Protein AF-0000000076746613 (afdb_homodimer)

Organism: NCBI:txid190893

Nearest PDB structures (foldseek):
  4pe3-assembly1_A  TM=8.986E-01  e=1.894E-44  Cereibacter sphaeroides ATCC 17029
  2zzx-assembly1_D  TM=9.093E-01  e=2.547E-29  Thermus thermophilus HB8
  7ug8-assembly1_A  TM=8.616E-01  e=1.087E-24  Synechococcus sp. CC9311
  4yzz-assembly1_A  TM=8.658E-01  e=1.151E-24  Bordetella bronchiseptica RB50
  7e9y-assembly1_A  TM=9.069E-01  e=1.738E-22  Thermus thermophilus HB8

Radius of gyration: 28.78 Å; Cα contacts (8 Å, |Δi|>4): 1351; chains: 2; bounding box: 107×65×70 Å

pLDDT: mean 91.32, std 14.66, range [25.75, 98.75]

Foldseek 3Di:
DPPPPPPPPPPPPPVPPPPPLPAALEEFEEEEAAACPDPLNVLVVVLQVVLCVLVVNNYHYDYHYACPQHHLLCVLVCQLVVVGFWYWYQQLSPCVVPVQSVCLFKLWQQDDWQVLNQCCCVPLCVQVLVCVVSVVSQKHFLGKAWQIQAKKFFQDADQFLVVQAAFEEEDDPHLLCVLSVLSRHHYDHDDQVCPQVCLQVVVGGIYDHGHQLVCVVVCRCVSRQEMEPPHQTTIGITIIMGGNVSLVPDDPSSSVSSNVSVSVSRVVNRVVSVVSRVVSVVVSVVDPSHDYHYYDPVRSVVSSVSSLVSLVVSCVRDVSSVVSSCSSVVSCVVVVND/DCPPPPPPPPPPPPPPPPPPLPAALEEFEEEEAAACPDPLNVLVVVLQVVLCVLVVNNYHYDYHYACPQHHQLCVLVCQLVVVGFWYWYQQLSPCVVPVQSVCLFKLWQQDDWQVLNQCCCVPLCVQVLVQVVSVVSQKHFLGKAWQIQAKKFFQDADQFLVVQAAFEEEDDPHLLCVLSVLSRHHYDHDDQVCPQVCLQVVVGGIYDHGHQLVCVVVCRCVSRQEMEPPHQTTIGITIIMGGNVSLVPDDPSSSVSSNVSVSVSRVVNRVVSVVSRVVSVVVSVVDPSHDYHYYDPVRSVVSSVSSLVSLVVSCVRDVSSVVSSCSSVVSCVVVVND

Sequence (676 aa):
MKAMTKPLLAATLTGLFATSALAADFKLKIQSSDPSGDLNFKVQQKWAERVEKMSNGRIDIDLLPVGAVVKHTETLGAIKMGILDGQVTATGYFSGKDPAFGLIGNMVGAWSDTTQLLQYMNYGGGNELMTELYAPYGVKFVGASTTGVESFISKKPLNGVDDLKGLKLRAPEGLVQQVFAAAGATPVNLPGSEVFTGLSKGVIDAADYTVFSTNQKAGMNDIATHPVQPGFHSLPLIDISVSQKKWDKMPEDLQTILQTSVRDFSYDMTTQLKMADQAAVKEAQANPSITIHNWSDEERKKFREIAKSQWKVFAERSPNAKKVYDSVTGFLEENGLLMKAMTKPLLAATLTGLFATSALAADFKLKIQSSDPSGDLNFKVQQKWAERVEKMSNGRIDIDLLPVGAVVKHTETLGAIKMGILDGQVTATGYFSGKDPAFGLIGNMVGAWSDTTQLLQYMNYGGGNELMTELYAPYGVKFVGASTTGVESFISKKPLNGVDDLKGLKLRAPEGLVQQVFAAAGATPVNLPGSEVFTGLSKGVIDAADYTVFSTNQKAGMNDIATHPVQPGFHSLPLIDISVSQKKWDKMPEDLQTILQTSVRDFSYDMTTQLKMADQAAVKEAQANPSITIHNWSDEERKKFREIAKSQWKVFAERSPNAKKVYDSVTGFLEENGLL

Structure (mmCIF, N/CA/C/O backbone):
data_AF-0000000076746613-model_v1
#
loop_
_entity.id
_entity.type
_entity.pdbx_description
1 polymer 'C4-dicarboxylate ABC transporter substrate-binding protein'
#
loop_
_atom_site.group_PDB
_atom_site.id
_atom_site.type_symbol
_atom_site.label_atom_id
_atom_site.label_alt_id
_atom_site.label_comp_id
_atom_site.label_asym_id
_atom_site.label_entity_id
_atom_site.label_seq_id
_atom_site.pdbx_PDB_ins_code
_atom_site.Cartn_x
_atom_site.Cartn_y
_atom_site.Cartn_z
_atom_site.occupancy
_atom_site.B_iso_or_equiv
_atom_site.auth_seq_id
_atom_site.auth_comp_id
_atom_site.auth_asym_id
_atom_site.auth_atom_id
_atom_site.pdbx_PDB_model_num
ATOM 1 N N . MET A 1 1 ? 79.438 -15.32 33.656 1 26.69 1 MET A N 1
ATOM 2 C CA . MET A 1 1 ? 79 -14.812 32.375 1 26.69 1 MET A CA 1
ATOM 3 C C . MET A 1 1 ? 77.5 -14.984 32.219 1 26.69 1 MET A C 1
ATOM 5 O O . MET A 1 1 ? 77 -16.078 31.875 1 26.69 1 MET A O 1
ATOM 9 N N . LYS A 1 2 ? 76.688 -14.391 33.188 1 27.52 2 LYS A N 1
ATOM 10 C CA . LYS A 1 2 ? 75.25 -14.438 33.5 1 27.52 2 LYS A CA 1
ATOM 11 C C . LYS A 1 2 ? 74.438 -13.852 32.344 1 27.52 2 LYS A C 1
ATOM 13 O O . LYS A 1 2 ? 74.562 -12.672 32 1 27.52 2 LYS A O 1
ATOM 18 N N . ALA A 1 3 ? 74.188 -14.734 31.297 1 35.84 3 ALA A N 1
ATOM 19 C CA . ALA A 1 3 ? 73.438 -14.508 30.062 1 35.84 3 ALA A CA 1
ATOM 20 C C . ALA A 1 3 ? 72.062 -13.922 30.359 1 35.84 3 ALA A C 1
ATOM 22 O O . ALA A 1 3 ? 71.312 -14.5 31.125 1 35.84 3 ALA A O 1
ATOM 23 N N . MET A 1 4 ? 71.938 -12.602 30.516 1 33.25 4 MET A N 1
ATOM 24 C CA . MET A 1 4 ? 70.812 -11.711 30.672 1 33.25 4 MET A CA 1
ATOM 25 C C . MET A 1 4 ? 69.812 -11.938 29.547 1 33.25 4 MET A C 1
ATOM 27 O O . MET A 1 4 ? 70.125 -11.719 28.375 1 33.25 4 MET A O 1
ATOM 31 N N . THR A 1 5 ? 69.062 -13.07 29.531 1 33.97 5 THR A N 1
ATOM 32 C CA . THR A 1 5 ? 68 -13.344 28.578 1 33.97 5 THR A CA 1
ATOM 33 C C . THR A 1 5 ? 66.938 -12.219 28.594 1 33.97 5 THR A C 1
ATOM 35 O O . THR A 1 5 ? 66.375 -11.922 29.625 1 33.97 5 THR A O 1
ATOM 38 N N . LYS A 1 6 ? 67.188 -11.133 27.844 1 38.75 6 LYS A N 1
ATOM 39 C CA . LYS A 1 6 ? 66.25 -10.023 27.656 1 38.75 6 LYS A CA 1
ATOM 40 C C . LYS A 1 6 ? 64.938 -10.523 27.109 1 38.75 6 LYS A C 1
ATOM 42 O O . LYS A 1 6 ? 64.875 -11.289 26.156 1 38.75 6 LYS A O 1
ATOM 47 N N . PRO A 1 7 ? 63.875 -10.555 27.953 1 39.72 7 PRO A N 1
ATOM 48 C CA . PRO A 1 7 ? 62.531 -10.953 27.484 1 39.72 7 PRO A CA 1
ATOM 49 C C . PRO A 1 7 ? 62.062 -10.125 26.281 1 39.72 7 PRO A C 1
ATOM 51 O O . PRO A 1 7 ? 62.281 -8.914 26.234 1 39.72 7 PRO A O 1
ATOM 54 N N . LEU A 1 8 ? 62.125 -10.641 25.062 1 39.19 8 LEU A N 1
ATOM 55 C CA . LEU A 1 8 ? 61.531 -10.094 23.859 1 39.19 8 LEU A CA 1
ATOM 56 C C . LEU A 1 8 ? 60.031 -9.812 24.078 1 39.19 8 LEU A C 1
ATOM 58 O O . LEU A 1 8 ? 59.25 -10.727 24.375 1 39.19 8 LEU A O 1
ATOM 62 N N . LEU A 1 9 ? 59.719 -8.656 24.656 1 35.34 9 LEU A N 1
ATOM 63 C CA . LEU A 1 9 ? 58.344 -8.156 24.703 1 35.34 9 LEU A CA 1
ATOM 64 C C . LEU A 1 9 ? 57.719 -8.133 23.328 1 35.34 9 LEU A C 1
ATOM 66 O O . LEU A 1 9 ? 58.188 -7.43 22.422 1 35.34 9 LEU A O 1
ATOM 70 N N . ALA A 1 10 ? 57.188 -9.211 22.797 1 37 10 ALA A N 1
ATOM 71 C CA . ALA A 1 10 ? 56.312 -9.234 21.625 1 37 10 ALA A CA 1
ATOM 72 C C . ALA A 1 10 ? 55.188 -8.234 21.766 1 37 10 ALA A C 1
ATOM 74 O O . ALA A 1 10 ? 54.344 -8.367 22.656 1 37 10 ALA A O 1
ATOM 75 N N . ALA A 1 11 ? 55.469 -7.004 21.438 1 36.62 11 ALA A N 1
ATOM 76 C CA . ALA A 1 11 ? 54.406 -6.008 21.281 1 36.62 11 ALA A CA 1
ATOM 77 C C . ALA A 1 11 ? 53.312 -6.516 20.344 1 36.62 11 ALA A C 1
ATOM 79 O O . ALA A 1 11 ? 53.59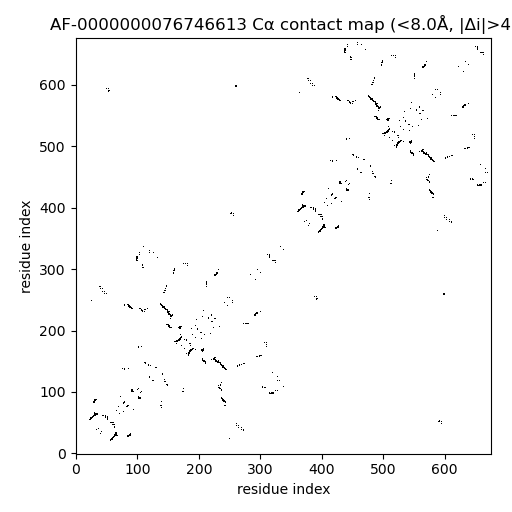4 -6.789 19.172 1 36.62 11 ALA A O 1
ATOM 80 N N . THR A 1 12 ? 52.406 -7.297 20.844 1 38.31 12 THR A N 1
ATOM 81 C CA . THR A 1 12 ? 51.188 -7.605 20.094 1 38.31 12 THR A CA 1
ATOM 82 C C . THR A 1 12 ? 50.562 -6.336 19.516 1 38.31 12 THR A C 1
ATOM 84 O O . THR A 1 12 ? 50.156 -5.449 20.266 1 38.31 12 THR A O 1
ATOM 87 N N . LEU A 1 13 ? 51.062 -5.895 18.375 1 39.38 13 LEU A N 1
ATOM 88 C CA . LEU A 1 13 ? 50.344 -4.891 17.594 1 39.38 13 LEU A CA 1
ATOM 89 C C . LEU A 1 13 ? 48.875 -5.309 17.391 1 39.38 13 LEU A C 1
ATOM 91 O O . LEU A 1 13 ? 48.594 -6.203 16.594 1 39.38 13 LEU A O 1
ATOM 95 N N . THR A 1 14 ? 48.125 -5.371 18.422 1 39.31 14 THR A N 1
ATOM 96 C CA . THR A 1 14 ? 46.688 -5.43 18.156 1 39.31 14 THR A CA 1
ATOM 97 C C . THR A 1 14 ? 46.25 -4.289 17.234 1 39.31 14 THR A C 1
ATOM 99 O O . THR A 1 14 ? 46.344 -3.117 17.609 1 39.31 14 THR A O 1
ATOM 102 N N . GLY A 1 15 ? 46.531 -4.43 16.016 1 38.56 15 GLY A N 1
ATOM 103 C CA . GLY A 1 15 ? 45.906 -3.529 15.07 1 38.56 15 GLY A CA 1
ATOM 104 C C . GLY A 1 15 ? 44.438 -3.256 15.398 1 38.56 15 GLY A C 1
ATOM 105 O O . GLY A 1 15 ? 43.625 -4.156 15.328 1 38.56 15 GLY A O 1
ATOM 106 N N . LEU A 1 16 ? 44.219 -2.434 16.328 1 35.88 16 LEU A N 1
ATOM 107 C CA . LEU A 1 16 ? 42.875 -1.872 16.453 1 35.88 16 LEU A CA 1
ATOM 108 C C . LEU A 1 16 ? 42.344 -1.454 15.094 1 35.88 16 LEU A C 1
ATOM 110 O O . LEU A 1 16 ? 42.844 -0.495 14.492 1 35.88 16 LEU A O 1
ATOM 114 N N . PHE A 1 17 ? 42 -2.396 14.297 1 38.12 17 PHE A N 1
ATOM 115 C CA . PHE A 1 17 ? 41.094 -1.938 13.258 1 38.12 17 PHE A CA 1
ATOM 116 C C . PHE A 1 17 ? 40 -1.035 13.844 1 38.12 17 PHE A C 1
ATOM 118 O O . PHE A 1 17 ? 39.062 -1.517 14.477 1 38.12 17 PHE A O 1
ATOM 125 N N . ALA A 1 18 ? 40.406 0.082 14.328 1 36.5 18 ALA A N 1
ATOM 126 C CA . ALA A 1 18 ? 39.344 1.085 14.539 1 36.5 18 ALA A CA 1
ATOM 127 C C . ALA A 1 18 ? 38.375 1.11 13.367 1 36.5 18 ALA A C 1
ATOM 129 O O . ALA A 1 18 ? 38.75 1.469 12.25 1 36.5 18 ALA A O 1
ATOM 130 N N . THR A 1 19 ? 37.5 0.18 13.305 1 41.56 19 THR A N 1
ATOM 131 C CA . THR A 1 19 ? 36.375 0.515 12.438 1 41.56 19 THR A CA 1
ATOM 132 C C . THR A 1 19 ? 36.062 2.004 12.523 1 41.56 19 THR A C 1
ATOM 134 O O . THR A 1 19 ? 35.594 2.486 13.555 1 41.56 19 THR A O 1
ATOM 137 N N . SER A 1 20 ? 36.875 2.85 12.188 1 40.88 20 SER A N 1
ATOM 138 C CA . SER A 1 20 ? 36.562 4.27 12.102 1 40.88 20 SER A CA 1
ATOM 139 C C . SER A 1 20 ? 35.094 4.484 11.812 1 40.88 20 SER A C 1
ATOM 141 O O . SER A 1 20 ? 34.562 4 10.797 1 40.88 20 SER A O 1
ATOM 143 N N . ALA A 1 21 ? 34.281 4.363 12.719 1 46.94 21 ALA A N 1
ATOM 144 C CA . ALA A 1 21 ? 32.969 4.914 12.523 1 46.94 21 ALA A CA 1
ATOM 145 C C . ALA A 1 21 ? 33 6.098 11.555 1 46.94 21 ALA A C 1
ATOM 147 O O . ALA A 1 21 ? 33.438 7.191 11.914 1 46.94 21 ALA A O 1
ATOM 148 N N . LEU A 1 22 ? 33.438 5.902 10.297 1 56.59 22 LEU A N 1
ATOM 149 C CA . LEU A 1 22 ? 33.5 6.965 9.297 1 56.59 22 LEU A CA 1
ATOM 150 C C . LEU A 1 22 ? 32.281 7.879 9.43 1 56.59 22 LEU A C 1
ATOM 152 O O . LEU A 1 22 ? 31.156 7.406 9.656 1 56.59 22 LEU A O 1
ATOM 156 N N . ALA A 1 23 ? 32.469 9.094 9.828 1 72.19 23 ALA A N 1
ATOM 157 C CA . ALA A 1 23 ? 31.469 10.164 9.891 1 72.19 23 ALA A CA 1
ATOM 158 C C . ALA A 1 23 ? 30.547 10.125 8.672 1 72.19 23 ALA A C 1
ATOM 160 O O . ALA A 1 23 ? 30.984 9.859 7.555 1 72.19 23 ALA A O 1
ATOM 161 N N . ALA A 1 24 ? 29.312 10.25 8.961 1 86.25 24 ALA A N 1
ATOM 162 C CA . ALA A 1 24 ? 28.344 10.266 7.879 1 86.25 24 ALA A CA 1
ATOM 163 C C . ALA A 1 24 ? 28.672 11.352 6.859 1 86.25 24 ALA A C 1
ATOM 165 O O . ALA A 1 24 ? 29.078 12.461 7.234 1 86.25 24 ALA A O 1
ATOM 166 N N . ASP A 1 25 ? 28.578 11.078 5.684 1 91.69 25 ASP A N 1
ATOM 167 C CA . ASP A 1 25 ? 28.75 12.062 4.625 1 91.69 25 ASP A CA 1
ATOM 168 C C . ASP A 1 25 ? 27.688 13.156 4.703 1 91.69 25 ASP A C 1
ATOM 170 O O . ASP A 1 25 ? 27.969 14.328 4.473 1 91.69 25 ASP A O 1
ATOM 174 N N . PHE A 1 26 ? 26.484 12.773 5.129 1 97.25 26 PHE A N 1
ATOM 175 C CA . PHE A 1 26 ? 25.328 13.664 5.207 1 97.25 26 PHE A CA 1
ATOM 176 C C . PHE A 1 26 ? 24.594 13.492 6.531 1 97.25 26 PHE A C 1
ATOM 178 O O . PHE A 1 26 ? 23.953 12.461 6.758 1 97.25 26 PHE A O 1
ATOM 185 N N . LYS A 1 27 ? 24.734 14.477 7.367 1 97.56 27 LYS A N 1
ATOM 186 C CA . LYS A 1 27 ? 23.922 14.562 8.578 1 97.56 27 LYS A CA 1
ATOM 187 C C . LYS A 1 27 ? 22.688 15.43 8.352 1 97.56 27 LYS A C 1
ATOM 189 O O . LYS A 1 27 ? 22.812 16.609 7.992 1 97.56 27 LYS A O 1
ATOM 194 N N . LEU A 1 28 ? 21.578 14.883 8.547 1 98.56 28 LEU A N 1
ATOM 195 C CA . LEU A 1 28 ? 20.328 15.586 8.297 1 98.56 28 LEU A CA 1
ATOM 196 C C . LEU A 1 28 ? 19.531 15.789 9.586 1 98.56 28 LEU A C 1
ATOM 198 O O . LEU A 1 28 ? 19.062 14.828 10.188 1 98.56 28 LEU A O 1
ATOM 202 N N . LYS A 1 29 ? 19.406 16.984 9.984 1 98.75 29 LYS A N 1
ATOM 203 C CA . LYS A 1 29 ? 18.516 17.344 11.086 1 98.75 29 LYS A CA 1
ATOM 204 C C . LYS A 1 29 ? 17.078 17.547 10.594 1 98.75 29 LYS A C 1
ATOM 206 O O . LYS A 1 29 ? 16.781 18.547 9.945 1 98.75 29 LYS A O 1
ATOM 211 N N . ILE A 1 30 ? 16.203 16.609 11.023 1 98.75 30 ILE A N 1
ATOM 212 C CA . ILE A 1 30 ? 14.844 16.594 10.492 1 98.75 30 ILE A CA 1
ATOM 213 C C . ILE A 1 30 ? 13.844 16.719 11.633 1 98.75 30 ILE A C 1
ATOM 215 O O . ILE A 1 30 ? 13.914 15.977 12.617 1 98.75 30 ILE A O 1
ATOM 219 N N . GLN A 1 31 ? 12.93 17.656 11.531 1 98.25 31 GLN A N 1
ATOM 220 C CA . GLN A 1 31 ? 11.875 17.797 12.531 1 98.25 31 GLN A CA 1
ATOM 221 C C . GLN A 1 31 ? 10.562 17.188 12.023 1 98.25 31 GLN A C 1
ATOM 223 O O . GLN A 1 31 ? 10.125 17.5 10.914 1 98.25 31 GLN A O 1
ATOM 228 N N . SER A 1 32 ? 10 16.328 12.828 1 96.62 32 SER A N 1
ATOM 229 C CA . SER A 1 32 ? 8.688 15.734 12.586 1 96.62 32 SER A CA 1
ATOM 230 C C . SER A 1 32 ? 7.574 16.594 13.156 1 96.62 32 SER A C 1
ATOM 232 O O . SER A 1 32 ? 7.801 17.375 14.086 1 96.62 32 SER A O 1
ATOM 234 N N . SER A 1 33 ? 6.41 16.469 12.539 1 91.81 33 SER A N 1
ATOM 235 C CA . SER A 1 33 ? 5.234 17.125 13.117 1 91.81 33 SER A CA 1
ATOM 236 C C . SER A 1 33 ? 4.582 16.234 14.18 1 91.81 33 SER A C 1
ATOM 238 O O . SER A 1 33 ? 3.545 16.594 14.742 1 91.81 33 SER A O 1
ATOM 240 N N . ASP A 1 34 ? 5.145 15.078 14.461 1 89.56 34 ASP A N 1
ATOM 241 C CA . ASP A 1 34 ? 4.562 14.133 15.414 1 89.56 34 ASP A CA 1
ATOM 242 C C . ASP A 1 34 ? 5.32 14.156 16.734 1 89.56 34 ASP A C 1
ATOM 244 O O . ASP A 1 34 ? 6.547 14.25 16.766 1 89.56 34 ASP A O 1
ATOM 248 N N . PRO A 1 35 ? 4.602 14.062 17.859 1 88.56 35 PRO A N 1
ATOM 249 C CA . PRO A 1 35 ? 5.273 13.875 19.141 1 88.56 35 PRO A CA 1
ATOM 250 C C . PRO A 1 35 ? 6.004 12.539 19.234 1 88.56 35 PRO A C 1
ATOM 252 O O . PRO A 1 35 ? 5.613 11.57 18.594 1 88.56 35 PRO A O 1
ATOM 255 N N . SER A 1 36 ? 6.984 12.453 20.156 1 91.12 36 SER A N 1
ATOM 256 C CA . SER A 1 36 ? 7.852 11.281 20.266 1 91.12 36 SER A CA 1
ATOM 257 C C . SER A 1 36 ? 7.078 10.062 20.766 1 91.12 36 SER A C 1
ATOM 259 O O . SER A 1 36 ? 7.473 8.93 20.5 1 91.12 36 SER A O 1
ATOM 261 N N . GLY A 1 37 ? 5.977 10.25 21.391 1 88 37 GLY A N 1
ATOM 262 C CA . GLY A 1 37 ? 5.223 9.141 21.953 1 88 37 GLY A CA 1
ATOM 263 C C . GLY A 1 37 ? 4.27 8.5 20.969 1 88 37 GLY A C 1
ATOM 264 O O . GLY A 1 37 ? 3.74 7.414 21.219 1 88 37 GLY A O 1
ATOM 265 N N . ASP A 1 38 ? 4.109 9.094 19.797 1 87.25 38 ASP A N 1
ATOM 266 C CA . ASP A 1 38 ? 3.148 8.617 18.812 1 87.25 38 ASP A CA 1
ATOM 267 C C . ASP A 1 38 ? 3.75 7.496 17.969 1 87.25 38 ASP A C 1
ATOM 269 O O . ASP A 1 38 ? 4.949 7.504 17.688 1 87.25 38 ASP A O 1
ATOM 273 N N . LEU A 1 39 ? 2.859 6.57 17.609 1 91.88 39 LEU A N 1
ATOM 274 C CA . LEU A 1 39 ? 3.281 5.488 16.719 1 91.88 39 LEU A CA 1
ATOM 275 C C . LEU A 1 39 ? 3.889 6.043 15.438 1 91.88 39 LEU A C 1
ATOM 277 O O . LEU A 1 39 ? 4.852 5.48 14.906 1 91.88 39 LEU A O 1
ATOM 281 N N . ASN A 1 40 ? 3.355 7.168 14.938 1 92.31 40 ASN A N 1
ATOM 282 C CA . ASN A 1 40 ? 3.904 7.801 13.742 1 92.31 40 ASN A CA 1
ATOM 283 C C . ASN A 1 40 ? 5.402 8.062 13.883 1 92.31 40 ASN A C 1
ATOM 285 O O . ASN A 1 40 ? 6.184 7.73 12.992 1 92.31 40 ASN A O 1
ATOM 289 N N . PHE A 1 41 ? 5.754 8.656 14.953 1 94 41 PHE A N 1
ATOM 290 C CA . PHE A 1 41 ? 7.141 9.039 15.195 1 94 41 PHE A CA 1
ATOM 291 C C . PHE A 1 41 ? 8.023 7.801 15.312 1 94 41 PHE A C 1
ATOM 293 O O . PHE A 1 41 ? 9.148 7.785 14.812 1 94 41 PHE A O 1
ATOM 300 N N . LYS A 1 42 ? 7.516 6.789 15.945 1 95.88 42 LYS A N 1
ATOM 301 C CA . LYS A 1 42 ? 8.273 5.551 16.094 1 95.88 42 LYS A CA 1
ATOM 302 C C . LYS A 1 42 ? 8.555 4.918 14.727 1 95.88 42 LYS A C 1
ATOM 304 O O . LYS A 1 42 ? 9.648 4.406 14.484 1 95.88 42 LYS A O 1
ATOM 309 N N . VAL A 1 43 ? 7.559 4.93 13.859 1 96.81 43 VAL A N 1
ATOM 310 C CA . VAL A 1 43 ? 7.738 4.387 12.516 1 96.81 43 VAL A CA 1
ATOM 311 C C . VAL A 1 43 ? 8.758 5.227 11.75 1 96.81 43 VAL A C 1
ATOM 313 O O . VAL A 1 43 ? 9.57 4.688 11 1 96.81 43 VAL A O 1
ATOM 316 N N . GLN A 1 44 ? 8.734 6.523 11.961 1 98.12 44 GLN A N 1
ATOM 317 C CA . GLN A 1 44 ? 9.703 7.414 11.336 1 98.12 44 GLN A CA 1
ATOM 318 C C . GLN A 1 44 ? 11.117 7.102 11.812 1 98.12 44 GLN A C 1
ATOM 320 O O . GLN A 1 44 ? 12.07 7.133 11.023 1 98.12 44 GLN A O 1
ATOM 325 N N . GLN A 1 45 ? 11.281 6.82 13.086 1 98.38 45 GLN A N 1
ATOM 326 C CA . GLN A 1 45 ? 12.586 6.484 13.633 1 98.38 45 GLN A CA 1
ATOM 327 C C . GLN A 1 45 ? 13.148 5.223 12.977 1 98.38 45 GLN A C 1
ATOM 329 O O . GLN A 1 45 ? 14.336 5.164 12.648 1 98.38 45 GLN A O 1
ATOM 334 N N . LYS A 1 46 ? 12.32 4.27 12.844 1 98.19 46 LYS A N 1
ATOM 335 C CA . LYS A 1 46 ? 12.75 3.037 12.188 1 98.19 46 LYS A CA 1
ATOM 336 C C . LYS A 1 46 ? 13.141 3.293 10.742 1 98.19 46 LYS A C 1
ATOM 338 O O . LYS A 1 46 ? 14.07 2.666 10.219 1 98.19 46 LYS A O 1
ATOM 343 N N . TRP A 1 47 ? 12.391 4.188 10.086 1 98.62 47 TRP A N 1
ATOM 344 C CA . TRP A 1 47 ? 12.742 4.602 8.734 1 98.62 47 TRP A CA 1
ATOM 345 C C . TRP A 1 47 ? 14.125 5.242 8.703 1 98.62 47 TRP A C 1
ATOM 347 O O . TRP A 1 47 ? 14.953 4.91 7.852 1 98.62 47 TRP A O 1
ATOM 357 N N . ALA A 1 48 ? 14.414 6.109 9.641 1 98.62 48 ALA A N 1
ATOM 358 C CA . ALA A 1 48 ? 15.719 6.762 9.727 1 98.62 48 ALA A CA 1
ATOM 359 C C . ALA A 1 48 ? 16.828 5.734 9.922 1 98.62 48 ALA A C 1
ATOM 361 O O . ALA A 1 48 ? 17.875 5.824 9.281 1 98.62 48 ALA A O 1
ATOM 362 N N . GLU A 1 49 ? 16.609 4.797 10.742 1 98.31 49 GLU A N 1
ATOM 363 C CA . GLU A 1 49 ? 17.578 3.73 10.984 1 98.31 49 GLU A CA 1
ATOM 364 C C . GLU A 1 49 ? 17.844 2.926 9.711 1 98.31 49 GLU A C 1
ATOM 366 O O . GLU A 1 49 ? 18.984 2.564 9.422 1 98.31 49 GLU A O 1
ATOM 371 N N . ARG A 1 50 ? 16.812 2.643 9.008 1 98.38 50 ARG A N 1
ATOM 372 C CA . ARG A 1 50 ? 16.938 1.874 7.777 1 98.38 50 ARG A CA 1
ATOM 373 C C . ARG A 1 50 ? 17.75 2.643 6.734 1 98.38 50 ARG A C 1
ATOM 375 O O . ARG A 1 50 ? 18.562 2.057 6.02 1 98.38 50 ARG A O 1
ATOM 382 N N . VAL A 1 51 ? 17.469 3.918 6.648 1 98.62 51 VAL A N 1
ATOM 383 C CA . VAL A 1 51 ? 18.219 4.754 5.719 1 98.62 51 VAL A CA 1
ATOM 384 C C . VAL A 1 51 ? 19.703 4.707 6.07 1 98.62 51 VAL A C 1
ATOM 386 O O . VAL A 1 51 ? 20.562 4.59 5.184 1 98.62 51 VAL A O 1
ATOM 389 N N . GLU A 1 52 ? 20.031 4.797 7.332 1 98.44 52 GLU A N 1
ATOM 390 C CA . GLU A 1 52 ? 21.406 4.73 7.781 1 98.44 52 GLU A CA 1
ATOM 391 C C . GLU A 1 52 ? 22.062 3.398 7.395 1 98.44 52 GLU A C 1
ATOM 393 O O . GLU A 1 52 ? 23.188 3.369 6.898 1 98.44 52 GLU A O 1
ATOM 398 N N . LYS A 1 53 ? 21.375 2.359 7.551 1 98 53 LYS A N 1
ATOM 399 C CA . LYS A 1 53 ? 21.875 1.035 7.207 1 98 53 LYS A CA 1
ATOM 400 C C . LYS A 1 53 ? 22.078 0.898 5.699 1 98 53 LYS A C 1
ATOM 402 O O . LYS A 1 53 ? 23.141 0.47 5.242 1 98 53 LYS A O 1
ATOM 407 N N . MET A 1 54 ? 21.109 1.332 4.91 1 98.31 54 MET A N 1
ATOM 408 C CA . MET A 1 54 ? 21.188 1.21 3.457 1 98.31 54 MET A CA 1
ATOM 409 C C . MET A 1 54 ? 22.359 2.006 2.896 1 98.31 54 MET A C 1
ATOM 411 O O . MET A 1 54 ? 22.969 1.608 1.901 1 98.31 54 MET A O 1
ATOM 415 N N . SER A 1 55 ? 22.625 3.113 3.566 1 98 55 SER A N 1
ATOM 416 C CA . SER A 1 55 ? 23.656 4.016 3.051 1 98 55 SER A CA 1
ATOM 417 C C . SER A 1 55 ? 25.031 3.678 3.627 1 98 55 SER A C 1
ATOM 419 O O . SER A 1 55 ? 26 4.395 3.387 1 98 55 SER A O 1
ATOM 421 N N . ASN A 1 56 ? 25.047 2.607 4.434 1 97.12 56 ASN A N 1
ATOM 422 C CA . ASN A 1 56 ? 26.281 2.215 5.113 1 97.12 56 ASN A CA 1
ATOM 423 C C . ASN A 1 56 ? 26.844 3.355 5.953 1 97.12 56 ASN A C 1
ATOM 425 O O . ASN A 1 56 ? 28.047 3.641 5.895 1 97.12 56 ASN A O 1
ATOM 429 N N . GLY A 1 57 ? 25.938 4.039 6.602 1 97.19 57 GLY A N 1
ATOM 430 C CA . GLY A 1 57 ? 26.297 5.082 7.543 1 97.19 57 GLY A CA 1
ATOM 431 C C . GLY A 1 57 ? 26.547 6.426 6.879 1 97.19 57 GLY A C 1
ATOM 432 O O . GLY A 1 57 ? 26.812 7.418 7.555 1 97.19 57 GLY A O 1
ATOM 433 N N . ARG A 1 58 ? 26.391 6.512 5.57 1 97.75 58 ARG A N 1
ATOM 434 C CA . ARG A 1 58 ? 26.688 7.75 4.855 1 97.75 58 ARG A CA 1
ATOM 435 C C . ARG A 1 58 ? 25.594 8.797 5.086 1 97.75 58 ARG A C 1
ATOM 437 O O . ARG A 1 58 ? 25.859 9.992 4.984 1 97.75 58 ARG A O 1
ATOM 444 N N . ILE A 1 59 ? 24.391 8.383 5.355 1 98.25 59 ILE A N 1
ATOM 445 C CA . ILE A 1 59 ? 23.312 9.289 5.738 1 98.25 59 ILE A CA 1
ATOM 446 C C . ILE A 1 59 ? 22.938 9.055 7.199 1 98.25 59 ILE A C 1
ATOM 448 O O . ILE A 1 59 ? 22.641 7.922 7.598 1 98.25 59 ILE A O 1
ATOM 452 N N . ASP A 1 60 ? 23 10.07 7.949 1 98.25 60 ASP A N 1
ATOM 453 C CA . ASP A 1 60 ? 22.562 10.055 9.344 1 98.25 60 ASP A CA 1
ATOM 454 C C . ASP A 1 60 ? 21.422 11.047 9.57 1 98.25 60 ASP A C 1
ATOM 456 O O . ASP A 1 60 ? 21.625 12.266 9.477 1 98.25 60 ASP A O 1
ATOM 460 N N . ILE A 1 61 ? 20.281 10.539 9.914 1 98.62 61 ILE A N 1
ATOM 461 C CA . ILE A 1 61 ? 19.109 11.383 10.148 1 98.62 61 ILE A CA 1
ATOM 462 C C . ILE A 1 61 ? 18.891 11.562 11.648 1 98.62 61 ILE A C 1
ATOM 464 O O . ILE A 1 61 ? 18.641 10.594 12.367 1 98.62 61 ILE A O 1
ATOM 468 N N . ASP A 1 62 ? 19.047 12.734 12.07 1 98.44 62 ASP A N 1
ATOM 469 C CA . ASP A 1 62 ? 18.641 13.133 13.414 1 98.44 62 ASP A CA 1
ATOM 470 C C . ASP A 1 62 ? 17.188 13.594 13.445 1 98.44 62 ASP A C 1
ATOM 472 O O . ASP A 1 62 ? 16.906 14.766 13.195 1 98.44 62 ASP A O 1
ATOM 476 N N . LEU A 1 63 ? 16.328 12.672 13.797 1 98.62 63 LEU A N 1
ATOM 477 C CA . LEU A 1 63 ? 14.891 12.938 13.781 1 98.62 63 LEU A CA 1
ATOM 478 C C . LEU A 1 63 ? 14.438 13.547 15.109 1 98.62 63 LEU A C 1
ATOM 480 O O . LEU A 1 63 ? 14.633 12.945 16.172 1 98.62 63 LEU A O 1
ATOM 484 N N . LEU A 1 64 ? 13.812 14.672 15.016 1 98.19 64 LEU A N 1
ATOM 485 C CA . LEU A 1 64 ? 13.352 15.406 16.188 1 98.19 64 LEU A CA 1
ATOM 486 C C . LEU A 1 64 ? 11.828 15.516 16.203 1 98.19 64 LEU A C 1
ATOM 488 O O . LEU A 1 64 ? 11.203 15.648 15.148 1 98.19 64 LEU A O 1
ATOM 492 N N . PRO A 1 65 ? 11.211 15.438 17.344 1 96.19 65 PRO A N 1
ATOM 493 C CA . PRO A 1 65 ? 9.758 15.531 17.438 1 96.19 65 PRO A CA 1
ATOM 494 C C . PRO A 1 65 ? 9.234 16.938 17.156 1 96.19 65 PRO A C 1
ATOM 496 O O . PRO A 1 65 ? 10.023 17.875 16.969 1 96.19 65 PRO A O 1
ATOM 499 N N . VAL A 1 66 ? 7.98 17 17.125 1 90.5 66 VAL A N 1
ATOM 500 C CA . VAL A 1 66 ? 7.305 18.25 16.828 1 90.5 66 VAL A CA 1
ATOM 501 C C . VAL A 1 66 ? 7.742 19.328 17.828 1 90.5 66 VAL A C 1
ATOM 503 O O . VAL A 1 66 ? 7.859 19.062 19.016 1 90.5 66 VAL A O 1
ATOM 506 N N . GLY A 1 67 ? 8.109 20.469 17.297 1 91.94 67 GLY A N 1
ATOM 507 C CA . GLY A 1 67 ? 8.375 21.625 18.141 1 91.94 67 GLY A CA 1
ATOM 508 C C . GLY A 1 67 ? 9.758 21.609 18.766 1 91.94 67 GLY A C 1
ATOM 509 O O . GLY A 1 67 ? 10.109 22.5 19.531 1 91.94 67 GLY A O 1
ATOM 510 N N . ALA A 1 68 ? 10.539 20.672 18.453 1 95.81 68 ALA A N 1
ATOM 511 C CA . ALA A 1 68 ? 11.859 20.547 19.062 1 95.81 68 ALA A CA 1
ATOM 512 C C . ALA A 1 68 ? 12.75 21.734 18.672 1 95.81 68 ALA A C 1
ATOM 514 O O . ALA A 1 68 ? 13.555 22.203 19.484 1 95.81 68 ALA A O 1
ATOM 515 N N . VAL A 1 69 ? 12.703 22.234 17.406 1 97.25 69 VAL A N 1
ATOM 516 C CA . VAL A 1 69 ? 13.555 23.312 16.922 1 97.25 69 VAL A CA 1
ATOM 517 C C . VAL A 1 69 ? 12.711 24.547 16.641 1 97.25 69 VAL A C 1
ATOM 519 O O . VAL A 1 69 ? 13.039 25.656 17.078 1 97.25 69 VAL A O 1
ATOM 522 N N . VAL A 1 70 ? 11.594 24.391 15.906 1 96.62 70 VAL A N 1
ATOM 523 C CA . VAL A 1 70 ? 10.688 25.484 15.57 1 96.62 70 VAL A CA 1
ATOM 524 C C . VAL A 1 70 ? 9.242 24.984 15.633 1 96.62 70 VAL A C 1
ATOM 526 O O . VAL A 1 70 ? 8.992 23.781 15.758 1 96.62 70 VAL A O 1
ATOM 529 N N . LYS A 1 71 ? 8.344 25.953 15.547 1 92.19 71 LYS A N 1
ATOM 530 C CA . LYS A 1 71 ? 6.926 25.609 15.461 1 92.19 71 LYS A CA 1
ATOM 531 C C . LYS A 1 71 ? 6.625 24.828 14.18 1 92.19 71 LYS A C 1
ATOM 533 O O . LYS A 1 71 ? 7.297 25.016 13.164 1 92.19 71 LYS A O 1
ATOM 538 N N . HIS A 1 72 ? 5.625 24.031 14.211 1 89.06 72 HIS A N 1
ATOM 539 C CA . HIS A 1 72 ? 5.289 23.125 13.117 1 89.06 72 HIS A CA 1
ATOM 540 C C . HIS A 1 72 ? 5 23.906 11.836 1 89.06 72 HIS A C 1
ATOM 542 O O . HIS A 1 72 ? 5.172 23.375 10.734 1 89.06 72 HIS A O 1
ATOM 548 N N . THR A 1 73 ? 4.609 25.188 11.906 1 90.5 73 THR A N 1
ATOM 549 C CA . THR A 1 73 ? 4.289 25.969 10.719 1 90.5 73 THR A CA 1
ATOM 550 C C . THR A 1 73 ? 5.535 26.672 10.18 1 90.5 73 THR A C 1
ATOM 552 O O . THR A 1 73 ? 5.477 27.344 9.156 1 90.5 73 THR A O 1
ATOM 555 N N . GLU A 1 74 ? 6.684 26.469 10.805 1 94.94 74 GLU A N 1
ATOM 556 C CA . GLU A 1 74 ? 7.848 27.281 10.5 1 94.94 74 GLU A CA 1
ATOM 557 C C . GLU A 1 74 ? 8.977 26.438 9.914 1 94.94 74 GLU A C 1
ATOM 559 O O . GLU A 1 74 ? 10.086 26.953 9.695 1 94.94 74 GLU A O 1
ATOM 564 N N . THR A 1 75 ? 8.758 25.219 9.609 1 96.5 75 THR A N 1
ATOM 565 C CA . THR A 1 75 ? 9.852 24.328 9.219 1 96.5 75 THR A CA 1
ATOM 566 C C . THR A 1 75 ? 10.391 24.703 7.844 1 96.5 75 THR A C 1
ATOM 568 O O . THR A 1 75 ? 11.594 24.609 7.594 1 96.5 75 THR A O 1
ATOM 571 N N . LEU A 1 76 ? 9.57 25.188 6.949 1 96.5 76 LEU A N 1
ATOM 572 C CA . LEU A 1 76 ? 10.055 25.594 5.637 1 96.5 76 LEU A CA 1
ATOM 573 C C . LEU A 1 76 ? 11.07 26.719 5.758 1 96.5 76 LEU A C 1
ATOM 575 O O . LEU A 1 76 ? 12.125 26.688 5.121 1 96.5 76 LEU A O 1
ATOM 579 N N . GLY A 1 77 ? 10.711 27.672 6.562 1 96.69 77 GLY A N 1
ATOM 580 C CA . GLY A 1 77 ? 11.641 28.75 6.805 1 96.69 77 GLY A CA 1
ATOM 581 C C . GLY A 1 77 ? 12.93 28.297 7.465 1 96.69 77 GLY A C 1
ATOM 582 O O . GLY A 1 77 ? 14.016 28.766 7.105 1 96.69 77 GLY A O 1
ATOM 583 N N . ALA A 1 78 ? 12.789 27.438 8.383 1 97.88 78 ALA A N 1
ATOM 584 C CA . ALA A 1 78 ? 13.953 26.906 9.102 1 97.88 78 ALA A CA 1
ATOM 585 C C . ALA A 1 78 ? 14.883 26.156 8.156 1 97.88 78 ALA A C 1
ATOM 587 O O . ALA A 1 78 ? 16.109 26.203 8.305 1 97.88 78 ALA A O 1
ATOM 588 N N . ILE A 1 79 ? 14.352 25.438 7.195 1 98.25 79 ILE A N 1
ATOM 589 C CA . ILE A 1 79 ? 15.156 24.719 6.207 1 98.25 79 ILE A CA 1
ATOM 590 C C . ILE A 1 79 ? 15.867 25.734 5.305 1 98.25 79 ILE A C 1
ATOM 592 O O . ILE A 1 79 ? 17.062 25.594 5.027 1 98.25 79 ILE A O 1
ATOM 596 N N . LYS A 1 80 ? 15.148 26.703 4.91 1 96 80 LYS A N 1
ATOM 597 C CA . LYS A 1 80 ? 15.711 27.734 4.051 1 96 80 LYS A CA 1
ATOM 598 C C . LYS A 1 80 ? 16.891 28.422 4.719 1 96 80 LYS A C 1
ATOM 600 O O . LYS A 1 80 ? 17.875 28.75 4.059 1 96 80 LYS A O 1
ATOM 605 N N . MET A 1 81 ? 16.828 28.578 6.027 1 96.5 81 MET A N 1
ATOM 606 C CA . MET A 1 81 ? 17.859 29.281 6.781 1 96.5 81 MET A CA 1
ATOM 607 C C . MET A 1 81 ? 18.984 28.328 7.18 1 96.5 81 MET A C 1
ATOM 609 O O . MET A 1 81 ? 19.984 28.75 7.758 1 96.5 81 MET A O 1
ATOM 613 N N . GLY A 1 82 ? 18.75 27.109 6.988 1 96.56 82 GLY A N 1
ATOM 614 C CA . GLY A 1 82 ? 19.781 26.125 7.289 1 96.56 82 GLY A CA 1
ATOM 615 C C . GLY A 1 82 ? 19.766 25.656 8.734 1 96.56 82 GLY A C 1
ATOM 616 O O . GLY A 1 82 ? 20.703 25.016 9.195 1 96.56 82 GLY A O 1
ATOM 617 N N . ILE A 1 83 ? 18.688 25.969 9.398 1 98 83 ILE A N 1
ATOM 618 C CA . ILE A 1 83 ? 18.516 25.531 10.781 1 98 83 ILE A CA 1
ATOM 619 C C . ILE A 1 83 ? 18.109 24.062 10.82 1 98 83 ILE A C 1
ATOM 621 O O . ILE A 1 83 ? 18.562 23.312 11.68 1 98 83 ILE A O 1
ATOM 625 N N . LEU A 1 84 ? 17.25 23.688 9.953 1 98.62 84 LEU A N 1
ATOM 626 C CA . LEU A 1 84 ? 16.844 22.297 9.703 1 98.62 84 LEU A CA 1
ATOM 627 C C . LEU A 1 84 ? 17.312 21.828 8.328 1 98.62 84 LEU A C 1
ATOM 629 O O . LEU A 1 84 ? 17.5 22.656 7.422 1 98.62 84 LEU A O 1
ATOM 633 N N . ASP A 1 85 ? 17.531 20.578 8.219 1 98.69 85 ASP A N 1
ATOM 634 C CA . ASP A 1 85 ? 17.922 20.016 6.934 1 98.69 85 ASP A CA 1
ATOM 635 C C . ASP A 1 85 ? 16.75 19.328 6.246 1 98.69 85 ASP A C 1
ATOM 637 O O . ASP A 1 85 ? 16.859 18.891 5.102 1 98.69 85 ASP A O 1
ATOM 641 N N . GLY A 1 86 ? 15.664 19.203 6.973 1 98.62 86 GLY A N 1
ATOM 642 C CA . GLY A 1 86 ? 14.477 18.578 6.398 1 98.62 86 GLY A CA 1
ATOM 643 C C . GLY A 1 86 ? 13.305 18.531 7.352 1 98.62 86 GLY A C 1
ATOM 644 O O . GLY A 1 86 ? 13.359 19.094 8.445 1 98.62 86 GLY A O 1
ATOM 645 N N . GLN A 1 87 ? 12.258 17.875 6.871 1 98.44 87 GLN A N 1
ATOM 646 C CA . GLN A 1 87 ? 11.039 17.766 7.664 1 98.44 87 GLN A CA 1
ATOM 647 C C . GLN A 1 87 ? 10.25 16.5 7.301 1 98.44 87 GLN A C 1
ATOM 649 O O . GLN A 1 87 ? 10.383 15.984 6.191 1 98.44 87 GLN A O 1
ATOM 654 N N . VAL A 1 88 ? 9.539 15.938 8.227 1 97.88 88 VAL A N 1
ATOM 655 C CA . VAL A 1 88 ? 8.398 15.039 8.078 1 97.88 88 VAL A CA 1
ATOM 656 C C . VAL A 1 88 ? 7.156 15.672 8.695 1 97.88 88 VAL A C 1
ATOM 658 O O . VAL A 1 88 ? 6.992 15.672 9.922 1 97.88 88 VAL A O 1
ATOM 661 N N . THR A 1 89 ? 6.25 16.188 7.801 1 94.81 89 THR A N 1
ATOM 662 C CA . THR A 1 89 ? 5.207 17.031 8.391 1 94.81 89 THR A CA 1
ATOM 663 C C . THR A 1 89 ? 3.949 17.016 7.523 1 94.81 89 THR A C 1
ATOM 665 O O . THR A 1 89 ? 3.996 16.625 6.355 1 94.81 89 THR A O 1
ATOM 668 N N . ALA A 1 90 ? 2.889 17.359 8.148 1 91.31 90 ALA A N 1
ATOM 669 C CA . ALA A 1 90 ? 1.664 17.578 7.379 1 91.31 90 ALA A CA 1
ATOM 670 C C . ALA A 1 90 ? 1.795 18.797 6.469 1 91.31 90 ALA A C 1
ATOM 672 O O . ALA A 1 90 ? 2.061 19.906 6.941 1 91.31 90 ALA A O 1
ATOM 673 N N . THR A 1 91 ? 1.577 18.594 5.199 1 93.81 91 THR A N 1
ATOM 674 C CA . THR A 1 91 ? 1.755 19.625 4.195 1 93.81 91 THR A CA 1
ATOM 675 C C . THR A 1 91 ? 0.774 20.781 4.43 1 93.81 91 THR A C 1
ATOM 677 O O . THR A 1 91 ? 1.091 21.938 4.152 1 93.81 91 THR A O 1
ATOM 680 N N . GLY A 1 92 ? -0.374 20.469 4.961 1 88.94 92 GLY A N 1
ATOM 681 C CA . GLY A 1 92 ? -1.414 21.453 5.188 1 88.94 92 GLY A CA 1
ATOM 682 C C . GLY A 1 92 ? -1.003 22.547 6.16 1 88.94 92 GLY A C 1
ATOM 683 O O . GLY A 1 92 ? -1.629 23.609 6.219 1 88.94 92 GLY A O 1
ATOM 684 N N . TYR A 1 93 ? 0.001 22.328 6.949 1 86.5 93 TYR A N 1
ATOM 685 C CA . TYR A 1 93 ? 0.464 23.312 7.922 1 86.5 93 TYR A CA 1
ATOM 686 C C . TYR A 1 93 ? 0.982 24.562 7.227 1 86.5 93 TYR A C 1
ATOM 688 O O . TYR A 1 93 ? 1.124 25.609 7.855 1 86.5 93 TYR A O 1
ATOM 696 N N . PHE A 1 94 ? 1.219 24.5 5.941 1 91.81 94 PHE A N 1
ATOM 697 C CA . PHE A 1 94 ? 1.797 25.625 5.215 1 91.81 94 PHE A CA 1
ATOM 698 C C . PHE A 1 94 ? 0.728 26.359 4.414 1 91.81 94 PHE A C 1
ATOM 700 O O . PHE A 1 94 ? 1.045 27.125 3.504 1 91.81 94 PHE A O 1
ATOM 707 N N . SER A 1 95 ? -0.5 26.125 4.738 1 88.19 95 SER A N 1
ATOM 708 C CA . SER A 1 95 ? -1.605 26.766 4.031 1 88.19 95 SER A CA 1
ATOM 709 C C . SER A 1 95 ? -1.521 28.281 4.129 1 88.19 95 SER A C 1
ATOM 711 O O . SER A 1 95 ? -2.018 28.984 3.254 1 88.19 95 SER A O 1
ATOM 713 N N . GLY A 1 96 ? -0.918 28.812 5.184 1 86.75 96 GLY A N 1
ATOM 714 C CA . GLY A 1 96 ? -0.735 30.25 5.348 1 86.75 96 GLY A CA 1
ATOM 715 C C . GLY A 1 96 ? 0.251 30.844 4.359 1 86.75 96 GLY A C 1
ATOM 716 O O . GLY A 1 96 ? 0.203 32.031 4.066 1 86.75 96 GLY A O 1
ATOM 717 N N . LYS A 1 97 ? 1.119 30.031 3.863 1 92.31 97 LYS A N 1
ATOM 718 C CA . LYS A 1 97 ? 2.09 30.484 2.869 1 92.31 97 LYS A CA 1
ATOM 719 C C . LYS A 1 97 ? 1.479 30.5 1.472 1 92.31 97 LYS A C 1
ATOM 721 O O . LYS A 1 97 ? 1.807 31.359 0.653 1 92.31 97 LYS A O 1
ATOM 726 N N . ASP A 1 98 ? 0.751 29.531 1.147 1 93.56 98 ASP A N 1
ATOM 727 C CA . ASP A 1 98 ? 0.014 29.406 -0.106 1 93.56 98 ASP A CA 1
ATOM 728 C C . ASP A 1 98 ? -1.188 28.469 0.054 1 93.56 98 ASP A C 1
ATOM 730 O O . ASP A 1 98 ? -1.056 27.359 0.578 1 93.56 98 ASP A O 1
ATOM 734 N N . PRO A 1 99 ? -2.365 28.859 -0.415 1 93.12 99 PRO A N 1
ATOM 735 C CA . PRO A 1 99 ? -3.557 28.016 -0.312 1 93.12 99 PRO A CA 1
ATOM 736 C C . PRO A 1 99 ? -3.375 26.641 -0.973 1 93.12 99 PRO A C 1
ATOM 738 O O . PRO A 1 99 ? -4.066 25.688 -0.623 1 93.12 99 PRO A O 1
ATOM 741 N N . ALA A 1 100 ? -2.43 26.531 -1.881 1 95.5 100 ALA A N 1
ATOM 742 C CA . ALA A 1 100 ? -2.15 25.266 -2.555 1 95.5 100 ALA A CA 1
ATOM 743 C C . ALA A 1 100 ? -1.75 24.188 -1.552 1 95.5 100 ALA A C 1
ATOM 745 O O . ALA A 1 100 ? -2.111 23.016 -1.709 1 95.5 100 ALA A O 1
ATOM 746 N N . PHE A 1 101 ? -1.058 24.578 -0.507 1 93.88 101 PHE A N 1
ATOM 747 C CA . PHE A 1 101 ? -0.618 23.641 0.506 1 93.88 101 PHE A CA 1
ATOM 748 C C . PHE A 1 101 ? -1.803 23.109 1.312 1 93.88 101 PHE A C 1
ATOM 750 O O . PHE A 1 101 ? -1.798 21.969 1.769 1 93.88 101 PHE A O 1
ATOM 757 N N . GLY A 1 102 ? -2.75 23.953 1.504 1 90.06 102 GLY A N 1
ATOM 758 C CA . GLY A 1 102 ? -3.965 23.516 2.174 1 90.06 102 GLY A CA 1
ATOM 759 C C . GLY A 1 102 ? -4.785 22.547 1.351 1 90.06 102 GLY A C 1
ATOM 760 O O . GLY A 1 102 ? -5.328 21.578 1.885 1 90.06 102 GLY A O 1
ATOM 761 N N . LEU A 1 103 ? -4.82 22.812 0.1 1 94.06 103 LEU A N 1
ATOM 762 C CA . LEU A 1 103 ? -5.602 21.984 -0.806 1 94.06 103 LEU A CA 1
ATOM 763 C C . LEU A 1 103 ? -4.949 20.609 -0.979 1 94.06 103 LEU A C 1
ATOM 765 O O . LEU A 1 103 ? -5.547 19.594 -0.635 1 94.06 103 LEU A O 1
ATOM 769 N N . ILE A 1 104 ? -3.709 20.562 -1.331 1 95.69 104 ILE A N 1
ATOM 770 C CA . ILE A 1 104 ? -3.045 19.297 -1.582 1 95.69 104 ILE A CA 1
ATOM 771 C C . ILE A 1 104 ? -2.754 18.594 -0.256 1 95.69 104 ILE A C 1
ATOM 773 O O . ILE A 1 104 ? -2.693 17.359 -0.197 1 95.69 104 ILE A O 1
ATOM 777 N N . GLY A 1 105 ? -2.625 19.375 0.78 1 94.38 105 GLY A N 1
ATOM 778 C CA . GLY A 1 105 ? -2.242 18.859 2.082 1 94.38 105 GLY A CA 1
ATOM 779 C C . GLY A 1 105 ? -3.338 18.047 2.744 1 94.38 105 GLY A C 1
ATOM 780 O O . GLY A 1 105 ? -3.055 17.125 3.521 1 94.38 105 GLY A O 1
ATOM 781 N N . ASN A 1 106 ? -4.5 18.422 2.473 1 93.44 106 ASN A N 1
ATOM 782 C CA . ASN A 1 106 ? -5.668 17.719 2.982 1 93.44 106 ASN A CA 1
ATOM 783 C C . ASN A 1 106 ? -6.934 18.078 2.211 1 93.44 106 ASN A C 1
ATOM 785 O O . ASN A 1 106 ? -7.781 18.812 2.717 1 93.44 106 ASN A O 1
ATOM 789 N N . MET A 1 107 ? -7.023 17.516 1.079 1 94.44 107 MET A N 1
ATOM 790 C CA . MET A 1 107 ? -8.219 17.781 0.287 1 94.44 107 MET A CA 1
ATOM 791 C C . 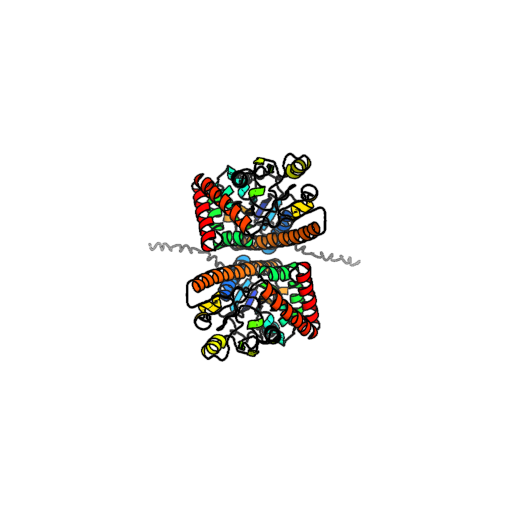MET A 1 107 ? -9.422 17.016 0.838 1 94.44 107 MET A C 1
ATOM 793 O O . MET A 1 107 ? -9.719 15.914 0.384 1 94.44 107 MET A O 1
ATOM 797 N N . VAL A 1 108 ? -10.109 17.703 1.636 1 94.31 108 VAL A N 1
ATOM 798 C CA . VAL A 1 108 ? -11.164 17.109 2.453 1 94.31 108 VAL A CA 1
ATOM 799 C C . VAL A 1 108 ? -12.156 16.375 1.558 1 94.31 108 VAL A C 1
ATOM 801 O O . VAL A 1 108 ? -12.68 16.938 0.6 1 94.31 108 VAL A O 1
ATOM 804 N N . GLY A 1 109 ? -12.352 15.125 1.866 1 93.94 109 GLY A N 1
ATOM 805 C CA . GLY A 1 109 ? -13.367 14.344 1.177 1 93.94 109 GLY A CA 1
ATOM 806 C C . GLY A 1 109 ? -12.875 13.727 -0.116 1 93.94 109 GLY A C 1
ATOM 807 O O . GLY A 1 109 ? -13.594 12.961 -0.761 1 93.94 109 GLY A O 1
ATOM 808 N N . ALA A 1 110 ? -11.648 14.008 -0.48 1 94.62 110 ALA A N 1
ATOM 809 C CA . ALA A 1 110 ? -11.164 13.594 -1.794 1 94.62 110 ALA A CA 1
ATOM 810 C C . ALA A 1 110 ? -10.797 12.109 -1.801 1 94.62 110 ALA A C 1
ATOM 812 O O . ALA A 1 110 ? -10.961 11.43 -2.816 1 94.62 110 ALA A O 1
ATOM 813 N N . TRP A 1 111 ? -10.305 11.664 -0.673 1 95 111 TRP A N 1
ATOM 814 C CA . TRP A 1 111 ? -9.727 10.328 -0.628 1 95 111 TRP A CA 1
ATOM 815 C C . TRP A 1 111 ? -10.453 9.453 0.381 1 95 111 TRP A C 1
ATOM 817 O O . TRP A 1 111 ? -10.836 9.914 1.456 1 95 111 TRP A O 1
ATOM 827 N N . SER A 1 112 ? -10.602 8.141 0.022 1 91.81 112 SER A N 1
ATOM 828 C CA . SER A 1 112 ? -11.281 7.195 0.905 1 91.81 112 SER A CA 1
ATOM 829 C C . SER A 1 112 ? -10.312 6.145 1.439 1 91.81 112 SER A C 1
ATOM 831 O O . SER A 1 112 ? -10.664 5.363 2.326 1 91.81 112 SER A O 1
ATOM 833 N N . ASP A 1 113 ? -9.148 6.172 0.847 1 92.75 113 ASP A N 1
ATOM 834 C CA . ASP A 1 113 ? -8.133 5.188 1.199 1 92.75 113 ASP A CA 1
ATOM 835 C C . ASP A 1 113 ? -6.727 5.738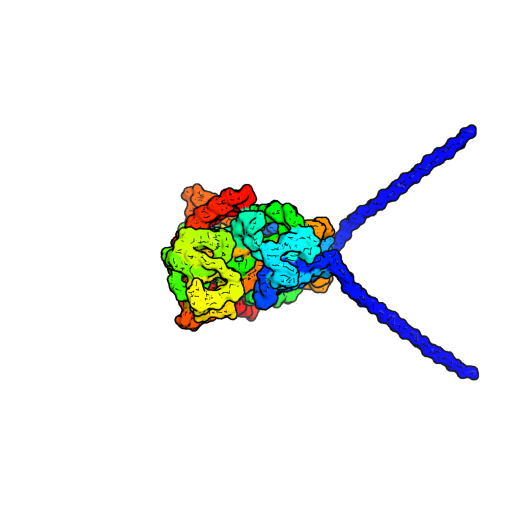 0.953 1 92.75 113 ASP A C 1
ATOM 837 O O . ASP A 1 113 ? -6.52 6.527 0.03 1 92.75 113 ASP A O 1
ATOM 841 N N . THR A 1 114 ? -5.805 5.227 1.771 1 96.19 114 THR A N 1
ATOM 842 C CA . THR A 1 114 ? -4.445 5.742 1.671 1 96.19 114 THR A CA 1
ATOM 843 C C . THR A 1 114 ? -3.861 5.461 0.289 1 96.19 114 THR A C 1
ATOM 845 O O . THR A 1 114 ? -3.088 6.266 -0.237 1 96.19 114 THR A O 1
ATOM 848 N N . THR A 1 115 ? -4.258 4.359 -0.321 1 94.56 115 THR A N 1
ATOM 849 C CA . THR A 1 115 ? -3.686 3.965 -1.603 1 94.56 115 THR A CA 1
ATOM 850 C C . THR A 1 115 ? -4.09 4.941 -2.701 1 94.56 115 THR A C 1
ATOM 852 O O . THR A 1 115 ? -3.35 5.141 -3.668 1 94.56 115 THR A O 1
ATOM 855 N N . GLN A 1 116 ? -5.207 5.594 -2.568 1 95 116 GLN A N 1
ATOM 856 C CA . GLN A 1 116 ? -5.656 6.574 -3.549 1 95 116 GLN A CA 1
ATOM 857 C C . GLN A 1 116 ? -4.75 7.805 -3.549 1 95 116 GLN A C 1
ATOM 859 O O . GLN A 1 116 ? -4.262 8.227 -4.602 1 95 116 GLN A O 1
ATOM 864 N N . LEU A 1 117 ? -4.512 8.297 -2.379 1 97.31 117 LEU A N 1
ATOM 865 C CA . LEU A 1 117 ? -3.637 9.461 -2.258 1 97.31 117 LEU A CA 1
ATOM 866 C C . LEU A 1 117 ? -2.223 9.125 -2.723 1 97.31 117 LEU A C 1
ATOM 868 O O . LEU A 1 117 ? -1.62 9.891 -3.482 1 97.31 117 LEU A O 1
ATOM 872 N N . LEU A 1 118 ? -1.768 8 -2.32 1 97.69 118 LEU A N 1
ATOM 873 C CA . LEU A 1 118 ? -0.393 7.645 -2.648 1 97.69 118 LEU A CA 1
ATOM 874 C C . LEU A 1 118 ? -0.249 7.344 -4.137 1 97.69 118 LEU A C 1
ATOM 876 O O . LEU A 1 118 ? 0.795 7.617 -4.73 1 97.69 118 LEU A O 1
ATOM 880 N N . GLN A 1 119 ? -1.253 6.789 -4.738 1 96.69 119 GLN A N 1
ATOM 881 C CA . GLN A 1 119 ? -1.25 6.609 -6.184 1 96.69 119 GLN A CA 1
ATOM 882 C C . GLN A 1 119 ? -1.188 7.953 -6.902 1 96.69 119 GLN A C 1
ATOM 884 O O . GLN A 1 119 ? -0.429 8.117 -7.863 1 96.69 119 GLN A O 1
ATOM 889 N N . TYR A 1 120 ? -1.973 8.867 -6.445 1 97.69 120 TYR A N 1
ATOM 890 C CA . TYR A 1 120 ? -1.944 10.195 -7.043 1 97.69 120 TYR A CA 1
ATOM 891 C C . TYR A 1 120 ? -0.561 10.82 -6.914 1 97.69 120 TYR A C 1
ATOM 893 O O . TYR A 1 120 ? -0.028 11.367 -7.883 1 97.69 120 TYR A O 1
ATOM 901 N N . MET A 1 121 ? -0.041 10.711 -5.738 1 98.25 121 MET A N 1
ATOM 902 C CA . MET A 1 121 ? 1.247 11.352 -5.492 1 98.25 121 MET A CA 1
ATOM 903 C C . MET A 1 121 ? 2.336 10.75 -6.367 1 98.25 121 MET A C 1
ATOM 905 O O . MET A 1 121 ? 3.094 11.469 -7.016 1 98.25 121 MET A O 1
ATOM 909 N N . ASN A 1 122 ? 2.383 9.492 -6.469 1 97.75 122 ASN A N 1
ATOM 910 C CA . ASN A 1 122 ? 3.498 8.805 -7.117 1 97.75 122 ASN A CA 1
ATOM 911 C C . ASN A 1 122 ? 3.275 8.672 -8.617 1 97.75 122 ASN A C 1
ATOM 913 O O . ASN A 1 122 ? 4.234 8.602 -9.391 1 97.75 122 ASN A O 1
ATOM 917 N N . TYR A 1 123 ? 1.992 8.664 -9.07 1 96.75 123 TYR A N 1
ATOM 918 C CA . TYR A 1 123 ? 1.742 8.32 -10.461 1 96.75 123 TYR A CA 1
ATOM 919 C C . TYR A 1 123 ? 0.8 9.328 -11.109 1 96.75 123 TYR A C 1
ATOM 921 O O . TYR A 1 123 ? 0.549 9.273 -12.312 1 96.75 123 TYR A O 1
ATOM 929 N N . GLY A 1 124 ? 0.284 10.234 -10.359 1 96.69 124 GLY A N 1
ATOM 930 C CA . GLY A 1 124 ? -0.714 11.156 -10.883 1 96.69 124 GLY A CA 1
ATOM 931 C C . GLY A 1 124 ? -0.228 12.594 -10.953 1 96.69 124 GLY A C 1
ATOM 932 O O . GLY A 1 124 ? -1.018 13.508 -11.18 1 96.69 124 GLY A O 1
ATOM 933 N N . GLY A 1 125 ? 1.015 12.805 -10.672 1 97.31 125 GLY A N 1
ATOM 934 C CA . GLY A 1 125 ? 1.59 14.133 -10.805 1 97.31 125 GLY A CA 1
ATOM 935 C C . GLY A 1 125 ? 1.751 14.852 -9.477 1 97.31 125 GLY A C 1
ATOM 936 O O . GLY A 1 125 ? 2.227 15.984 -9.43 1 97.31 125 GLY A O 1
ATOM 937 N N . GLY A 1 126 ? 1.373 14.234 -8.398 1 98.12 126 GLY A N 1
ATOM 938 C CA . GLY A 1 126 ? 1.439 14.859 -7.09 1 98.12 126 GLY A CA 1
ATOM 939 C C . GLY A 1 126 ? 2.854 15.211 -6.664 1 98.12 126 GLY A C 1
ATOM 940 O O . GLY A 1 126 ? 3.111 16.312 -6.188 1 98.12 126 GLY A O 1
ATOM 941 N N . ASN A 1 127 ? 3.797 14.312 -6.848 1 98.25 127 ASN A N 1
ATOM 942 C CA . ASN A 1 127 ? 5.184 14.57 -6.473 1 98.25 127 ASN A CA 1
ATOM 943 C C . ASN A 1 127 ? 5.785 15.711 -7.289 1 98.25 127 ASN A C 1
ATOM 945 O O . ASN A 1 127 ? 6.523 16.531 -6.754 1 98.25 127 ASN A O 1
ATOM 949 N N . GLU A 1 128 ? 5.496 15.742 -8.562 1 97.62 128 GLU A N 1
ATOM 950 C CA . GLU A 1 128 ? 5.973 16.828 -9.422 1 97.62 128 GLU A CA 1
ATOM 951 C C . GLU A 1 128 ? 5.418 18.172 -8.969 1 97.62 128 GLU A C 1
ATOM 953 O O . GLU A 1 128 ? 6.141 19.172 -8.945 1 97.62 128 GLU A O 1
ATOM 958 N N . LEU A 1 129 ? 4.203 18.141 -8.617 1 97.81 129 LEU A N 1
ATOM 959 C CA . LEU A 1 129 ? 3.555 19.375 -8.164 1 97.81 129 LEU A CA 1
ATOM 960 C C . LEU A 1 129 ? 4.164 19.844 -6.852 1 97.81 129 LEU A C 1
ATOM 962 O O . LEU A 1 129 ? 4.422 21.047 -6.68 1 97.81 129 LEU A O 1
ATOM 966 N N . MET A 1 130 ? 4.402 18.984 -5.93 1 98.38 130 MET A N 1
ATOM 967 C CA . MET A 1 130 ? 5.02 19.344 -4.66 1 98.38 130 MET A CA 1
ATOM 968 C C . MET A 1 130 ? 6.43 19.891 -4.871 1 98.38 130 MET A C 1
ATOM 970 O O . MET A 1 130 ? 6.855 20.812 -4.184 1 98.38 130 MET A O 1
ATOM 974 N N . THR A 1 131 ? 7.137 19.281 -5.797 1 98.12 131 THR A N 1
ATOM 975 C CA . THR A 1 131 ? 8.469 19.766 -6.129 1 98.12 131 THR A CA 1
ATOM 976 C C . THR A 1 131 ? 8.414 21.219 -6.602 1 98.12 131 THR A C 1
ATOM 978 O O . THR A 1 131 ? 9.219 22.047 -6.164 1 98.12 131 THR A O 1
ATOM 981 N N . GLU A 1 132 ? 7.477 21.484 -7.402 1 97.56 132 GLU A N 1
ATOM 982 C CA . GLU A 1 132 ? 7.293 22.859 -7.895 1 97.56 132 GLU A CA 1
ATOM 983 C C . GLU A 1 132 ? 6.906 23.797 -6.766 1 97.56 132 GLU A C 1
ATOM 985 O O . GLU A 1 132 ? 7.461 24.906 -6.652 1 97.56 132 GLU A O 1
ATOM 990 N N . LEU A 1 133 ? 6.016 23.391 -5.91 1 97.5 133 LEU A N 1
ATOM 991 C CA . LEU A 1 133 ? 5.5 24.234 -4.84 1 97.5 133 LEU A CA 1
ATOM 992 C C . LEU A 1 133 ? 6.586 24.547 -3.816 1 97.5 133 LEU A C 1
ATOM 994 O O . LEU A 1 133 ? 6.59 25.609 -3.213 1 97.5 133 LEU A O 1
ATOM 998 N N . TYR A 1 134 ? 7.52 23.625 -3.627 1 97.81 134 TYR A N 1
ATOM 999 C CA . TYR A 1 134 ? 8.531 23.781 -2.586 1 97.81 134 TYR A CA 1
ATOM 1000 C C . TYR A 1 134 ? 9.758 24.5 -3.115 1 97.81 134 TYR A C 1
ATOM 1002 O O . TYR A 1 134 ? 10.602 24.953 -2.338 1 97.81 134 TYR A O 1
ATOM 1010 N N . ALA A 1 135 ? 9.914 24.672 -4.434 1 96.38 135 ALA A N 1
ATOM 1011 C CA . ALA A 1 135 ? 11.102 25.234 -5.074 1 96.38 135 ALA A CA 1
ATOM 1012 C C . ALA A 1 135 ? 11.438 26.609 -4.508 1 96.38 135 ALA A C 1
ATOM 1014 O O . ALA A 1 135 ? 12.586 26.875 -4.148 1 96.38 135 ALA A O 1
ATOM 1015 N N . PRO A 1 136 ? 10.469 27.484 -4.281 1 96.06 136 PRO A N 1
ATOM 1016 C CA . PRO A 1 136 ? 10.789 28.828 -3.787 1 96.06 136 PRO A CA 1
ATOM 1017 C C . PRO A 1 136 ? 11.375 28.812 -2.377 1 96.06 136 PRO A C 1
ATOM 1019 O O . PRO A 1 136 ? 11.984 29.797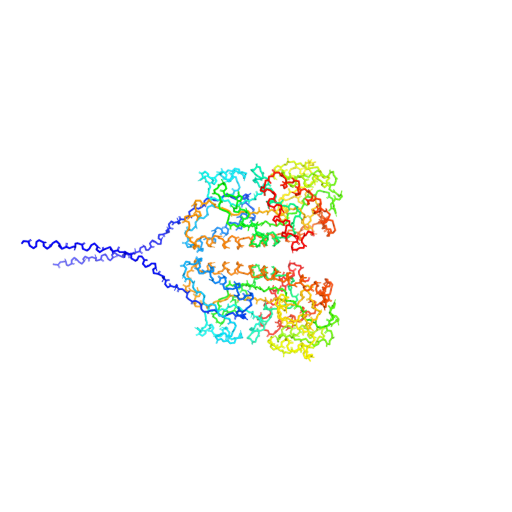 -1.942 1 96.06 136 PRO A O 1
ATOM 1022 N N . TYR A 1 137 ? 11.227 27.781 -1.73 1 96.56 137 TYR A N 1
ATOM 1023 C CA . TYR A 1 137 ? 11.664 27.719 -0.339 1 96.56 137 TYR A CA 1
ATOM 1024 C C . TYR A 1 137 ? 12.992 26.984 -0.219 1 96.56 137 TYR A C 1
ATOM 1026 O O . TYR A 1 137 ? 13.508 26.797 0.887 1 96.56 137 TYR A O 1
ATOM 1034 N N . GLY A 1 138 ? 13.531 26.531 -1.339 1 97.75 138 GLY A N 1
ATOM 1035 C CA . GLY A 1 138 ? 14.773 25.797 -1.3 1 97.75 138 GLY A CA 1
ATOM 1036 C C . GLY A 1 138 ? 14.633 24.422 -0.679 1 97.75 138 GLY A C 1
ATOM 1037 O O . GLY A 1 138 ? 15.539 23.938 0.002 1 97.75 138 GLY A O 1
ATOM 1038 N N . VAL A 1 139 ? 13.508 23.844 -0.833 1 98.44 139 VAL A N 1
ATOM 1039 C CA . VAL A 1 139 ? 13.188 22.547 -0.237 1 98.44 139 VAL A CA 1
ATOM 1040 C C . VAL A 1 139 ? 12.953 21.516 -1.337 1 98.44 139 VAL A C 1
ATOM 1042 O O . VAL A 1 139 ? 12.242 21.781 -2.305 1 98.44 139 VAL A O 1
ATOM 1045 N N . LYS A 1 140 ? 13.648 20.391 -1.274 1 98.62 140 LYS A N 1
ATOM 1046 C CA . LYS A 1 140 ? 13.406 19.25 -2.152 1 98.62 140 LYS A CA 1
ATOM 1047 C C . LYS A 1 140 ? 12.344 18.328 -1.572 1 98.62 140 LYS A C 1
ATOM 1049 O O . LYS A 1 140 ? 12.539 17.734 -0.505 1 98.62 140 LYS A O 1
ATOM 1054 N N . PHE A 1 141 ? 11.266 18.203 -2.273 1 98.69 141 PHE A N 1
ATOM 1055 C CA . PHE A 1 141 ? 10.273 17.188 -1.943 1 98.69 141 PHE A CA 1
ATOM 1056 C C . PHE A 1 141 ? 10.766 15.805 -2.324 1 98.69 141 PHE A C 1
ATOM 1058 O O . PHE A 1 141 ? 10.984 15.516 -3.504 1 98.69 141 PHE A O 1
ATOM 1065 N N . VAL A 1 142 ? 10.922 14.93 -1.334 1 98.69 142 VAL A N 1
ATOM 1066 C CA . VAL A 1 142 ? 11.492 13.609 -1.591 1 98.69 142 VAL A CA 1
ATOM 1067 C C . VAL A 1 142 ? 10.375 12.609 -1.864 1 98.69 142 VAL A C 1
ATOM 1069 O O . VAL A 1 142 ? 10.508 11.734 -2.725 1 98.69 142 VAL A O 1
ATOM 1072 N N . GLY A 1 143 ? 9.32 12.742 -1.087 1 98.5 143 GLY A N 1
ATOM 1073 C CA . GLY A 1 143 ? 8.195 11.836 -1.29 1 98.5 143 GLY A CA 1
ATOM 1074 C C . GLY A 1 143 ? 7.047 12.086 -0.337 1 98.5 143 GLY A C 1
ATOM 1075 O O . GLY A 1 143 ? 7.09 13.031 0.461 1 98.5 143 GLY A O 1
ATOM 1076 N N . ALA A 1 144 ? 6.012 11.234 -0.486 1 98.5 144 ALA A N 1
ATOM 1077 C CA . ALA A 1 144 ? 4.75 11.422 0.228 1 98.5 144 ALA A CA 1
ATOM 1078 C C . ALA A 1 144 ? 4.449 10.227 1.131 1 98.5 144 ALA A C 1
ATOM 1080 O O . ALA A 1 144 ? 4.781 9.086 0.797 1 98.5 144 ALA A O 1
ATOM 1081 N N . SER A 1 145 ? 3.895 10.508 2.186 1 98 145 SER A N 1
ATOM 1082 C CA . SER A 1 145 ? 3.232 9.539 3.051 1 98 145 SER A CA 1
ATOM 1083 C C . SER A 1 145 ? 1.891 10.07 3.547 1 98 145 SER A C 1
ATOM 1085 O O . SER A 1 145 ? 1.396 11.086 3.055 1 98 145 SER A O 1
ATOM 1087 N N . THR A 1 146 ? 1.275 9.289 4.355 1 96.62 146 THR A N 1
ATOM 1088 C CA . THR A 1 146 ? 0.03 9.672 5.012 1 96.62 146 THR A CA 1
ATOM 1089 C C . THR A 1 146 ? -0.195 8.836 6.27 1 96.62 146 THR A C 1
ATOM 1091 O O . THR A 1 146 ? 0.527 7.871 6.516 1 96.62 146 THR A O 1
ATOM 1094 N N . THR A 1 147 ? -1.013 9.234 7.137 1 90 147 THR A N 1
ATOM 1095 C CA . THR A 1 147 ? -1.287 8.5 8.367 1 90 147 THR A CA 1
ATOM 1096 C C . THR A 1 147 ? -2.402 7.48 8.156 1 90 147 THR A C 1
ATOM 1098 O O . THR A 1 147 ? -2.373 6.391 8.727 1 90 147 THR A O 1
ATOM 1101 N N . GLY A 1 148 ? -3.461 7.734 7.48 1 90.06 148 GLY A N 1
ATOM 1102 C CA . GLY A 1 148 ? -4.75 7.082 7.309 1 90.06 148 GLY A CA 1
ATOM 1103 C C . GLY A 1 148 ? -5.918 8.047 7.344 1 90.06 148 GLY A C 1
ATOM 1104 O O . GLY A 1 148 ? -5.758 9.203 7.738 1 90.06 148 GLY A O 1
ATOM 1105 N N . VAL A 1 149 ? -7.008 7.492 6.918 1 92.19 149 VAL A N 1
ATOM 1106 C CA . VAL A 1 149 ? -8.211 8.312 6.992 1 92.19 149 VAL A CA 1
ATOM 1107 C C . VAL A 1 149 ? -8.562 8.578 8.453 1 92.19 149 VAL A C 1
ATOM 1109 O O . VAL A 1 149 ? -8.672 7.645 9.25 1 92.19 149 VAL A O 1
ATOM 1112 N N . GLU A 1 150 ? -8.672 9.836 8.75 1 93.75 150 GLU A N 1
ATOM 1113 C CA . GLU A 1 150 ? -8.898 10.227 10.141 1 93.75 150 GLU A CA 1
ATOM 1114 C C . GLU A 1 150 ? -10.312 9.898 10.586 1 93.75 150 GLU A C 1
ATOM 1116 O O . GLU A 1 150 ? -11.266 10.055 9.82 1 93.75 150 GLU A O 1
ATOM 1121 N N . SER A 1 151 ? -10.344 9.367 11.812 1 96.44 151 SER A N 1
ATOM 1122 C CA . SER A 1 151 ? -11.648 9.117 12.422 1 96.44 151 SER A CA 1
ATOM 1123 C C . SER A 1 151 ? -12.289 10.414 12.914 1 96.44 151 SER A C 1
ATOM 1125 O O . SER A 1 151 ? -11.586 11.391 13.195 1 96.44 151 SER A O 1
ATOM 1127 N N . PHE A 1 152 ? -13.57 10.367 12.93 1 97.06 152 PHE A N 1
ATOM 1128 C CA . PHE A 1 152 ? -14.289 11.547 13.406 1 97.06 152 PHE A CA 1
ATOM 1129 C C . PHE A 1 152 ? -14.781 11.344 14.836 1 97.06 152 PHE A C 1
ATOM 1131 O O . PHE A 1 152 ? -15.562 10.43 15.102 1 97.06 152 PHE A O 1
ATOM 1138 N N . ILE A 1 153 ? -14.258 12.219 15.719 1 97.44 153 ILE A N 1
ATOM 1139 C CA . ILE A 1 153 ? -14.625 12.141 17.125 1 97.44 153 ILE A CA 1
ATOM 1140 C C . ILE A 1 153 ? -15.961 12.852 17.344 1 97.44 153 ILE A C 1
ATOM 1142 O O . ILE A 1 153 ? -16.141 13.992 16.906 1 97.44 153 ILE A O 1
ATOM 1146 N N . SER A 1 154 ? -16.859 12.172 18.125 1 98.31 154 SER A N 1
ATOM 1147 C CA . SER A 1 154 ? -18.141 12.844 18.328 1 98.31 154 SER A CA 1
ATOM 1148 C C . SER A 1 154 ? -18.797 12.375 19.625 1 98.31 154 SER A C 1
ATOM 1150 O O . SER A 1 154 ? -18.781 11.188 19.953 1 98.31 154 SER A O 1
ATOM 1152 N N . LYS A 1 155 ? -19.422 13.312 20.312 1 97.81 155 LYS A N 1
ATOM 1153 C CA . LYS A 1 155 ? -20.266 13.031 21.469 1 97.81 155 LYS A CA 1
ATOM 1154 C C . LYS A 1 155 ? -21.672 12.625 21.031 1 97.81 155 LYS A C 1
ATOM 1156 O O . LYS A 1 155 ? -22.391 11.961 21.781 1 97.81 155 LYS A O 1
ATOM 1161 N N . LYS A 1 156 ? -22.062 13.062 19.922 1 97.62 156 LYS A N 1
ATOM 1162 C CA . LYS A 1 156 ? -23.422 12.852 19.391 1 97.62 156 LYS A CA 1
ATOM 1163 C C . LYS A 1 156 ? -23.422 11.828 18.266 1 97.62 156 LYS A C 1
ATOM 1165 O O . LYS A 1 156 ? -22.469 11.773 17.469 1 97.62 156 LYS A O 1
ATOM 1170 N N . PRO A 1 157 ? -24.5 11.094 18.172 1 98 157 PRO A N 1
ATOM 1171 C CA . PRO A 1 157 ? -24.594 10.203 17.016 1 98 157 PRO A CA 1
ATOM 1172 C C . PRO A 1 157 ? -24.656 10.961 15.688 1 98 157 PRO A C 1
ATOM 1174 O O . PRO A 1 157 ? -25.438 11.906 15.547 1 98 157 PRO A O 1
ATOM 1177 N N . LEU A 1 158 ? -23.797 10.648 14.828 1 98.12 158 LEU A N 1
ATOM 1178 C CA . LEU A 1 158 ? -23.75 11.211 13.477 1 98.12 158 LEU A CA 1
ATOM 1179 C C . LEU A 1 158 ? -23.891 10.117 12.43 1 98.12 158 LEU A C 1
ATOM 1181 O O . LEU A 1 158 ? -22.984 9.305 12.234 1 98.12 158 LEU A O 1
ATOM 1185 N N . ASN A 1 159 ? -25 10.141 11.695 1 97.19 159 ASN A N 1
ATOM 1186 C CA . ASN A 1 159 ? -25.25 9.086 10.719 1 97.19 159 ASN A CA 1
ATOM 1187 C C . ASN A 1 159 ? -25.203 9.609 9.289 1 97.19 159 ASN A C 1
ATOM 1189 O O . ASN A 1 159 ? -25.406 8.852 8.336 1 97.19 159 ASN A O 1
ATOM 1193 N N . GLY A 1 160 ? -24.953 10.867 9.219 1 97.06 160 GLY A N 1
ATOM 1194 C CA . GLY A 1 160 ? -24.859 11.477 7.898 1 97.06 160 GLY A CA 1
ATOM 1195 C C . GLY A 1 160 ? -24.656 12.977 7.949 1 97.06 160 GLY A C 1
ATOM 1196 O O . GLY A 1 160 ? -24.469 13.547 9.023 1 97.06 160 GLY A O 1
ATOM 1197 N N . VAL A 1 161 ? -24.781 13.594 6.805 1 97.62 161 VAL A N 1
ATOM 1198 C CA . VAL A 1 161 ? -24.438 15 6.621 1 97.62 161 VAL A CA 1
ATOM 1199 C C . VAL A 1 161 ? -25.438 15.875 7.395 1 97.62 161 VAL A C 1
ATOM 1201 O O . VAL A 1 161 ? -25.047 16.891 7.977 1 97.62 161 VAL A O 1
ATOM 1204 N N . ASP A 1 162 ? -26.641 15.461 7.453 1 97.62 162 ASP A N 1
ATOM 1205 C CA . ASP A 1 162 ? -27.688 16.25 8.117 1 97.62 162 ASP A CA 1
ATOM 1206 C C . ASP A 1 162 ? -27.375 16.422 9.602 1 97.62 162 ASP A C 1
ATOM 1208 O O . ASP A 1 162 ? -27.734 17.422 10.203 1 97.62 162 ASP A O 1
ATOM 1212 N N . ASP A 1 163 ? -26.719 15.461 10.125 1 97.94 163 ASP A N 1
ATOM 1213 C CA . ASP A 1 163 ? -26.406 15.477 11.555 1 97.94 163 ASP A CA 1
ATOM 1214 C C . ASP A 1 163 ? -25.281 16.453 11.867 1 97.94 163 ASP A C 1
ATOM 1216 O O . ASP A 1 163 ? -25.047 16.781 13.031 1 97.94 163 ASP A O 1
ATOM 1220 N N . LEU A 1 164 ? -24.625 17 10.875 1 97.88 164 LEU A N 1
ATOM 1221 C CA . LEU A 1 164 ? -23.531 17.953 11.078 1 97.88 164 LEU A CA 1
ATOM 1222 C C . LEU A 1 164 ? -24.078 19.344 11.352 1 97.88 164 LEU A C 1
ATOM 1224 O O . LEU A 1 164 ? -23.359 20.219 11.844 1 97.88 164 LEU A O 1
ATOM 1228 N N . LYS A 1 165 ? -25.375 19.562 10.969 1 97.44 165 LYS A N 1
ATOM 1229 C CA . LYS A 1 165 ? -25.969 20.875 11.102 1 97.44 165 LYS A CA 1
ATOM 1230 C C . LYS A 1 165 ? -25.969 21.328 12.562 1 97.44 165 LYS A C 1
ATOM 1232 O O . LYS A 1 165 ? -26.531 20.656 13.422 1 97.44 165 LYS A O 1
ATOM 1237 N N . GLY A 1 166 ? -25.266 22.453 12.773 1 96.31 166 GLY A N 1
ATOM 1238 C CA . GLY A 1 166 ? -25.25 23.047 14.102 1 96.31 166 GLY A CA 1
ATOM 1239 C C . GLY A 1 166 ? -24.25 22.406 15.031 1 96.31 166 GLY A C 1
ATOM 1240 O O . GLY A 1 166 ? -24.094 22.844 16.172 1 96.31 166 GLY A O 1
ATOM 1241 N N . LEU A 1 167 ? -23.578 21.406 14.57 1 97.44 167 LEU A N 1
ATOM 1242 C CA . LEU A 1 167 ? -22.594 20.688 15.391 1 97.44 167 LEU A CA 1
ATOM 1243 C C . LEU A 1 167 ? -21.391 21.578 15.695 1 97.44 167 LEU A C 1
ATOM 1245 O O . LEU A 1 167 ? -20.75 22.094 14.773 1 97.44 167 LEU A O 1
ATOM 1249 N N . LYS A 1 168 ? -21.094 21.797 16.922 1 97.5 168 LYS A N 1
ATOM 1250 C CA . LYS A 1 168 ? -19.875 22.484 17.312 1 97.5 168 LYS A CA 1
ATOM 1251 C C . LYS A 1 168 ? -18.656 21.562 17.172 1 97.5 168 LYS A C 1
ATOM 1253 O O . LYS A 1 168 ? -18.484 20.641 17.984 1 97.5 168 LYS A O 1
ATOM 1258 N N . LEU A 1 169 ? -17.812 21.828 16.234 1 95.88 169 LEU A N 1
ATOM 1259 C CA . LEU A 1 169 ? -16.766 20.875 15.875 1 95.88 169 LEU A CA 1
ATOM 1260 C C . LEU A 1 169 ? -15.398 21.562 15.836 1 95.88 169 LEU A C 1
ATOM 1262 O O . LEU A 1 169 ? -15.258 22.641 15.273 1 95.88 169 LEU A O 1
ATOM 1266 N N . ARG A 1 170 ? -14.453 21 16.516 1 93.5 170 ARG A N 1
ATOM 1267 C CA . ARG A 1 170 ? -13.086 21.453 16.344 1 93.5 170 ARG A CA 1
ATOM 1268 C C . ARG A 1 170 ? -12.562 21.094 14.953 1 93.5 170 ARG A C 1
ATOM 1270 O O . ARG A 1 170 ? -12.586 19.922 14.555 1 93.5 170 ARG A O 1
ATOM 1277 N N . ALA A 1 171 ? -12.18 22.031 14.18 1 86.94 171 ALA A N 1
ATOM 1278 C CA . ALA A 1 171 ? -11.555 21.844 12.867 1 86.94 171 ALA A CA 1
ATOM 1279 C C . ALA A 1 171 ? -10.398 22.812 12.672 1 86.94 171 ALA A C 1
ATOM 1281 O O . ALA A 1 171 ? -10.508 24 12.992 1 86.94 171 ALA A O 1
ATOM 1282 N N . PRO A 1 172 ? -9.25 22.297 12.25 1 76.06 172 PRO A N 1
ATOM 1283 C CA . PRO A 1 172 ? -8.164 23.234 11.953 1 76.06 172 PRO A CA 1
ATOM 1284 C C . PRO A 1 172 ? -8.539 24.266 10.891 1 76.06 172 PRO A C 1
ATOM 1286 O O . PRO A 1 172 ? -9.375 24 10.031 1 76.06 172 PRO A O 1
ATOM 1289 N N . GLU A 1 173 ? -7.883 25.406 10.961 1 72.25 173 GLU A N 1
ATOM 1290 C CA . GLU A 1 173 ? -8.141 26.469 10.008 1 72.25 173 GLU A CA 1
ATOM 1291 C C . GLU A 1 173 ? -7.805 26.047 8.586 1 72.25 173 GLU A C 1
ATOM 1293 O O . GLU A 1 173 ? -6.914 25.219 8.375 1 72.25 173 GLU A O 1
ATOM 1298 N N . GLY A 1 174 ? -8.664 26.672 7.641 1 80 174 GL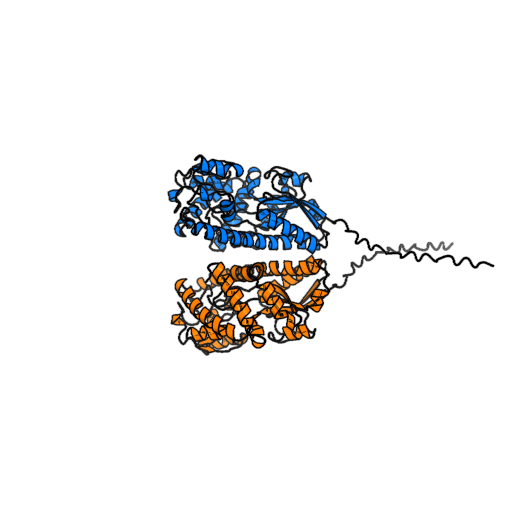Y A N 1
ATOM 1299 C CA . GLY A 1 174 ? -8.43 26.375 6.238 1 80 174 GLY A CA 1
ATOM 1300 C C . GLY A 1 174 ? -9.555 25.578 5.598 1 80 174 GLY A C 1
ATOM 1301 O O . GLY A 1 174 ? -10.727 25.812 5.875 1 80 174 GLY A O 1
ATOM 1302 N N . LEU A 1 175 ? -9.203 24.688 4.754 1 87.12 175 LEU A N 1
ATOM 1303 C CA . LEU A 1 175 ? -10.172 23.969 3.936 1 87.12 175 LEU A CA 1
ATOM 1304 C C . LEU A 1 175 ? -11.062 23.078 4.805 1 87.12 175 LEU A C 1
ATOM 1306 O O . LEU A 1 175 ? -12.258 22.953 4.543 1 87.12 175 LEU A O 1
ATOM 1310 N N . VAL A 1 176 ? -10.5 22.5 5.855 1 88.06 176 VAL A N 1
ATOM 1311 C CA . VAL A 1 176 ? -11.273 21.609 6.715 1 88.06 176 VAL A CA 1
ATOM 1312 C C . VAL A 1 176 ? -12.414 22.391 7.371 1 88.06 176 VAL A C 1
ATOM 1314 O O . VAL A 1 176 ? -13.57 21.953 7.328 1 88.06 176 VAL A O 1
ATOM 1317 N N . GLN A 1 177 ? -12.039 23.516 7.902 1 86.94 177 GLN A N 1
ATOM 1318 C CA . GLN A 1 177 ? -13.039 24.359 8.539 1 86.94 177 GLN A CA 1
ATOM 1319 C C . GLN A 1 177 ? -14.102 24.797 7.531 1 86.94 177 GLN A C 1
ATOM 1321 O O . GLN A 1 177 ? -15.297 24.797 7.84 1 86.94 177 GLN A O 1
ATOM 1326 N N . GLN A 1 178 ? -13.711 25.188 6.434 1 88.81 178 GLN A N 1
ATOM 1327 C CA . GLN A 1 178 ? -14.609 25.688 5.402 1 88.81 178 GLN A CA 1
ATOM 1328 C C . GLN A 1 178 ? -15.594 24.609 4.957 1 88.81 178 GLN A C 1
ATOM 1330 O O . GLN A 1 178 ? -16.781 24.891 4.754 1 88.81 178 GLN A O 1
ATOM 1335 N N . VAL A 1 179 ? -15.117 23.422 4.75 1 94.06 179 VAL A N 1
ATOM 1336 C CA . VAL A 1 179 ? -15.961 22.328 4.277 1 94.06 179 VAL A CA 1
ATOM 1337 C C . VAL A 1 179 ? -17 21.984 5.336 1 94.06 179 VAL A C 1
ATOM 1339 O O . VAL A 1 179 ? -18.188 21.812 5.023 1 94.06 179 VAL A O 1
ATOM 1342 N N . PHE A 1 180 ? -16.578 21.922 6.598 1 95.62 180 PHE A N 1
ATOM 1343 C CA . PHE A 1 180 ? -17.531 21.562 7.652 1 95.62 180 PHE A CA 1
ATOM 1344 C C . PHE A 1 180 ? -18.547 22.688 7.859 1 95.62 180 PHE A C 1
ATOM 1346 O O . PHE A 1 180 ? -19.719 22.422 8.133 1 95.62 180 PHE A O 1
ATOM 1353 N N . ALA A 1 181 ? -18.109 23.969 7.695 1 95.06 181 ALA A N 1
ATOM 1354 C CA . ALA A 1 181 ? -19.047 25.078 7.738 1 95.06 181 ALA A CA 1
ATOM 1355 C C . ALA A 1 181 ? -20.078 24.969 6.613 1 95.06 181 ALA A C 1
ATOM 1357 O O . ALA A 1 181 ? -21.281 25.188 6.836 1 95.06 181 ALA A O 1
ATOM 1358 N N . ALA A 1 182 ? -19.641 24.641 5.477 1 96.06 182 ALA A N 1
ATOM 1359 C CA . ALA A 1 182 ? -20.516 24.484 4.324 1 96.06 182 ALA A CA 1
ATOM 1360 C C . ALA A 1 182 ? -21.5 23.328 4.531 1 96.06 182 ALA A C 1
ATOM 1362 O O . ALA A 1 182 ? -22.594 23.328 3.973 1 96.06 182 ALA A O 1
ATOM 1363 N N . ALA A 1 183 ? -21.078 22.359 5.32 1 96.75 183 ALA A N 1
ATOM 1364 C CA . ALA A 1 183 ? -21.938 21.219 5.633 1 96.75 183 ALA A CA 1
ATOM 1365 C C . ALA A 1 183 ? -22.922 21.562 6.75 1 96.75 183 ALA A C 1
ATOM 1367 O O . ALA A 1 183 ? -23.734 20.734 7.145 1 96.75 183 ALA A O 1
ATOM 1368 N N . GLY A 1 184 ? -22.781 22.797 7.32 1 96.88 184 GLY A N 1
ATOM 1369 C CA . GLY A 1 184 ? -23.75 23.297 8.289 1 96.88 184 GLY A CA 1
ATOM 1370 C C . GLY A 1 184 ? -23.25 23.234 9.719 1 96.88 184 GLY A C 1
ATOM 1371 O O . GLY A 1 184 ? -23.953 23.641 10.648 1 96.88 184 GLY A O 1
ATOM 1372 N N . ALA A 1 185 ? -22.031 22.797 9.875 1 97.38 185 ALA A N 1
ATOM 1373 C CA . ALA A 1 185 ? -21.469 22.719 11.219 1 97.38 185 ALA A CA 1
ATOM 1374 C C . ALA A 1 185 ? -20.984 24.094 11.68 1 97.38 185 ALA A C 1
ATOM 1376 O O . ALA A 1 185 ? -21.062 25.078 10.93 1 97.38 185 ALA A O 1
ATOM 1377 N N . THR A 1 186 ? -20.641 24.172 12.945 1 96.5 186 THR A N 1
ATOM 1378 C CA . THR A 1 186 ? -20.062 25.359 13.547 1 96.5 186 THR A CA 1
ATOM 1379 C C . THR A 1 186 ? -18.625 25.094 13.992 1 96.5 186 THR A C 1
ATOM 1381 O O . THR A 1 186 ? -18.391 24.703 15.141 1 96.5 186 THR A O 1
ATOM 1384 N N . PRO A 1 187 ? -17.719 25.359 13.086 1 94.56 187 PRO A N 1
ATOM 1385 C CA . PRO A 1 187 ? -16.328 25.031 13.406 1 94.56 187 PRO A CA 1
ATOM 1386 C C . PRO A 1 187 ? -15.758 25.938 14.508 1 94.56 187 PRO A C 1
ATOM 1388 O O . PRO A 1 187 ? -16.062 27.125 14.555 1 94.56 187 PRO A O 1
ATOM 1391 N N . VAL A 1 188 ? -15.008 25.344 15.359 1 91.75 188 VAL A N 1
ATOM 1392 C CA . VAL A 1 188 ? -14.273 26 16.422 1 91.75 188 VAL A CA 1
ATOM 1393 C C . VAL A 1 188 ? -12.773 25.75 16.266 1 91.75 188 VAL A C 1
ATOM 1395 O O . VAL A 1 188 ? -12.352 24.609 16.062 1 91.75 188 VAL A O 1
ATOM 1398 N N . ASN A 1 189 ? -12.055 26.844 16.297 1 82.06 189 ASN A N 1
ATOM 1399 C CA . ASN A 1 189 ? -10.609 26.719 16.156 1 82.06 189 ASN A CA 1
ATOM 1400 C C . ASN A 1 189 ? -9.945 26.469 17.516 1 82.06 189 ASN A C 1
ATOM 1402 O O . ASN A 1 189 ? -9.977 27.328 18.391 1 82.06 189 ASN A O 1
ATOM 1406 N N . LEU A 1 190 ? -9.414 25.219 17.719 1 82.06 190 LEU A N 1
ATOM 1407 C CA . LEU A 1 190 ? -8.68 24.828 18.922 1 82.06 190 LEU A CA 1
ATOM 1408 C C . LEU A 1 190 ? -7.398 24.078 18.547 1 82.06 190 LEU A C 1
ATOM 1410 O O . LEU A 1 190 ? -7.383 23.312 17.578 1 82.06 190 LEU A O 1
ATOM 1414 N N . PRO A 1 191 ? -6.277 24.359 19.328 1 78.19 191 PRO A N 1
ATOM 1415 C CA . PRO A 1 191 ? -5.117 23.484 19.156 1 78.19 191 PRO A CA 1
ATOM 1416 C C . PRO A 1 191 ? -5.426 22.031 19.484 1 78.19 191 PRO A C 1
ATOM 1418 O O . PRO A 1 191 ? -6.324 21.75 20.297 1 78.19 191 PRO A O 1
ATOM 1421 N N . GLY A 1 192 ? -4.695 21.078 18.922 1 77 192 GLY A N 1
ATOM 1422 C CA . GLY A 1 192 ? -4.902 19.656 19.156 1 77 192 GLY A CA 1
ATOM 1423 C C . GLY A 1 192 ? -4.836 19.281 20.625 1 77 192 GLY A C 1
ATOM 1424 O O . GLY A 1 192 ? -5.582 18.406 21.078 1 77 192 GLY A O 1
ATOM 1425 N N . SER A 1 193 ? -3.934 19.953 21.344 1 77.62 193 SER A N 1
ATOM 1426 C CA . SER A 1 193 ? -3.715 19.656 22.766 1 77.62 193 SER A CA 1
ATOM 1427 C C . SER A 1 193 ? -4.949 19.969 23.594 1 77.62 193 SER A C 1
ATOM 1429 O O . SER A 1 193 ? -5.066 19.531 24.734 1 77.62 193 SER A O 1
ATOM 1431 N N . GLU A 1 194 ? -5.918 20.703 23.016 1 87.06 194 GLU A N 1
ATOM 1432 C CA . GLU A 1 194 ? -7.078 21.156 23.781 1 87.06 194 GLU A CA 1
ATOM 1433 C C . GLU A 1 194 ? -8.336 20.406 23.359 1 87.06 194 GLU A C 1
ATOM 1435 O O . GLU A 1 194 ? -9.43 20.688 23.859 1 87.06 194 GLU A O 1
ATOM 1440 N N . VAL A 1 195 ? -8.195 19.469 22.469 1 91 195 VAL A N 1
ATOM 1441 C CA . VAL A 1 195 ? -9.359 18.766 21.953 1 91 195 VAL A CA 1
ATOM 1442 C C . VAL A 1 195 ? -10.031 17.969 23.062 1 91 195 VAL A C 1
ATOM 1444 O O . VAL A 1 195 ? -11.25 18.031 23.234 1 91 195 VAL A O 1
ATOM 1447 N N . PHE A 1 196 ? -9.234 17.297 23.875 1 93.88 196 PHE A N 1
ATOM 1448 C CA . PHE A 1 196 ? -9.797 16.469 24.953 1 93.88 196 PHE A CA 1
ATOM 1449 C C . PHE A 1 196 ? -10.578 17.344 25.938 1 93.88 196 PHE A C 1
ATOM 1451 O O . PHE A 1 196 ? -11.727 17.031 26.266 1 93.88 196 PHE A O 1
ATOM 1458 N N . THR A 1 197 ? -9.898 18.391 26.406 1 94.88 197 THR A N 1
ATOM 1459 C CA . THR A 1 197 ? -10.539 19.266 27.375 1 94.88 197 THR A CA 1
ATOM 1460 C C . THR A 1 197 ? -11.758 19.953 26.766 1 94.88 197 THR A C 1
ATOM 1462 O O . THR A 1 197 ? -12.766 20.156 27.453 1 94.88 197 THR A O 1
ATOM 1465 N N . GLY A 1 198 ? -11.672 20.328 25.516 1 95.44 198 GLY A N 1
ATOM 1466 C CA . GLY A 1 198 ? -12.805 20.938 24.828 1 95.44 198 GLY A CA 1
ATOM 1467 C C . GLY A 1 198 ? -14.016 20.016 24.766 1 95.44 198 GLY A C 1
ATOM 1468 O O . GLY A 1 198 ? -15.148 20.469 24.953 1 95.44 198 GLY A O 1
ATOM 1469 N N . LEU A 1 199 ? -13.789 18.781 24.484 1 96.38 199 LEU A N 1
ATOM 1470 C CA . LEU A 1 199 ? -14.859 17.781 24.469 1 96.38 199 LEU A CA 1
ATOM 1471 C C . LEU A 1 199 ? -15.422 17.578 25.859 1 96.38 199 LEU A C 1
ATOM 1473 O O . LEU A 1 199 ? -16.641 17.609 26.062 1 96.38 199 LEU A O 1
ATOM 1477 N N . SER A 1 200 ? -14.547 17.391 26.812 1 96.31 200 SER A N 1
ATOM 1478 C CA . SER A 1 200 ? -14.938 17.094 28.188 1 96.31 200 SER A CA 1
ATOM 1479 C C . SER A 1 200 ? -15.773 18.219 28.781 1 96.31 200 SER A C 1
ATOM 1481 O O . SER A 1 200 ? -16.75 17.969 29.484 1 96.31 200 SER A O 1
ATOM 1483 N N . LYS A 1 201 ? -15.438 19.453 28.469 1 96.06 201 LYS A N 1
ATOM 1484 C CA . LYS A 1 201 ? -16.094 20.609 29.062 1 96.06 201 LYS A CA 1
ATOM 1485 C C . LYS A 1 201 ? -17.297 21.031 28.234 1 96.06 201 LYS A C 1
ATOM 1487 O O . LYS A 1 201 ? -18.047 21.922 28.641 1 96.06 201 LYS A O 1
ATOM 1492 N N . GLY A 1 202 ? -17.406 20.5 27.078 1 94.56 202 GLY A N 1
ATOM 1493 C CA . GLY A 1 202 ? -18.594 20.766 26.281 1 94.56 202 GLY A CA 1
ATOM 1494 C C . GLY A 1 202 ? -18.453 22 25.406 1 94.56 202 GLY A C 1
ATOM 1495 O O . GLY A 1 202 ? -19.453 22.531 24.906 1 94.56 202 GLY A O 1
ATOM 1496 N N . VAL A 1 203 ? -17.266 22.422 25.234 1 95.69 203 VAL A N 1
ATOM 1497 C CA . VAL A 1 203 ? -16.984 23.531 24.328 1 95.69 203 VAL A CA 1
ATOM 1498 C C . VAL A 1 203 ? -17.219 23.094 22.891 1 95.69 203 VAL A C 1
ATOM 1500 O O . VAL A 1 203 ? -17.641 23.891 22.047 1 95.69 203 VAL A O 1
ATOM 1503 N N . ILE A 1 204 ? -16.891 21.875 22.609 1 97.56 204 ILE A N 1
ATOM 1504 C CA . ILE A 1 204 ? -17.125 21.266 21.312 1 97.56 204 ILE A CA 1
ATOM 1505 C C . ILE A 1 204 ? -17.844 19.922 21.5 1 97.56 204 ILE A C 1
ATOM 1507 O O . ILE A 1 204 ? -17.75 19.312 22.562 1 97.56 204 ILE A O 1
ATOM 1511 N N . ASP A 1 205 ? -18.531 19.562 20.469 1 97.88 205 ASP A N 1
ATOM 1512 C CA . ASP A 1 205 ? -19.281 18.297 20.469 1 97.88 205 ASP A CA 1
ATOM 1513 C C . ASP A 1 205 ? -18.547 17.234 19.672 1 97.88 205 ASP A C 1
ATOM 1515 O O . ASP A 1 205 ? -18.812 16.031 19.828 1 97.88 205 ASP A O 1
ATOM 1519 N N . ALA A 1 206 ? -17.719 17.656 18.797 1 97.81 206 ALA A N 1
ATOM 1520 C CA . ALA A 1 206 ? -16.984 16.781 17.891 1 97.81 206 ALA A CA 1
ATOM 1521 C C . ALA A 1 206 ? -15.641 17.391 17.5 1 97.81 206 ALA A C 1
ATOM 1523 O O . ALA A 1 206 ? -15.367 18.547 17.812 1 97.81 206 ALA A O 1
ATOM 1524 N N . ALA A 1 207 ? -14.805 16.5 16.891 1 96.19 207 ALA A N 1
ATOM 1525 C CA . ALA A 1 207 ? -13.5 17.047 16.516 1 96.19 207 ALA A CA 1
ATOM 1526 C C . ALA A 1 207 ? -12.898 16.281 15.344 1 96.19 207 ALA A C 1
ATOM 1528 O O . ALA A 1 207 ? -12.969 15.047 15.297 1 96.19 207 ALA A O 1
ATOM 1529 N N . ASP A 1 208 ? -12.438 17.031 14.391 1 93.06 208 ASP A N 1
ATOM 1530 C CA . ASP A 1 208 ? -11.414 16.531 13.484 1 93.06 208 ASP A CA 1
ATOM 1531 C C . ASP A 1 208 ? -10.039 16.547 14.148 1 93.06 208 ASP A C 1
ATOM 1533 O O . ASP A 1 208 ? -9.555 17.609 14.555 1 93.06 208 ASP A O 1
ATOM 1537 N N . TYR A 1 209 ? -9.438 15.344 14.164 1 88.06 209 TYR A N 1
ATOM 1538 C CA . TYR A 1 209 ? -8.148 15.328 14.852 1 88.06 209 TYR A CA 1
ATOM 1539 C C . TYR A 1 209 ? -7.184 14.359 14.18 1 88.06 209 TYR A C 1
ATOM 1541 O O . TYR A 1 209 ? -6.336 14.773 13.383 1 88.06 209 TYR A O 1
ATOM 1549 N N . THR A 1 210 ? -7.355 13.023 14.422 1 90.19 210 THR A N 1
ATOM 1550 C CA . THR A 1 210 ? -6.43 12.078 13.812 1 90.19 210 THR A CA 1
ATOM 1551 C C . THR A 1 210 ? -7.066 10.695 13.703 1 90.19 210 THR A C 1
ATOM 1553 O O . THR A 1 210 ? -8.289 10.57 13.648 1 90.19 210 THR A O 1
ATOM 1556 N N . VAL A 1 211 ? -6.23 9.656 13.547 1 93.75 211 VAL A N 1
ATOM 1557 C CA . VAL A 1 211 ? -6.719 8.312 13.258 1 93.75 211 VAL A CA 1
ATOM 1558 C C . VAL A 1 211 ? -7.344 7.703 14.508 1 93.75 211 VAL A C 1
ATOM 1560 O O . VAL A 1 211 ? -7.066 8.148 15.625 1 93.75 211 VAL A O 1
ATOM 1563 N N . PHE A 1 212 ? -8.102 6.691 14.359 1 96.5 212 PHE A N 1
ATOM 1564 C CA . PHE A 1 212 ? -8.922 6.098 15.406 1 96.5 212 PHE A CA 1
ATOM 1565 C C . PHE A 1 212 ? -8.055 5.613 16.562 1 96.5 212 PHE A C 1
ATOM 1567 O O . PHE A 1 212 ? -8.367 5.875 17.734 1 96.5 212 PHE A O 1
ATOM 1574 N N . SER A 1 213 ? -6.973 4.914 16.234 1 95.38 213 SER A N 1
ATOM 1575 C CA . SER A 1 213 ? -6.141 4.309 17.266 1 95.38 213 SER A CA 1
ATOM 1576 C C . SER A 1 213 ? -5.547 5.367 18.188 1 95.38 213 SER A C 1
ATOM 1578 O O . SER A 1 213 ? -5.516 5.188 19.406 1 95.38 213 SER A O 1
ATOM 1580 N N . THR A 1 214 ? -5.145 6.414 17.609 1 90.69 214 THR A N 1
ATOM 1581 C CA . THR A 1 214 ? -4.57 7.488 18.406 1 90.69 214 THR A CA 1
ATOM 1582 C C . THR A 1 214 ? -5.645 8.164 19.266 1 90.69 214 THR A C 1
ATOM 1584 O O . THR A 1 214 ? -5.418 8.445 20.438 1 90.69 214 THR A O 1
ATOM 1587 N N . ASN A 1 215 ? -6.773 8.422 18.656 1 93.94 215 ASN A N 1
ATOM 1588 C CA . ASN A 1 215 ? -7.895 8.992 19.406 1 93.94 215 ASN A CA 1
ATOM 1589 C C . ASN A 1 215 ? -8.289 8.102 20.594 1 93.94 215 ASN A C 1
ATOM 1591 O O . ASN A 1 215 ? -8.547 8.602 21.688 1 93.94 215 ASN A O 1
ATOM 1595 N N . GLN A 1 216 ? -8.297 6.824 20.312 1 95.12 216 GLN A N 1
ATOM 1596 C CA . GLN A 1 216 ? -8.656 5.855 21.344 1 95.12 216 GLN A CA 1
ATOM 1597 C C . GLN A 1 216 ? -7.641 5.852 22.469 1 95.12 216 GLN A C 1
ATOM 1599 O O . GLN A 1 216 ? -8.016 5.875 23.656 1 95.12 216 GLN A O 1
ATOM 1604 N N . LYS A 1 217 ? -6.445 5.832 22.156 1 92.06 217 LYS A N 1
ATOM 1605 C CA . LYS A 1 217 ? -5.371 5.824 23.141 1 92.06 217 LYS A CA 1
ATOM 1606 C C . LYS A 1 217 ? -5.395 7.09 24 1 92.06 217 LYS A C 1
ATOM 1608 O O . LYS A 1 217 ? -5.078 7.051 25.188 1 92.06 217 LYS A O 1
ATOM 1613 N N . ALA A 1 218 ? -5.777 8.141 23.375 1 90.25 218 ALA A N 1
ATOM 1614 C CA . ALA A 1 218 ? -5.836 9.422 24.078 1 90.25 218 ALA A CA 1
ATOM 1615 C C . ALA A 1 218 ? -7.102 9.523 24.922 1 90.25 218 ALA A C 1
ATOM 1617 O O . ALA A 1 218 ? -7.305 10.516 25.625 1 90.25 218 ALA A O 1
ATOM 1618 N N . GLY A 1 219 ? -7.957 8.586 24.812 1 93.69 219 GLY A N 1
ATOM 1619 C CA . GLY A 1 219 ? -9.156 8.555 25.625 1 93.69 219 GLY A CA 1
ATOM 1620 C C . GLY A 1 219 ? -10.297 9.367 25.047 1 93.69 219 GLY A C 1
ATOM 1621 O O . GLY A 1 219 ? -11.32 9.578 25.703 1 93.69 219 GLY A O 1
ATOM 1622 N N . MET A 1 220 ? -10.195 9.766 23.844 1 95.69 220 MET A N 1
ATOM 1623 C CA . MET A 1 220 ? -11.211 10.633 23.25 1 95.69 220 MET A CA 1
ATOM 1624 C C . MET A 1 220 ? -12.555 9.922 23.156 1 95.69 220 MET A C 1
ATOM 1626 O O . MET A 1 220 ? -13.594 10.516 23.438 1 95.69 220 MET A O 1
ATOM 1630 N N . ASN A 1 221 ? -12.562 8.68 22.828 1 96.5 221 ASN A N 1
ATOM 1631 C CA . ASN A 1 221 ? -13.805 7.941 22.625 1 96.5 221 ASN A CA 1
ATOM 1632 C C . ASN A 1 221 ? -14.422 7.523 23.953 1 96.5 221 ASN A C 1
ATOM 1634 O O . ASN A 1 221 ? -15.539 7 23.984 1 96.5 221 ASN A O 1
ATOM 1638 N N . ASP A 1 222 ? -13.75 7.781 25.047 1 95.62 222 ASP A N 1
ATOM 1639 C CA . ASP A 1 222 ? -14.344 7.562 26.375 1 95.62 222 ASP A CA 1
ATOM 1640 C C . ASP A 1 222 ? -15.32 8.68 26.734 1 95.62 222 ASP A C 1
ATOM 1642 O O . ASP A 1 222 ? -16.266 8.461 27.484 1 95.62 222 ASP A O 1
ATOM 1646 N N . ILE A 1 223 ? -15.031 9.828 26.203 1 96.25 223 ILE A N 1
ATOM 1647 C CA . ILE A 1 223 ? -15.859 10.977 26.547 1 96.25 223 ILE A CA 1
ATOM 1648 C C . ILE A 1 223 ? -16.719 11.367 25.344 1 96.25 223 ILE A C 1
ATOM 1650 O O . ILE A 1 223 ? -17.734 12.047 25.5 1 96.25 223 ILE A O 1
ATOM 1654 N N . ALA A 1 224 ? -16.312 11.07 24.188 1 97.81 224 ALA A N 1
ATOM 1655 C CA . ALA A 1 224 ? -17.062 11.211 22.953 1 97.81 224 ALA A CA 1
ATOM 1656 C C . ALA A 1 224 ? -17.375 9.852 22.344 1 97.81 224 ALA A C 1
ATOM 1658 O O . ALA A 1 224 ? -16.703 9.406 21.406 1 97.81 224 ALA A O 1
ATOM 1659 N N . THR A 1 225 ? -18.484 9.312 22.719 1 98.12 225 THR A N 1
ATOM 1660 C CA . THR A 1 225 ? -18.703 7.875 22.641 1 98.12 225 THR A CA 1
ATOM 1661 C C . THR A 1 225 ? -19.359 7.504 21.312 1 98.12 225 THR A C 1
ATOM 1663 O O . THR A 1 225 ? -19.859 6.391 21.141 1 98.12 225 THR A O 1
ATOM 1666 N N . HIS A 1 226 ? -19.453 8.445 20.375 1 98.31 226 HIS A N 1
ATOM 1667 C CA . HIS A 1 226 ? -20.094 8.18 19.094 1 98.31 226 HIS A CA 1
ATOM 1668 C C . HIS A 1 226 ? -19.141 8.5 17.938 1 98.31 226 HIS A C 1
ATOM 1670 O O . HIS A 1 226 ? -19.5 9.25 17.031 1 98.31 226 HIS A O 1
ATOM 1676 N N . PRO A 1 227 ? -18 7.875 17.906 1 98.31 227 PRO A N 1
ATOM 1677 C CA . PRO A 1 227 ? -17.094 8.133 16.781 1 98.31 227 PRO A CA 1
ATOM 1678 C C . PRO A 1 227 ? -17.656 7.652 15.445 1 98.31 227 PRO A C 1
ATOM 1680 O O . PRO A 1 227 ? -18.453 6.707 15.406 1 98.31 227 PRO A O 1
ATOM 1683 N N . VAL A 1 228 ? -17.328 8.398 14.43 1 97.75 228 VAL A N 1
ATOM 1684 C CA . VAL A 1 228 ? -17.609 7.934 13.078 1 97.75 228 VAL A CA 1
ATOM 1685 C C . VAL A 1 228 ? -16.375 7.258 12.492 1 97.75 228 VAL A C 1
ATOM 1687 O O . VAL A 1 228 ? -15.328 7.887 12.359 1 97.75 228 VAL A O 1
ATOM 1690 N N . GLN A 1 229 ? -16.531 6.023 12.102 1 96.75 229 GLN A N 1
ATOM 1691 C CA . GLN A 1 229 ? -15.477 5.172 11.57 1 96.75 229 GLN A CA 1
ATOM 1692 C C . GLN A 1 229 ? -16.031 4.156 10.578 1 96.75 229 GLN A C 1
ATOM 1694 O O . GLN A 1 229 ? -17.047 3.5 10.852 1 96.75 229 GLN A O 1
ATOM 1699 N N . PRO A 1 230 ? -15.367 3.977 9.406 1 94.44 230 PRO A N 1
ATOM 1700 C CA . PRO A 1 230 ? -14.219 4.715 8.867 1 94.44 230 PRO A CA 1
ATOM 1701 C C . PRO A 1 230 ? -14.508 6.203 8.68 1 94.44 230 PRO A C 1
ATOM 1703 O O . PRO A 1 230 ? -15.672 6.594 8.531 1 94.44 230 PRO A O 1
ATOM 1706 N N . GLY A 1 231 ? -13.438 7.004 8.727 1 94.88 231 GLY A N 1
ATOM 1707 C CA . GLY A 1 231 ? -13.586 8.438 8.508 1 94.88 231 GLY A CA 1
ATOM 1708 C C . GLY A 1 231 ? -14.047 8.781 7.105 1 94.88 231 GLY A C 1
ATOM 1709 O O . GLY A 1 231 ? -14.062 7.922 6.219 1 94.88 231 GLY A O 1
ATOM 1710 N N . PHE A 1 232 ? -14.414 10.07 6.922 1 94.69 232 PHE A N 1
ATOM 1711 C CA . PHE A 1 232 ? -14.977 10.484 5.641 1 94.69 232 PHE A CA 1
ATOM 1712 C C . PHE A 1 232 ? -14.406 11.828 5.207 1 94.69 232 PHE A C 1
ATOM 1714 O O . PHE A 1 232 ? -14.734 12.328 4.129 1 94.69 232 PHE A O 1
ATOM 1721 N N . HIS A 1 233 ? -13.508 12.367 5.953 1 93.44 233 HIS A N 1
ATOM 1722 C CA . HIS A 1 233 ? -13.25 13.797 5.773 1 93.44 233 HIS A CA 1
ATOM 1723 C C . HIS A 1 233 ? -11.773 14.062 5.504 1 93.44 233 HIS A C 1
ATOM 1725 O O . HIS A 1 233 ? -11.438 14.836 4.609 1 93.44 233 HIS A O 1
ATOM 1731 N N . SER A 1 234 ? -10.953 13.414 6.246 1 93.19 234 SER A N 1
ATOM 1732 C CA . SER A 1 234 ? -9.578 13.891 6.227 1 93.19 234 SER A CA 1
ATOM 1733 C C . SER A 1 234 ? -8.602 12.75 5.98 1 93.19 234 SER A C 1
ATOM 1735 O O . SER A 1 234 ? -8.664 11.711 6.648 1 93.19 234 SER A O 1
ATOM 1737 N N . LEU A 1 235 ? -7.723 12.93 5.059 1 94.94 235 LEU A N 1
ATOM 1738 C CA . LEU A 1 235 ? -6.523 12.141 4.797 1 94.94 235 LEU A CA 1
ATOM 1739 C C . LEU A 1 235 ? -5.34 13.039 4.473 1 94.94 235 LEU A C 1
ATOM 1741 O O . LEU A 1 235 ? -5.098 13.359 3.307 1 94.94 235 LEU A O 1
ATOM 1745 N N . PRO A 1 236 ? -4.605 13.391 5.461 1 93.19 236 PRO A N 1
ATOM 1746 C CA . PRO A 1 236 ? -3.57 14.406 5.258 1 93.19 236 PRO A CA 1
ATOM 1747 C C . PRO A 1 236 ? -2.363 13.875 4.492 1 93.19 236 PRO A C 1
ATOM 1749 O O . PRO A 1 236 ? -1.976 12.719 4.676 1 93.19 236 PRO A O 1
ATOM 1752 N N . LEU A 1 237 ? -1.827 14.711 3.672 1 96.25 237 LEU A N 1
ATOM 1753 C CA . LEU A 1 237 ? -0.542 14.445 3.039 1 96.25 237 LEU A CA 1
ATOM 1754 C C . LEU A 1 237 ? 0.608 14.719 4 1 96.25 237 LEU A C 1
ATOM 1756 O O . LEU A 1 237 ? 0.694 15.805 4.578 1 96.25 237 LEU A O 1
ATOM 1760 N N . ILE A 1 238 ? 1.384 13.719 4.219 1 96.25 238 ILE A N 1
ATOM 1761 C CA . ILE A 1 238 ? 2.631 13.875 4.957 1 96.25 238 ILE A CA 1
ATOM 1762 C C . ILE A 1 238 ? 3.803 13.961 3.984 1 96.25 238 ILE A C 1
ATOM 1764 O O . ILE A 1 238 ? 4.059 13.016 3.229 1 96.25 238 ILE A O 1
ATOM 1768 N N . ASP A 1 239 ? 4.473 15.031 3.967 1 96.81 239 ASP A N 1
ATOM 1769 C CA . ASP A 1 239 ? 5.586 15.164 3.031 1 96.81 239 ASP A CA 1
ATOM 1770 C C . ASP A 1 239 ? 6.922 14.898 3.725 1 96.81 239 ASP A C 1
ATOM 1772 O O . ASP A 1 239 ? 7.102 15.258 4.891 1 96.81 239 ASP A O 1
ATOM 1776 N N . ILE A 1 240 ? 7.754 14.219 3.195 1 98.62 240 ILE A N 1
ATOM 1777 C CA . ILE A 1 240 ? 9.156 14.031 3.553 1 98.62 240 ILE A CA 1
ATOM 1778 C C . ILE A 1 240 ? 10.039 14.828 2.6 1 98.62 240 ILE A C 1
ATOM 1780 O O . ILE A 1 240 ? 10.031 14.586 1.389 1 98.62 240 ILE A O 1
ATOM 1784 N N . SER A 1 241 ? 10.742 15.766 3.203 1 98.69 241 SER A N 1
ATOM 1785 C CA . SER A 1 241 ? 11.516 16.688 2.377 1 98.69 241 SER A CA 1
ATOM 1786 C C . SER A 1 241 ? 12.859 17.016 3.025 1 98.69 241 SER A C 1
ATOM 1788 O O . SER A 1 241 ? 13.023 16.844 4.234 1 98.69 241 SER A O 1
ATOM 1790 N N . VAL A 1 242 ? 13.805 17.438 2.199 1 98.75 242 VAL A N 1
ATOM 1791 C CA . VAL A 1 242 ? 15.125 17.844 2.666 1 98.75 242 VAL A CA 1
ATOM 1792 C C . VAL A 1 242 ? 15.531 19.156 1.98 1 98.75 242 VAL A C 1
ATOM 1794 O O . VAL A 1 242 ? 14.875 19.594 1.028 1 98.75 242 VAL A O 1
ATOM 1797 N N . SER A 1 243 ? 16.562 19.75 2.551 1 98.44 243 SER A N 1
ATOM 1798 C CA . SER A 1 243 ? 17.125 20.938 1.929 1 98.44 243 SER A CA 1
ATOM 1799 C C . SER A 1 243 ? 17.562 20.672 0.493 1 98.44 243 SER A C 1
ATOM 1801 O O . SER A 1 243 ? 18.25 19.688 0.227 1 98.44 243 SER A O 1
ATOM 1803 N N . GLN A 1 244 ? 17.188 21.594 -0.415 1 98.38 244 GLN A N 1
ATOM 1804 C CA . GLN A 1 244 ? 17.609 21.453 -1.805 1 98.38 244 GLN A CA 1
ATOM 1805 C C . GLN A 1 244 ? 19.125 21.453 -1.918 1 98.38 244 GLN A C 1
ATOM 1807 O O . GLN A 1 244 ? 19.703 20.688 -2.695 1 98.38 244 GLN A O 1
ATOM 1812 N N . LYS A 1 245 ? 19.75 22.281 -1.17 1 97.5 245 LYS A N 1
ATOM 1813 C CA . LYS A 1 245 ? 21.203 22.391 -1.188 1 97.5 245 LYS A CA 1
ATOM 1814 C C . LYS A 1 245 ? 21.859 21.062 -0.812 1 97.5 245 LYS A C 1
ATOM 1816 O O . LYS A 1 245 ? 22.797 20.625 -1.477 1 97.5 245 LYS A O 1
ATOM 1821 N N . LYS A 1 246 ? 21.312 20.453 0.228 1 97.56 246 LYS A N 1
ATOM 1822 C CA . LYS A 1 246 ? 21.859 19.172 0.649 1 97.56 246 LYS A CA 1
ATOM 1823 C C . LYS A 1 246 ? 21.562 18.094 -0.387 1 97.56 246 LYS A C 1
ATOM 1825 O O . LYS A 1 246 ? 22.422 17.25 -0.68 1 97.56 246 LYS A O 1
ATOM 1830 N N . TRP A 1 247 ? 20.406 18.094 -0.896 1 98.31 247 TRP A N 1
ATOM 1831 C CA . TRP A 1 247 ? 20 17.141 -1.927 1 98.31 247 TRP A CA 1
ATOM 1832 C C . TRP A 1 247 ? 20.938 17.219 -3.125 1 98.31 247 TRP A C 1
ATOM 1834 O O . TRP A 1 247 ? 21.406 16.188 -3.625 1 98.31 247 TRP A O 1
ATOM 1844 N N . ASP A 1 248 ? 21.281 18.422 -3.547 1 97.94 248 ASP A N 1
ATOM 1845 C CA . ASP A 1 248 ? 22.094 18.625 -4.738 1 97.94 248 ASP A CA 1
ATOM 1846 C C . ASP A 1 248 ? 23.5 18.094 -4.539 1 97.94 248 ASP A C 1
ATOM 1848 O O . ASP A 1 248 ? 24.188 17.75 -5.508 1 97.94 248 ASP A O 1
ATOM 1852 N N . LYS A 1 249 ? 23.922 17.984 -3.348 1 97.94 249 LYS A N 1
ATOM 1853 C CA . LYS A 1 249 ? 25.266 17.516 -3.043 1 97.94 249 LYS A CA 1
ATOM 1854 C C . LYS A 1 249 ? 25.297 15.992 -2.928 1 97.94 249 LYS A C 1
ATOM 1856 O O . LYS A 1 249 ? 26.375 15.391 -2.939 1 97.94 249 LYS A O 1
ATOM 1861 N N . MET A 1 250 ? 24.188 15.383 -2.758 1 97.88 250 MET A N 1
ATOM 1862 C CA . MET A 1 250 ? 24.125 13.93 -2.602 1 97.88 250 MET A CA 1
ATOM 1863 C C . MET A 1 250 ? 24.375 13.234 -3.936 1 97.88 250 MET A C 1
ATOM 1865 O O . MET A 1 250 ? 23.797 13.617 -4.957 1 97.88 250 MET A O 1
ATOM 1869 N N . PRO A 1 251 ? 25.219 12.266 -3.896 1 97.88 251 PRO A N 1
ATOM 1870 C CA . PRO A 1 251 ? 25.344 11.461 -5.113 1 97.88 251 PRO A CA 1
ATOM 1871 C C . PRO A 1 251 ? 24.078 10.664 -5.422 1 97.88 251 PRO A C 1
ATOM 1873 O O . PRO A 1 251 ? 23.219 10.508 -4.555 1 97.88 251 PRO A O 1
ATOM 1876 N N . GLU A 1 252 ? 24 10.133 -6.605 1 97.56 252 GLU A N 1
ATOM 1877 C CA . GLU A 1 252 ? 22.797 9.516 -7.133 1 97.56 252 GLU A CA 1
ATOM 1878 C C . GLU A 1 252 ? 22.375 8.305 -6.301 1 97.56 252 GLU A C 1
ATOM 1880 O O . GLU A 1 252 ? 21.188 8.047 -6.121 1 97.56 252 GLU A O 1
ATOM 1885 N N . ASP A 1 253 ? 23.344 7.562 -5.836 1 97.75 253 ASP A N 1
ATOM 1886 C CA . ASP A 1 253 ? 23.031 6.379 -5.047 1 97.75 253 ASP A CA 1
ATOM 1887 C C . ASP A 1 253 ? 22.297 6.758 -3.762 1 97.75 253 ASP A C 1
ATOM 1889 O O . ASP A 1 253 ? 21.297 6.137 -3.406 1 97.75 253 ASP A O 1
ATOM 1893 N N . LEU A 1 254 ? 22.719 7.84 -3.09 1 98.44 254 LEU A N 1
ATOM 1894 C CA . LEU A 1 254 ? 22.094 8.273 -1.841 1 98.44 254 LEU A CA 1
ATOM 1895 C C . LEU A 1 254 ? 20.75 8.93 -2.104 1 98.44 254 LEU A C 1
ATOM 1897 O O . LEU A 1 254 ? 19.812 8.773 -1.314 1 98.44 254 LEU A O 1
ATOM 1901 N N . GLN A 1 255 ? 20.609 9.664 -3.24 1 98.5 255 GLN A N 1
ATOM 1902 C CA . GLN A 1 255 ? 19.312 10.203 -3.629 1 98.5 255 GLN A CA 1
ATOM 1903 C C . GLN A 1 255 ? 18.312 9.086 -3.873 1 98.5 255 GLN A C 1
ATOM 1905 O O . GLN A 1 255 ? 17.156 9.164 -3.42 1 98.5 255 GLN A O 1
ATOM 1910 N N . THR A 1 256 ? 18.75 8.055 -4.535 1 98.56 256 THR A N 1
ATOM 1911 C CA . THR A 1 256 ? 17.875 6.926 -4.84 1 98.56 256 THR A CA 1
ATOM 1912 C C . THR A 1 256 ? 17.516 6.164 -3.568 1 98.56 256 THR A C 1
ATOM 1914 O O . THR A 1 256 ? 16.375 5.719 -3.414 1 98.56 256 THR A O 1
ATOM 1917 N N . ILE A 1 257 ? 18.453 6.055 -2.656 1 98.56 257 ILE A N 1
ATOM 1918 C CA . ILE A 1 257 ? 18.188 5.43 -1.366 1 98.56 257 ILE A CA 1
ATOM 1919 C C . ILE A 1 257 ? 17.094 6.215 -0.633 1 98.56 257 ILE A C 1
ATOM 1921 O O . ILE A 1 257 ? 16.141 5.633 -0.128 1 98.56 257 ILE A O 1
ATOM 1925 N N . LEU A 1 258 ? 17.172 7.52 -0.625 1 98.62 258 LEU A N 1
ATOM 1926 C CA . LEU A 1 258 ? 16.188 8.328 0.09 1 98.62 258 LEU A CA 1
ATOM 1927 C C . LEU A 1 258 ? 14.82 8.234 -0.57 1 98.62 258 LEU A C 1
ATOM 1929 O O . LEU A 1 258 ? 13.812 8.023 0.109 1 98.62 258 LEU A O 1
ATOM 1933 N N . GLN A 1 259 ? 14.773 8.32 -1.841 1 98.19 259 GLN A N 1
ATOM 1934 C CA . GLN A 1 259 ? 13.508 8.266 -2.561 1 98.19 259 GLN A CA 1
ATOM 1935 C C . GLN A 1 259 ? 12.82 6.918 -2.359 1 98.19 259 GLN A C 1
ATOM 1937 O O . GLN A 1 259 ? 11.633 6.863 -2.031 1 98.19 259 GLN A O 1
ATOM 1942 N N . THR A 1 260 ? 13.578 5.891 -2.502 1 98.38 260 THR A N 1
ATOM 1943 C CA . THR A 1 260 ? 13.023 4.547 -2.361 1 98.38 260 THR A CA 1
ATOM 1944 C C . THR A 1 260 ? 12.617 4.281 -0.917 1 98.38 260 THR A C 1
ATOM 1946 O O . THR A 1 260 ? 11.547 3.717 -0.666 1 98.38 260 THR A O 1
ATOM 1949 N N . SER A 1 261 ? 13.469 4.703 0.006 1 98.56 261 SER A N 1
ATOM 1950 C CA . SER A 1 261 ? 13.188 4.48 1.421 1 98.56 261 SER A CA 1
ATOM 1951 C C . SER A 1 261 ? 11.922 5.215 1.858 1 98.56 261 SER A C 1
ATOM 1953 O O . SER A 1 261 ? 11.18 4.73 2.715 1 98.56 261 SER A O 1
ATOM 1955 N N . VAL A 1 262 ? 11.641 6.352 1.285 1 98.5 262 VAL A N 1
ATOM 1956 C CA . VAL A 1 262 ? 10.461 7.129 1.653 1 98.5 262 VAL A CA 1
ATOM 1957 C C . VAL A 1 262 ? 9.203 6.438 1.141 1 98.5 262 VAL A C 1
ATOM 1959 O O . VAL A 1 262 ? 8.188 6.387 1.837 1 98.5 262 VAL A O 1
ATOM 1962 N N . ARG A 1 263 ? 9.266 5.91 -0.03 1 97.88 263 ARG A N 1
ATOM 1963 C CA . ARG A 1 263 ? 8.109 5.176 -0.539 1 97.88 263 ARG A CA 1
ATOM 1964 C C . ARG A 1 263 ? 7.848 3.926 0.295 1 97.88 263 ARG A C 1
ATOM 1966 O O . ARG A 1 263 ? 6.695 3.609 0.603 1 97.88 263 ARG A O 1
ATOM 1973 N N . ASP A 1 264 ? 8.914 3.252 0.67 1 97.81 264 ASP A N 1
ATOM 1974 C CA . ASP A 1 264 ? 8.797 2.09 1.544 1 97.81 264 ASP A CA 1
ATOM 1975 C C . ASP A 1 264 ? 8.234 2.48 2.908 1 97.81 264 ASP A C 1
ATOM 1977 O O . ASP A 1 264 ? 7.379 1.784 3.455 1 97.81 264 ASP A O 1
ATOM 1981 N N . PHE A 1 265 ? 8.742 3.586 3.443 1 98.19 265 PHE A N 1
ATOM 1982 C CA . PHE A 1 265 ? 8.273 4.145 4.707 1 98.19 265 PHE A CA 1
ATOM 1983 C C . PHE A 1 265 ? 6.781 4.445 4.648 1 98.19 265 PHE A C 1
ATOM 1985 O O . PHE A 1 265 ? 6.047 4.168 5.602 1 98.19 265 PHE A O 1
ATOM 1992 N N . SER A 1 266 ? 6.332 4.992 3.557 1 97.75 266 SER A N 1
ATOM 1993 C CA . SER A 1 266 ? 4.926 5.34 3.387 1 97.75 266 SER A CA 1
ATOM 1994 C C . SER A 1 266 ? 4.031 4.117 3.535 1 97.75 266 SER A C 1
ATOM 1996 O O . SER A 1 266 ? 3.02 4.164 4.242 1 97.75 266 SER A O 1
ATOM 1998 N N . TYR A 1 267 ? 4.453 3.078 2.961 1 95 267 TYR A N 1
ATOM 1999 C CA . TYR A 1 267 ? 3.684 1.844 3.062 1 95 267 TYR A CA 1
ATOM 2000 C C . TYR A 1 267 ? 3.734 1.284 4.48 1 95 267 TYR A C 1
ATOM 2002 O O . TYR A 1 267 ? 2.725 0.807 5 1 95 267 TYR A O 1
ATOM 2010 N N . ASP A 1 268 ? 4.895 1.316 5.02 1 96.5 268 ASP A N 1
ATOM 2011 C CA . ASP A 1 268 ? 5.051 0.833 6.387 1 96.5 268 ASP A CA 1
ATOM 2012 C C . ASP A 1 268 ? 4.18 1.632 7.352 1 96.5 268 ASP A C 1
ATOM 2014 O O . ASP A 1 268 ? 3.455 1.055 8.164 1 96.5 268 ASP A O 1
ATOM 2018 N N . MET A 1 269 ? 4.195 2.922 7.207 1 96.38 269 MET A N 1
ATOM 2019 C CA . MET A 1 269 ? 3.43 3.828 8.062 1 96.38 269 MET A CA 1
ATOM 2020 C C . MET A 1 269 ? 1.935 3.561 7.941 1 96.38 269 MET A C 1
ATOM 2022 O O . MET A 1 269 ? 1.258 3.328 8.945 1 96.38 269 MET A O 1
ATOM 2026 N N . THR A 1 270 ? 1.449 3.516 6.785 1 96.25 270 THR A N 1
ATOM 2027 C CA . THR A 1 270 ? 0.014 3.377 6.566 1 96.25 270 THR A CA 1
ATOM 2028 C C . THR A 1 270 ? -0.464 1.989 6.984 1 96.25 270 THR A C 1
ATOM 2030 O O . THR A 1 270 ? -1.567 1.839 7.512 1 96.25 270 THR A O 1
ATOM 2033 N N . THR A 1 271 ? 0.381 0.978 6.82 1 95.38 271 THR A N 1
ATOM 2034 C CA . THR A 1 271 ? 0.002 -0.379 7.195 1 95.38 271 THR A CA 1
ATOM 2035 C C . THR A 1 271 ? -0.038 -0.529 8.711 1 95.38 271 THR A C 1
ATOM 2037 O O . THR A 1 271 ? -1 -1.066 9.266 1 95.38 271 THR A O 1
ATOM 2040 N N . GLN A 1 272 ? 0.949 -0.046 9.344 1 94.94 272 GLN A N 1
ATOM 2041 C CA . GLN A 1 272 ? 0.996 -0.161 10.797 1 94.94 272 GLN A CA 1
ATOM 2042 C C . GLN A 1 272 ? -0.136 0.629 11.445 1 94.94 272 GLN A C 1
ATOM 2044 O O . GLN A 1 272 ? -0.734 0.176 12.43 1 94.94 272 GLN A O 1
ATOM 2049 N N . LEU A 1 273 ? -0.389 1.742 10.898 1 94.31 273 LEU A N 1
ATOM 2050 C CA . LEU A 1 273 ? -1.482 2.535 11.453 1 94.31 273 LEU A CA 1
ATOM 2051 C C . LEU A 1 273 ? -2.828 1.869 11.18 1 94.31 273 LEU A C 1
ATOM 2053 O O . LEU A 1 273 ? -3.727 1.91 12.023 1 94.31 273 LEU A O 1
ATOM 2057 N N . LYS A 1 274 ? -2.971 1.331 10.07 1 93.81 274 LYS A N 1
ATOM 2058 C CA . LYS A 1 274 ? -4.188 0.582 9.766 1 93.81 274 LYS A CA 1
ATOM 2059 C C . LYS A 1 274 ? -4.383 -0.569 10.75 1 93.81 274 LYS A C 1
ATOM 2061 O O . LYS A 1 274 ? -5.488 -0.785 11.25 1 93.81 274 LYS A O 1
ATOM 2066 N N . MET A 1 275 ? -3.338 -1.312 11.016 1 93.62 275 MET A N 1
ATOM 2067 C CA . MET A 1 275 ? -3.4 -2.42 11.969 1 93.62 275 MET A CA 1
ATOM 2068 C C . MET A 1 275 ? -3.77 -1.92 13.359 1 93.62 275 MET A C 1
ATOM 2070 O O . MET A 1 275 ? -4.598 -2.525 14.039 1 93.62 275 MET A O 1
ATOM 2074 N N . ALA A 1 276 ? -3.158 -0.827 13.695 1 94.38 276 ALA A N 1
ATOM 2075 C CA . ALA A 1 276 ? -3.463 -0.239 14.992 1 94.38 276 ALA A CA 1
ATOM 2076 C C . ALA A 1 276 ? -4.922 0.2 15.07 1 94.38 276 ALA A C 1
ATOM 2078 O O . ALA A 1 276 ? -5.582 0.008 16.094 1 94.38 276 ALA A O 1
ATOM 2079 N N . ASP A 1 277 ? -5.422 0.756 14.016 1 94.94 277 ASP A N 1
ATOM 2080 C CA . ASP A 1 277 ? -6.812 1.187 13.969 1 94.94 277 ASP A CA 1
ATOM 2081 C C . ASP A 1 277 ? -7.762 -0.004 14.094 1 94.94 277 ASP A C 1
ATOM 2083 O O . ASP A 1 277 ? -8.75 0.055 14.828 1 94.94 277 ASP A O 1
ATOM 2087 N N . GLN A 1 278 ? -7.461 -0.998 13.383 1 92.56 278 GLN A N 1
ATOM 2088 C CA . GLN A 1 278 ? -8.297 -2.191 13.43 1 92.56 278 GLN A CA 1
ATOM 2089 C C . GLN A 1 278 ? -8.367 -2.762 14.836 1 92.56 278 GLN A C 1
ATOM 2091 O O . GLN A 1 278 ? -9.445 -3.123 15.312 1 92.56 278 GLN A O 1
ATOM 2096 N N . ALA A 1 279 ? -7.258 -2.824 15.484 1 93.62 279 ALA A N 1
ATOM 2097 C CA . ALA A 1 279 ? -7.215 -3.324 16.859 1 93.62 279 ALA A CA 1
ATOM 2098 C C . ALA A 1 279 ? -8.008 -2.42 17.797 1 93.62 279 ALA A C 1
ATOM 2100 O O . ALA A 1 279 ? -8.766 -2.902 18.641 1 93.62 279 ALA A O 1
ATOM 2101 N N . ALA A 1 280 ? -7.824 -1.146 17.594 1 95.5 280 ALA A N 1
ATOM 2102 C CA . ALA A 1 280 ? -8.508 -0.179 18.453 1 95.5 280 ALA A CA 1
ATOM 2103 C C . ALA A 1 280 ? -10.016 -0.219 18.219 1 95.5 280 ALA A C 1
ATOM 2105 O O . ALA A 1 280 ? -10.797 -0.09 19.172 1 95.5 280 ALA A O 1
ATOM 2106 N N . VAL A 1 281 ? -10.445 -0.363 17.031 1 95.56 281 VAL A N 1
ATOM 2107 C CA . VAL A 1 281 ? -11.859 -0.444 16.688 1 95.56 281 VAL A CA 1
ATOM 2108 C C . VAL A 1 281 ? -12.477 -1.688 17.328 1 95.56 281 VAL A C 1
ATOM 2110 O O . VAL A 1 281 ? -13.562 -1.625 17.906 1 95.56 281 VAL A O 1
ATOM 2113 N N . LYS A 1 282 ? -11.797 -2.785 17.234 1 93.5 282 LYS A N 1
ATOM 2114 C CA . LYS A 1 282 ? -12.266 -4.02 17.859 1 93.5 282 LYS A CA 1
ATOM 2115 C C . LYS A 1 282 ? -12.445 -3.842 19.359 1 93.5 282 LYS A C 1
ATOM 2117 O O . LYS A 1 282 ? -13.461 -4.27 19.922 1 93.5 282 LYS A O 1
ATOM 2122 N N . GLU A 1 283 ? -11.516 -3.25 19.906 1 93.81 283 GLU A N 1
ATOM 2123 C CA . GLU A 1 283 ? -11.594 -2.98 21.344 1 93.81 283 GLU A CA 1
ATOM 2124 C C . GLU A 1 283 ? -12.773 -2.068 21.672 1 93.81 283 GLU A C 1
ATOM 2126 O O . GLU A 1 283 ? -13.508 -2.314 22.625 1 93.81 283 GLU A O 1
ATOM 2131 N N . ALA A 1 284 ? -12.906 -1.057 20.891 1 96 284 ALA A N 1
ATOM 2132 C CA . ALA A 1 284 ? -14 -0.111 21.109 1 96 284 ALA A CA 1
ATOM 2133 C C . ALA A 1 284 ? -15.352 -0.784 20.906 1 96 284 ALA A C 1
ATOM 2135 O O . ALA A 1 284 ? -16.312 -0.501 21.641 1 96 284 ALA A O 1
ATOM 2136 N N . GLN A 1 285 ? -15.438 -1.646 19.969 1 94.69 285 GLN A N 1
ATOM 2137 C CA . GLN A 1 285 ? -16.688 -2.35 19.672 1 94.69 285 GLN A CA 1
ATOM 2138 C C . GLN A 1 285 ? -17.078 -3.277 20.828 1 94.69 285 GLN A C 1
ATOM 2140 O O . GLN A 1 285 ? -18.25 -3.557 21.031 1 94.69 285 GLN A O 1
ATOM 2145 N N . ALA A 1 286 ? -16.141 -3.707 21.547 1 94.56 286 ALA A N 1
ATOM 2146 C CA . ALA A 1 286 ? -16.375 -4.598 22.672 1 94.56 286 ALA A CA 1
ATOM 2147 C C . ALA A 1 286 ? -16.859 -3.812 23.891 1 94.56 286 ALA A C 1
ATOM 2149 O O . ALA A 1 286 ? -17.359 -4.398 24.859 1 94.56 286 ALA A O 1
ATOM 2150 N N . ASN A 1 287 ? -16.703 -2.521 23.891 1 96.12 287 ASN A N 1
ATOM 2151 C CA . ASN A 1 287 ? -17.172 -1.646 24.953 1 96.12 287 ASN A CA 1
ATOM 2152 C C . ASN A 1 287 ? -18.609 -1.197 24.703 1 96.12 287 ASN A C 1
ATOM 2154 O O . ASN A 1 287 ? -18.875 -0.415 23.797 1 96.12 287 ASN A O 1
ATOM 2158 N N . PRO A 1 288 ? -19.516 -1.62 25.484 1 96.19 288 PRO A N 1
ATOM 2159 C CA . PRO A 1 288 ? -20.922 -1.291 25.25 1 96.19 288 PRO A CA 1
ATOM 2160 C C . PRO A 1 288 ? -21.203 0.204 25.375 1 96.19 288 PRO A C 1
ATOM 2162 O O . PRO A 1 288 ? -22.266 0.673 24.938 1 96.19 288 PRO A O 1
ATOM 2165 N N . SER A 1 289 ? -20.359 0.975 25.922 1 97.19 289 SER A N 1
ATOM 2166 C CA . SER A 1 289 ? -20.562 2.41 26.094 1 97.19 289 SER A CA 1
ATOM 2167 C C . SER A 1 289 ? -20.203 3.172 24.828 1 97.19 289 SER A C 1
ATOM 2169 O O . SER A 1 289 ? -20.516 4.359 24.703 1 97.19 289 SER A O 1
ATOM 2171 N N . ILE A 1 290 ? -19.531 2.584 23.938 1 97.94 290 ILE A N 1
ATOM 2172 C CA . ILE A 1 290 ? -19.109 3.229 22.703 1 97.94 290 ILE A CA 1
ATOM 2173 C C . ILE A 1 290 ? -19.922 2.693 21.531 1 97.94 290 ILE A C 1
ATOM 2175 O O . ILE A 1 290 ? -20.078 1.479 21.375 1 97.94 290 ILE A O 1
ATOM 2179 N N . THR A 1 291 ? -20.5 3.607 20.766 1 98.19 291 THR A N 1
ATOM 2180 C CA . THR A 1 291 ? -21.203 3.248 19.547 1 98.19 291 THR A CA 1
ATOM 2181 C C . THR A 1 291 ? -20.484 3.82 18.328 1 98.19 291 THR A C 1
ATOM 2183 O O . THR A 1 291 ? -20.484 5.035 18.109 1 98.19 291 THR A O 1
ATOM 2186 N N . ILE A 1 292 ? -19.938 2.947 17.531 1 97.88 292 ILE A N 1
ATOM 2187 C CA . ILE A 1 292 ? -19.25 3.367 16.328 1 97.88 292 ILE A CA 1
ATOM 2188 C C . ILE A 1 292 ? -20.234 3.5 15.18 1 97.88 292 ILE A C 1
ATOM 2190 O O . ILE A 1 292 ? -21.031 2.59 14.93 1 97.88 292 ILE A O 1
ATOM 2194 N N . HIS A 1 293 ? -20.219 4.648 14.516 1 97.94 293 HIS A N 1
ATOM 2195 C CA . HIS A 1 293 ? -21.109 4.918 13.391 1 97.94 293 HIS A CA 1
ATOM 2196 C C . HIS A 1 293 ? -20.344 4.812 12.062 1 97.94 293 HIS A C 1
ATOM 2198 O O . HIS A 1 293 ? -19.312 5.461 11.883 1 97.94 293 HIS A O 1
ATOM 2204 N N . ASN A 1 294 ? -20.859 4.004 11.227 1 96.69 294 ASN A N 1
ATOM 2205 C CA . ASN A 1 294 ? -20.344 3.854 9.867 1 96.69 294 ASN A CA 1
ATOM 2206 C C . ASN A 1 294 ? -21.297 4.465 8.836 1 96.69 294 ASN A C 1
ATOM 2208 O O . ASN A 1 294 ? -22.406 3.961 8.633 1 96.69 294 ASN A O 1
ATOM 2212 N N . TRP A 1 295 ? -20.812 5.539 8.188 1 97.25 295 TRP A N 1
ATOM 2213 C CA . TRP A 1 295 ? -21.656 6.219 7.215 1 97.25 295 TRP A CA 1
ATOM 2214 C C . TRP A 1 295 ? -21.844 5.367 5.965 1 97.25 295 TRP A C 1
ATOM 2216 O O . TRP A 1 295 ? -20.922 4.691 5.523 1 97.25 295 TRP A O 1
ATOM 2226 N N . SER A 1 296 ? -23.094 5.496 5.434 1 95.44 296 SER A N 1
ATOM 2227 C CA . SER A 1 296 ? -23.359 4.832 4.164 1 95.44 296 SER A CA 1
ATOM 2228 C C . SER A 1 296 ? -22.609 5.5 3.021 1 95.44 296 SER A C 1
ATOM 2230 O O . SER A 1 296 ? -22.172 6.645 3.145 1 95.44 296 SER A O 1
ATOM 2232 N N . ASP A 1 297 ? -22.484 4.77 1.928 1 91.62 297 ASP A N 1
ATOM 2233 C CA . ASP A 1 297 ? -21.844 5.328 0.741 1 91.62 297 ASP A CA 1
ATOM 2234 C C . ASP A 1 297 ? -22.578 6.57 0.253 1 91.62 297 ASP A C 1
ATOM 2236 O O . ASP A 1 297 ? -21.969 7.508 -0.255 1 91.62 297 ASP A O 1
ATOM 2240 N N . GLU A 1 298 ? -23.828 6.492 0.379 1 95.19 298 GLU A N 1
ATOM 2241 C CA . GLU A 1 298 ? -24.641 7.625 -0.047 1 95.19 298 GLU A CA 1
ATOM 2242 C C . GLU A 1 298 ? -24.328 8.875 0.77 1 95.19 298 GLU A C 1
ATOM 2244 O O . GLU A 1 298 ? -24.172 9.961 0.214 1 95.19 298 GLU A O 1
ATOM 2249 N N . GLU A 1 299 ? -24.234 8.742 2.078 1 96.75 299 GLU A N 1
ATOM 2250 C CA . GLU A 1 299 ? -23.938 9.875 2.947 1 96.75 299 GLU A CA 1
ATOM 2251 C C . GLU A 1 299 ? -22.516 10.398 2.715 1 96.75 299 GLU A C 1
ATOM 2253 O O . GLU A 1 299 ? -22.281 11.602 2.752 1 96.75 299 GLU A O 1
ATOM 2258 N N . ARG A 1 300 ? -21.609 9.516 2.504 1 95.44 300 ARG A N 1
ATOM 2259 C CA . ARG A 1 300 ? -20.25 9.906 2.188 1 95.44 300 ARG A CA 1
ATOM 2260 C C . ARG A 1 300 ? -20.188 10.68 0.878 1 95.44 300 ARG A C 1
ATOM 2262 O O . ARG A 1 300 ? -19.422 11.648 0.761 1 95.44 300 ARG A O 1
ATOM 2269 N N . LYS A 1 301 ? -20.938 10.266 -0.095 1 94 301 LYS A N 1
ATOM 2270 C CA . LYS A 1 301 ? -21 10.953 -1.379 1 94 301 LYS A CA 1
ATOM 2271 C C . LYS A 1 301 ? -21.578 12.359 -1.22 1 94 301 LYS A C 1
ATOM 2273 O O . LYS A 1 301 ? -21.109 13.305 -1.844 1 94 301 LYS A O 1
ATOM 2278 N N . LYS A 1 302 ? -22.594 12.438 -0.407 1 96.25 302 LYS A N 1
ATOM 2279 C CA . LYS A 1 302 ? -23.172 13.75 -0.133 1 96.25 302 LYS A CA 1
ATOM 2280 C C . LYS A 1 302 ? -22.125 14.695 0.453 1 96.25 302 LYS A C 1
ATOM 2282 O O . LYS A 1 302 ? -22.031 15.852 0.042 1 96.25 302 LYS A O 1
ATOM 2287 N N . PHE A 1 303 ? -21.375 14.266 1.4 1 96.88 303 PHE A N 1
ATOM 2288 C CA . PHE A 1 303 ? -20.344 15.086 2.008 1 96.88 303 PHE A CA 1
ATOM 2289 C C . PHE A 1 303 ? -19.297 15.484 0.975 1 96.88 303 PHE A C 1
ATOM 2291 O O . PHE A 1 303 ? -18.844 16.625 0.952 1 96.88 303 PHE A O 1
ATOM 2298 N N . ARG A 1 304 ? -18.906 14.531 0.155 1 95.5 304 ARG A N 1
ATOM 2299 C CA . ARG A 1 304 ? -17.922 14.805 -0.882 1 95.5 304 ARG A CA 1
ATOM 2300 C C . ARG A 1 304 ? -18.422 15.883 -1.842 1 95.5 304 ARG A C 1
ATOM 2302 O O . ARG A 1 304 ? -17.641 16.719 -2.295 1 95.5 304 ARG A O 1
ATOM 2309 N N . GLU A 1 305 ? -19.656 15.875 -2.172 1 95.81 305 GLU A N 1
ATOM 2310 C CA . GLU A 1 305 ? -20.219 16.891 -3.057 1 95.81 305 GLU A CA 1
ATOM 2311 C C . GLU A 1 305 ? -20.125 18.281 -2.428 1 95.81 305 GLU A C 1
ATOM 2313 O O . GLU A 1 305 ? -19.812 19.266 -3.111 1 95.81 305 GLU A O 1
ATOM 2318 N N . ILE A 1 306 ? -20.375 18.312 -1.159 1 96.38 306 ILE A N 1
ATOM 2319 C CA . ILE A 1 306 ? -20.234 19.578 -0.446 1 96.38 306 ILE A CA 1
ATOM 2320 C C . ILE A 1 306 ? -18.766 20.016 -0.463 1 96.38 306 ILE A C 1
ATOM 2322 O O . ILE A 1 306 ? -18.453 21.172 -0.749 1 96.38 306 ILE A O 1
ATOM 2326 N N . ALA A 1 307 ? -17.875 19.094 -0.188 1 96.12 307 ALA A N 1
ATOM 2327 C CA . ALA A 1 307 ? -16.438 19.391 -0.172 1 96.12 307 ALA A CA 1
ATOM 2328 C C . ALA A 1 307 ? -15.969 19.891 -1.531 1 96.12 307 ALA A C 1
ATOM 2330 O O . ALA A 1 307 ? -15.188 20.844 -1.609 1 96.12 307 ALA A O 1
ATOM 2331 N N . LYS A 1 308 ? -16.438 19.281 -2.588 1 95.19 308 LYS A N 1
ATOM 2332 C CA . LYS A 1 308 ? -16.062 19.641 -3.951 1 95.19 308 LYS A CA 1
ATOM 2333 C C . LYS A 1 308 ? -16.391 21.109 -4.23 1 95.19 308 LYS A C 1
ATOM 2335 O O . LYS A 1 308 ? -15.602 21.812 -4.875 1 95.19 308 LYS A O 1
ATOM 2340 N N . SER A 1 309 ? -17.484 21.5 -3.764 1 95.25 309 SER A N 1
ATOM 2341 C CA . SER A 1 309 ? -17.859 22.891 -3.977 1 95.25 309 SER A CA 1
ATOM 2342 C C . SER A 1 309 ? -16.891 23.844 -3.279 1 95.25 309 SER A C 1
ATOM 2344 O O . SER A 1 309 ? -16.609 24.922 -3.785 1 95.25 309 SER A O 1
ATOM 2346 N N . GLN A 1 310 ? -16.344 23.375 -2.168 1 94.31 310 GLN A N 1
ATOM 2347 C CA . GLN A 1 310 ? -15.422 24.219 -1.411 1 94.31 310 GLN A CA 1
ATOM 2348 C C . GLN A 1 310 ? -14.016 24.141 -1.986 1 94.31 310 GLN A C 1
ATOM 2350 O O . GLN A 1 310 ? -13.25 25.109 -1.889 1 94.31 310 GLN A O 1
ATOM 2355 N N . TRP A 1 311 ? -13.641 22.984 -2.619 1 95.81 311 TRP A N 1
ATOM 2356 C CA . TRP A 1 311 ? -12.352 22.891 -3.303 1 95.81 311 TRP A CA 1
ATOM 2357 C C . TRP A 1 311 ? -12.211 24.016 -4.34 1 95.81 311 TRP A C 1
ATOM 2359 O O . TRP A 1 311 ? -11.164 24.641 -4.441 1 95.81 311 TRP A O 1
ATOM 2369 N N . LYS A 1 312 ? -13.281 24.219 -5.078 1 93.81 312 LYS A N 1
ATOM 2370 C CA . LYS A 1 312 ? -13.297 25.203 -6.156 1 93.81 312 LYS A CA 1
ATOM 2371 C C . LYS A 1 312 ? -13.07 26.609 -5.617 1 93.81 312 LYS A C 1
ATOM 2373 O O . LYS A 1 312 ? -12.32 27.406 -6.203 1 93.81 312 LYS A O 1
ATOM 2378 N N . VAL A 1 313 ? -13.695 26.906 -4.512 1 92.69 313 VAL A N 1
ATOM 2379 C CA . VAL A 1 313 ? -13.539 28.203 -3.881 1 92.69 313 VAL A CA 1
ATOM 2380 C C . VAL A 1 313 ? -12.078 28.406 -3.459 1 92.69 313 VAL A C 1
ATOM 2382 O O . VAL A 1 313 ? -11.5 29.469 -3.697 1 92.69 313 VAL A O 1
ATOM 2385 N N . PHE A 1 314 ? -11.555 27.406 -2.904 1 90.38 314 PHE A N 1
ATOM 2386 C CA . PHE A 1 314 ? -10.172 27.469 -2.441 1 90.38 314 PHE A CA 1
ATOM 2387 C C . PHE A 1 314 ? -9.211 27.594 -3.617 1 90.38 314 PHE A C 1
ATOM 2389 O O . PHE A 1 314 ? -8.18 28.266 -3.514 1 90.38 314 PHE A O 1
ATOM 2396 N N . ALA A 1 315 ? -9.516 26.953 -4.727 1 94.56 315 ALA A N 1
ATOM 2397 C CA . ALA A 1 315 ? -8.695 26.938 -5.93 1 94.56 315 ALA A CA 1
ATOM 2398 C C . ALA A 1 315 ? -8.516 28.344 -6.504 1 94.56 315 ALA A C 1
ATOM 2400 O O . ALA A 1 315 ? -7.504 28.625 -7.148 1 94.56 315 ALA A O 1
ATOM 2401 N N . GLU A 1 316 ? -9.445 29.188 -6.215 1 95.5 316 GLU A N 1
ATOM 2402 C CA . GLU A 1 316 ? -9.445 30.531 -6.789 1 95.5 316 GLU A CA 1
ATOM 2403 C C . GLU A 1 316 ? -8.547 31.469 -5.992 1 95.5 316 GLU A C 1
ATOM 2405 O O . GLU A 1 316 ? -8.258 32.594 -6.434 1 95.5 316 GLU A O 1
ATOM 2410 N N . ARG A 1 317 ? -8 30.969 -4.941 1 94.69 317 ARG A N 1
ATOM 2411 C CA . ARG A 1 317 ? -7.293 31.859 -4.016 1 94.69 317 ARG A CA 1
ATOM 2412 C C . ARG A 1 317 ? -5.852 32.062 -4.461 1 94.69 317 ARG A C 1
ATOM 2414 O O . ARG A 1 317 ? -5.184 33 -3.99 1 94.69 317 ARG A O 1
ATOM 2421 N N . SER A 1 318 ? -5.297 31.266 -5.309 1 96.06 318 SER A N 1
ATOM 2422 C CA . SER A 1 318 ? -3.965 31.453 -5.875 1 96.06 318 SER A CA 1
ATOM 2423 C C . SER A 1 318 ? -3.783 30.625 -7.141 1 96.06 318 SER A C 1
ATOM 2425 O O . SER A 1 318 ? -4.484 29.625 -7.344 1 96.06 318 SER A O 1
ATOM 2427 N N . PRO A 1 319 ? -2.859 31.047 -8.016 1 97.25 319 PRO A N 1
ATOM 2428 C CA . PRO A 1 319 ? -2.574 30.234 -9.203 1 97.25 319 PRO A CA 1
ATOM 2429 C C . PRO A 1 319 ? -2.121 28.812 -8.852 1 97.25 319 PRO A C 1
ATOM 2431 O O . PRO A 1 319 ? -2.504 27.859 -9.531 1 97.25 319 PRO A O 1
ATOM 2434 N N . ASN A 1 320 ? -1.364 28.703 -7.801 1 97.62 320 ASN A N 1
ATOM 2435 C CA . ASN A 1 320 ? -0.917 27.375 -7.371 1 97.62 320 ASN A CA 1
ATOM 2436 C C . ASN A 1 320 ? -2.084 26.516 -6.895 1 97.62 320 ASN A C 1
ATOM 2438 O O . ASN A 1 320 ? -2.121 25.312 -7.152 1 97.62 320 ASN A O 1
ATOM 2442 N N . ALA A 1 321 ? -2.959 27.094 -6.184 1 96.88 321 ALA A N 1
ATOM 2443 C CA . ALA A 1 321 ? -4.133 26.359 -5.723 1 96.88 321 ALA A CA 1
ATOM 2444 C C . ALA A 1 321 ? -4.953 25.844 -6.898 1 96.88 321 ALA A C 1
ATOM 2446 O O . ALA A 1 321 ? -5.457 24.719 -6.867 1 96.88 321 ALA A O 1
ATOM 2447 N N . LYS A 1 322 ? -5.066 26.703 -7.902 1 97.81 322 LYS A N 1
ATOM 2448 C CA . LYS A 1 322 ? -5.781 26.297 -9.109 1 97.81 322 LYS A CA 1
ATOM 2449 C C . LYS A 1 322 ? -5.09 25.109 -9.781 1 97.81 322 LYS A C 1
ATOM 2451 O O . LYS A 1 322 ? -5.75 24.156 -10.211 1 97.81 322 LYS A O 1
ATOM 2456 N N . LYS A 1 323 ? -3.807 25.172 -9.867 1 97.75 323 LYS A N 1
ATOM 2457 C CA . LYS A 1 323 ? -3.035 24.078 -10.445 1 97.75 323 LYS A CA 1
ATOM 2458 C C . LYS A 1 323 ? -3.264 22.781 -9.68 1 97.75 323 LYS A C 1
ATOM 2460 O O . LYS A 1 323 ? -3.441 21.719 -10.281 1 97.75 323 LYS A O 1
ATOM 2465 N N . VAL A 1 324 ? -3.23 22.844 -8.367 1 97.81 324 VAL A N 1
ATOM 2466 C CA . VAL A 1 324 ? -3.459 21.688 -7.527 1 97.81 324 VAL A CA 1
ATOM 2467 C C . VAL A 1 324 ? -4.871 21.141 -7.754 1 97.81 324 VAL A C 1
ATOM 2469 O O . VAL A 1 324 ? -5.059 19.938 -7.953 1 97.81 324 VAL A O 1
ATOM 2472 N N . TYR A 1 325 ? -5.84 22.031 -7.727 1 97.5 325 TYR A N 1
ATOM 2473 C CA . TYR A 1 325 ? -7.234 21.672 -7.938 1 97.5 325 TYR A CA 1
ATOM 2474 C C . TYR A 1 325 ? -7.406 20.922 -9.25 1 97.5 325 TYR A C 1
ATOM 2476 O O . TYR A 1 325 ? -8.023 19.844 -9.281 1 97.5 325 TYR A O 1
ATOM 2484 N N . ASP A 1 326 ? -6.82 21.422 -10.312 1 97.81 326 ASP A N 1
ATOM 2485 C CA . ASP A 1 326 ? -6.957 20.812 -11.625 1 97.81 326 ASP A CA 1
ATOM 2486 C C . ASP A 1 326 ? -6.281 19.453 -11.672 1 97.81 326 ASP A C 1
ATOM 2488 O O . ASP A 1 326 ? -6.832 18.484 -12.219 1 97.81 326 ASP A O 1
ATOM 2492 N N . SER A 1 327 ? -5.148 19.391 -11.102 1 98.06 327 SER A N 1
ATOM 2493 C CA . SER A 1 327 ? -4.391 18.141 -11.102 1 98.06 327 SER A CA 1
ATOM 2494 C C . SER A 1 327 ? -5.117 17.047 -10.328 1 98.06 327 SER A C 1
ATOM 2496 O O . SER A 1 327 ? -5.328 15.945 -10.836 1 98.06 327 SER A O 1
ATOM 2498 N N . VAL A 1 328 ? -5.539 17.359 -9.125 1 97.69 328 VAL A N 1
ATOM 2499 C CA . VAL A 1 328 ? -6.164 16.375 -8.258 1 97.69 328 VAL A CA 1
ATOM 2500 C C . VAL A 1 328 ? -7.523 15.969 -8.82 1 97.69 328 VAL A C 1
ATOM 2502 O O . VAL A 1 328 ? -7.84 14.781 -8.914 1 97.69 328 VAL A O 1
ATOM 2505 N N . THR A 1 329 ? -8.352 16.953 -9.211 1 96.94 329 THR A N 1
ATOM 2506 C CA . THR A 1 329 ? -9.688 16.641 -9.703 1 96.94 329 THR A CA 1
ATOM 2507 C C . THR A 1 329 ? -9.609 15.875 -11.016 1 96.94 329 THR A C 1
ATOM 2509 O O . THR A 1 329 ? -10.43 14.992 -11.273 1 96.94 329 THR A O 1
ATOM 2512 N N . GLY A 1 330 ? -8.648 16.203 -11.867 1 95.81 330 GLY A N 1
ATOM 2513 C CA . GLY A 1 330 ? -8.43 15.422 -13.07 1 95.81 330 GLY A CA 1
ATOM 2514 C C . GLY A 1 330 ? -8.117 13.961 -12.773 1 95.81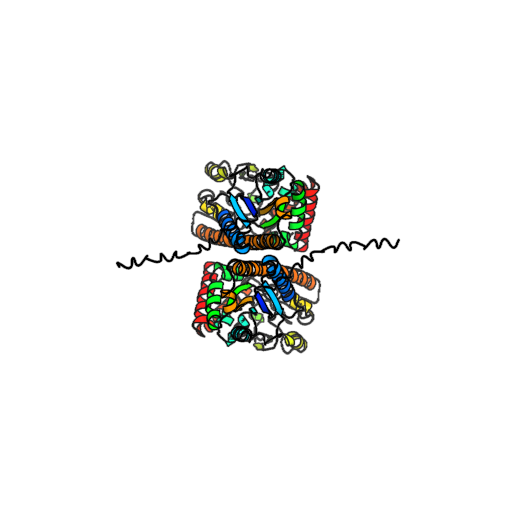 330 GLY A C 1
ATOM 2515 O O . GLY A 1 330 ? -8.688 13.062 -13.398 1 95.81 330 GLY A O 1
ATOM 2516 N N . PHE A 1 331 ? -7.27 13.734 -11.828 1 96.12 331 PHE A N 1
ATOM 2517 C CA . PHE A 1 331 ? -6.914 12.383 -11.414 1 96.12 331 PHE A CA 1
ATOM 2518 C C . PHE A 1 331 ? -8.125 11.648 -10.859 1 96.12 331 PHE A C 1
ATOM 2520 O O . PHE A 1 331 ? -8.359 10.484 -11.195 1 96.12 331 PHE A O 1
ATOM 2527 N N . LEU A 1 332 ? -8.844 12.344 -9.984 1 95.12 332 LEU A N 1
ATOM 2528 C CA . LEU A 1 332 ? -10.023 11.734 -9.383 1 95.12 332 LEU A CA 1
ATOM 2529 C C . LEU A 1 332 ? -11.047 11.352 -10.445 1 95.12 332 LEU A C 1
ATOM 2531 O O . LEU A 1 332 ? -11.609 10.258 -10.406 1 95.12 332 LEU A O 1
ATOM 2535 N N . GLU A 1 333 ? -11.25 12.18 -11.375 1 92.19 333 GLU A N 1
ATOM 2536 C CA . GLU A 1 333 ? -12.195 11.922 -12.461 1 92.19 333 GLU A CA 1
ATOM 2537 C C . GLU A 1 333 ? -11.734 10.742 -13.32 1 92.19 333 GLU A C 1
ATOM 2539 O O . GLU A 1 333 ? -12.523 9.836 -13.609 1 92.19 333 GLU A O 1
ATOM 2544 N N . GLU A 1 334 ? -10.516 10.734 -13.641 1 89.56 334 GLU A N 1
ATOM 2545 C CA . GLU A 1 334 ? -9.953 9.703 -14.508 1 89.56 334 GLU A CA 1
ATOM 2546 C C . GLU A 1 334 ? -10.031 8.328 -13.844 1 89.56 334 GLU A C 1
ATOM 2548 O O . GLU A 1 334 ? -10.156 7.309 -14.523 1 89.56 334 GLU A O 1
ATOM 2553 N N . ASN A 1 335 ? -10.078 8.359 -12.531 1 88.94 335 ASN A N 1
ATOM 2554 C CA . ASN A 1 335 ? -10.039 7.086 -11.82 1 88.94 335 ASN A CA 1
ATOM 2555 C C . ASN A 1 335 ? -11.391 6.75 -11.203 1 88.94 335 ASN A C 1
ATOM 2557 O O . ASN A 1 335 ? -11.484 5.852 -10.359 1 88.94 335 ASN A O 1
ATOM 2561 N N . GLY A 1 336 ? -12.398 7.488 -11.531 1 85 336 GLY A N 1
ATOM 2562 C CA . GLY A 1 336 ? -13.758 7.199 -11.102 1 85 336 GLY A CA 1
ATOM 2563 C C . GLY A 1 336 ? -13.969 7.441 -9.617 1 85 336 GLY A C 1
ATOM 2564 O O . GLY A 1 336 ? -14.734 6.719 -8.969 1 85 336 GLY A O 1
ATOM 2565 N N . LEU A 1 337 ? -13.281 8.398 -9.117 1 85.94 337 LEU A N 1
ATOM 2566 C CA . LEU A 1 337 ? -13.336 8.641 -7.68 1 85.94 337 LEU A CA 1
ATOM 2567 C C . LEU A 1 337 ? -14.172 9.875 -7.367 1 85.94 337 LEU A C 1
ATOM 2569 O O . LEU A 1 337 ? -14.25 10.305 -6.215 1 85.94 337 LEU A O 1
ATOM 2573 N N . LEU A 1 338 ? -14.68 10.5 -8.414 1 85.5 338 LEU A N 1
ATOM 2574 C CA . LEU A 1 338 ? -15.531 11.672 -8.211 1 85.5 338 LEU A CA 1
ATOM 2575 C C . LEU A 1 338 ? -17 11.328 -8.461 1 85.5 338 LEU A C 1
ATOM 2577 O O . LEU A 1 338 ? -17.312 10.516 -9.336 1 85.5 338 LEU A O 1
ATOM 2581 N N . MET B 1 1 ? 73.188 28.203 -37.938 1 25.75 1 MET B N 1
ATOM 2582 C CA . MET B 1 1 ? 72.938 28.203 -36.5 1 25.75 1 MET B CA 1
ATOM 2583 C C . MET B 1 1 ? 71.5 27.75 -36.188 1 25.75 1 MET B C 1
ATOM 2585 O O . MET B 1 1 ? 70.562 28.469 -36.5 1 25.75 1 MET B O 1
ATOM 2589 N N . LYS B 1 2 ? 71.312 26.391 -36.281 1 29.16 2 LYS B N 1
ATOM 2590 C CA . LYS B 1 2 ? 70.25 25.422 -36.281 1 29.16 2 LYS B CA 1
ATOM 2591 C C . LYS B 1 2 ? 69.625 25.328 -34.906 1 29.16 2 LYS B C 1
ATOM 2593 O O . LYS B 1 2 ? 70.062 24.594 -34.031 1 29.16 2 LYS B O 1
ATOM 2598 N N . ALA B 1 3 ? 69.438 26.578 -34.312 1 36.59 3 ALA B N 1
ATOM 2599 C CA . ALA B 1 3 ? 68.812 26.5 -32.969 1 36.59 3 ALA B CA 1
ATOM 2600 C C . ALA B 1 3 ? 67.5 25.641 -33.031 1 36.59 3 ALA B C 1
ATOM 2602 O O . ALA B 1 3 ? 66.562 25.953 -33.75 1 36.59 3 ALA B O 1
ATOM 2603 N N . MET B 1 4 ? 67.688 24.344 -32.844 1 32.69 4 MET B N 1
ATOM 2604 C CA . MET B 1 4 ? 66.75 23.25 -32.75 1 32.69 4 MET B CA 1
ATOM 2605 C C . MET B 1 4 ? 65.75 23.469 -31.594 1 32.69 4 MET B C 1
ATOM 2607 O O . MET B 1 4 ? 66.188 23.5 -30.422 1 32.69 4 MET B O 1
ATOM 2611 N N . THR B 1 5 ? 64.938 24.516 -31.625 1 33.91 5 THR B N 1
ATOM 2612 C CA . THR B 1 5 ? 63.906 24.703 -30.641 1 33.91 5 THR B CA 1
ATOM 2613 C C . THR B 1 5 ? 63.031 23.438 -30.5 1 33.91 5 THR B C 1
ATOM 2615 O O . THR B 1 5 ? 62.438 22.984 -31.469 1 33.91 5 THR B O 1
ATOM 2618 N N . LYS B 1 6 ? 63.5 22.469 -29.672 1 40.5 6 LYS B N 1
ATOM 2619 C CA . LYS B 1 6 ? 62.719 21.266 -29.391 1 40.5 6 LYS B CA 1
ATOM 2620 C C . LYS B 1 6 ? 61.375 21.578 -28.812 1 40.5 6 LYS B C 1
ATOM 2622 O O . LYS B 1 6 ? 61.25 22.406 -27.906 1 40.5 6 LYS B O 1
ATOM 2627 N N . PRO B 1 7 ? 60.312 21.406 -29.562 1 40.09 7 PRO B N 1
ATOM 2628 C CA . PRO B 1 7 ? 58.969 21.625 -29.047 1 40.09 7 PRO B CA 1
ATOM 2629 C C . PRO B 1 7 ? 58.688 20.844 -27.766 1 40.09 7 PRO B C 1
ATOM 2631 O O . PRO B 1 7 ? 59.125 19.703 -27.625 1 40.09 7 PRO B O 1
ATOM 2634 N N . LEU B 1 8 ? 58.75 21.453 -26.594 1 40.41 8 LEU B N 1
ATOM 2635 C CA . LEU B 1 8 ? 58.25 20.906 -25.328 1 40.41 8 LEU B CA 1
ATOM 2636 C C . LEU B 1 8 ? 56.844 20.359 -25.484 1 40.41 8 LEU B C 1
ATOM 2638 O O . LEU B 1 8 ? 55.906 21.094 -25.828 1 40.41 8 LEU B O 1
ATOM 2642 N N . LEU B 1 9 ? 56.719 19.141 -25.984 1 35.59 9 LEU B N 1
ATOM 2643 C CA . LEU B 1 9 ? 55.469 18.406 -25.969 1 35.59 9 LEU B CA 1
ATOM 2644 C C . LEU B 1 9 ? 54.875 18.359 -24.562 1 35.59 9 LEU B C 1
ATOM 2646 O O . LEU B 1 9 ? 55.5 17.828 -23.641 1 35.59 9 LEU B O 1
ATOM 2650 N N . ALA B 1 10 ? 54.156 19.375 -24.109 1 40.12 10 ALA B N 1
ATOM 2651 C CA . ALA B 1 10 ? 53.281 19.312 -22.938 1 40.12 10 ALA B CA 1
ATOM 2652 C C . ALA B 1 10 ? 52.406 18.078 -22.984 1 40.12 10 ALA B C 1
ATOM 2654 O O . ALA B 1 10 ? 51.531 17.953 -23.875 1 40.12 10 ALA B O 1
ATOM 2655 N N . ALA B 1 11 ? 52.969 16.969 -22.594 1 38.91 11 ALA B N 1
ATOM 2656 C CA . ALA B 1 11 ? 52.125 15.797 -22.359 1 38.91 11 ALA B CA 1
ATOM 2657 C C . ALA B 1 11 ? 50.969 16.125 -21.406 1 38.91 11 ALA B C 1
ATOM 2659 O O . ALA B 1 11 ? 51.188 16.5 -20.266 1 38.91 11 ALA B O 1
ATOM 2660 N N . THR B 1 12 ? 49.938 16.719 -21.906 1 39.69 12 THR B N 1
ATOM 2661 C CA . THR B 1 12 ? 48.688 16.797 -21.141 1 39.69 12 THR B CA 1
ATOM 2662 C C . THR B 1 12 ? 48.312 15.414 -20.578 1 39.69 12 THR B C 1
ATOM 2664 O O . THR B 1 12 ? 48.094 14.469 -21.328 1 39.69 12 THR B O 1
ATOM 2667 N N . LEU B 1 13 ? 48.875 15.102 -19.422 1 40.69 13 LEU B N 1
ATOM 2668 C CA . LEU B 1 13 ? 48.344 13.977 -18.641 1 40.69 13 LEU B CA 1
ATOM 2669 C C . LEU B 1 13 ? 46.844 14.109 -18.453 1 40.69 13 LEU B C 1
ATOM 2671 O O . LEU B 1 13 ? 46.375 14.922 -17.641 1 40.69 13 LEU B O 1
ATOM 2675 N N . THR B 1 14 ? 46.094 14.008 -19.5 1 39.81 14 THR B N 1
ATOM 2676 C CA . THR B 1 14 ? 44.688 13.773 -19.234 1 39.81 14 THR B CA 1
ATOM 2677 C C . THR B 1 14 ? 44.5 12.586 -18.297 1 39.81 14 THR B C 1
ATOM 2679 O O . THR B 1 14 ? 44.812 11.453 -18.641 1 39.81 14 THR B O 1
ATOM 2682 N N . GLY B 1 15 ? 44.75 12.812 -17.078 1 39.12 15 GLY B N 1
ATOM 2683 C CA . GLY B 1 15 ? 44.25 11.812 -16.125 1 39.12 15 GLY B CA 1
ATOM 2684 C C . GLY B 1 15 ? 42.906 11.258 -16.484 1 39.12 15 GLY B C 1
ATOM 2685 O O . GLY B 1 15 ? 41.906 11.977 -16.438 1 39.12 15 GLY B O 1
ATOM 2686 N N . LEU B 1 16 ? 42.844 10.383 -17.391 1 36.09 16 LEU B N 1
ATOM 2687 C CA . LEU B 1 16 ? 41.656 9.562 -17.516 1 36.09 16 LEU B CA 1
ATOM 2688 C C . LEU B 1 16 ? 41.188 9.086 -16.156 1 36.09 16 LEU B C 1
ATOM 2690 O O . LEU B 1 16 ? 41.844 8.266 -15.516 1 36.09 16 LEU B O 1
ATOM 2694 N N . PHE B 1 17 ? 40.625 9.961 -15.383 1 38.09 17 PHE B N 1
ATOM 2695 C CA . PHE B 1 17 ? 39.781 9.352 -14.359 1 38.09 17 PHE B CA 1
ATOM 2696 C C . PHE B 1 17 ? 38.938 8.242 -14.953 1 38.09 17 PHE B C 1
ATOM 2698 O O . PHE B 1 17 ? 37.906 8.516 -15.602 1 38.09 17 PHE B O 1
ATOM 2705 N N . ALA B 1 18 ? 39.562 7.223 -15.453 1 36.66 18 ALA B N 1
ATOM 2706 C CA . ALA B 1 18 ? 38.75 6.027 -15.656 1 36.66 18 ALA B CA 1
ATOM 2707 C C . ALA B 1 18 ? 37.781 5.82 -14.492 1 36.66 18 ALA B C 1
ATOM 2709 O O . ALA B 1 18 ? 38.219 5.547 -13.367 1 36.66 18 ALA B O 1
ATOM 2710 N N . THR B 1 19 ? 36.75 6.574 -14.43 1 41.44 19 THR B N 1
ATOM 2711 C CA . THR B 1 19 ? 35.719 6.016 -13.57 1 41.44 19 THR B CA 1
ATOM 2712 C C . THR B 1 19 ? 35.688 4.492 -13.68 1 41.44 19 THR B C 1
ATOM 2714 O O . THR B 1 19 ? 35.312 3.943 -14.719 1 41.44 19 THR B O 1
ATOM 2717 N N . SER B 1 20 ? 36.688 3.818 -13.375 1 41.22 20 SER B N 1
ATOM 2718 C CA . SER B 1 20 ? 36.625 2.361 -13.312 1 41.22 20 SER B CA 1
ATOM 2719 C C . SER B 1 20 ? 35.219 1.86 -13.023 1 41.22 20 SER B C 1
ATOM 2721 O O . SER B 1 20 ? 34.625 2.227 -12.008 1 41.22 20 SER B O 1
ATOM 2723 N N . ALA B 1 21 ? 34.438 1.842 -13.938 1 47.38 21 ALA B N 1
ATOM 2724 C CA . ALA B 1 21 ? 33.25 1.034 -13.75 1 47.38 21 ALA B CA 1
ATOM 2725 C C . ALA B 1 21 ? 33.5 -0.124 -12.789 1 47.38 21 ALA B C 1
ATOM 2727 O O . ALA B 1 21 ? 34.156 -1.107 -13.164 1 47.38 21 ALA B O 1
ATOM 2728 N N . LEU B 1 22 ? 33.906 0.139 -11.531 1 56.88 22 LEU B N 1
ATOM 2729 C CA . LEU B 1 22 ? 34.156 -0.899 -10.539 1 56.88 22 LEU B CA 1
ATOM 2730 C C . LEU B 1 22 ? 33.156 -2.029 -10.664 1 56.88 22 LEU B C 1
ATOM 2732 O O . LEU B 1 22 ? 31.969 -1.78 -10.875 1 56.88 22 LEU B O 1
ATOM 2736 N N . ALA B 1 23 ? 33.562 -3.184 -11.086 1 73.12 23 ALA B N 1
ATOM 2737 C CA . ALA B 1 23 ? 32.781 -4.422 -11.133 1 73.12 23 ALA B CA 1
ATOM 2738 C C . ALA B 1 23 ? 31.891 -4.559 -9.906 1 73.12 23 ALA B C 1
ATOM 2740 O O . ALA B 1 23 ? 32.312 -4.215 -8.797 1 73.12 23 ALA B O 1
ATOM 2741 N N . ALA B 1 24 ? 30.719 -4.926 -10.203 1 86.56 24 ALA B N 1
ATOM 2742 C CA . ALA B 1 24 ? 29.781 -5.125 -9.102 1 86.56 24 ALA B CA 1
ATOM 2743 C C . ALA B 1 24 ? 30.312 -6.129 -8.086 1 86.56 24 ALA B C 1
ATOM 2745 O O . ALA B 1 24 ? 30.922 -7.137 -8.469 1 86.56 24 ALA B O 1
ATOM 2746 N N . ASP B 1 25 ? 30.172 -5.855 -6.91 1 91.88 25 ASP B N 1
ATOM 2747 C CA . ASP B 1 25 ? 30.547 -6.793 -5.852 1 91.88 25 ASP B CA 1
ATOM 2748 C C . ASP B 1 25 ? 29.719 -8.07 -5.926 1 91.88 25 ASP B C 1
ATOM 2750 O O . ASP B 1 25 ? 30.234 -9.164 -5.699 1 91.88 25 ASP B O 1
ATOM 2754 N N . PHE B 1 26 ? 28.453 -7.934 -6.34 1 97.25 26 PHE B N 1
ATOM 2755 C CA . PHE B 1 26 ? 27.5 -9.031 -6.406 1 97.25 26 PHE B CA 1
ATOM 2756 C C . PHE B 1 26 ? 26.734 -9.008 -7.723 1 97.25 26 PHE B C 1
ATOM 2758 O O . PHE B 1 26 ? 25.906 -8.117 -7.941 1 97.25 26 PHE B O 1
ATOM 2765 N N . LYS B 1 27 ? 27.078 -9.93 -8.555 1 97.56 27 LYS B N 1
ATOM 2766 C CA . LYS B 1 27 ? 26.281 -10.172 -9.758 1 97.56 27 LYS B CA 1
ATOM 2767 C C . LYS B 1 27 ? 25.234 -11.266 -9.523 1 97.56 27 LYS B C 1
ATOM 2769 O O . LYS B 1 27 ? 25.594 -12.398 -9.172 1 97.56 27 LYS B O 1
ATOM 2774 N N . LEU B 1 28 ? 24.031 -10.953 -9.703 1 98.56 28 LEU B N 1
ATOM 2775 C CA . LEU B 1 28 ? 22.953 -11.891 -9.438 1 98.56 28 LEU B CA 1
ATOM 2776 C C . LEU B 1 28 ? 22.203 -12.242 -10.719 1 98.56 28 LEU B C 1
ATOM 2778 O O . LEU B 1 28 ? 21.547 -11.383 -11.312 1 98.56 28 LEU B O 1
ATOM 2782 N N . LYS B 1 29 ? 22.312 -13.43 -11.109 1 98.75 29 LYS B N 1
ATOM 2783 C CA . LYS B 1 29 ? 21.484 -13.953 -12.195 1 98.75 29 LYS B CA 1
ATOM 2784 C C . LYS B 1 29 ? 20.141 -14.43 -11.695 1 98.75 29 LYS B C 1
ATOM 2786 O O . LYS B 1 29 ? 20.047 -15.477 -11.039 1 98.75 29 LYS B O 1
ATOM 2791 N N . ILE B 1 30 ? 19.094 -13.688 -12.109 1 98.75 30 ILE B N 1
ATOM 2792 C CA . ILE B 1 30 ? 17.766 -13.938 -11.57 1 98.75 30 ILE B CA 1
ATOM 2793 C C . ILE B 1 30 ? 16.781 -14.25 -12.703 1 98.75 30 ILE B C 1
ATOM 2795 O O . ILE B 1 30 ? 16.703 -13.508 -13.68 1 98.75 30 ILE B O 1
ATOM 2799 N N . GLN B 1 31 ? 16.078 -15.344 -12.586 1 98.31 31 GLN B N 1
ATOM 2800 C CA . GLN B 1 31 ? 15.055 -15.68 -13.578 1 98.31 31 GLN B CA 1
ATOM 2801 C C . GLN B 1 31 ? 13.656 -15.352 -13.055 1 98.31 31 GLN B C 1
ATOM 2803 O O . GLN B 1 31 ? 13.297 -15.734 -11.938 1 98.31 31 GLN B O 1
ATOM 2808 N N . SER B 1 32 ? 12.93 -14.609 -13.852 1 96.69 32 SER B N 1
ATOM 2809 C CA . SER B 1 32 ? 11.531 -14.281 -13.594 1 96.69 32 SER B CA 1
ATOM 2810 C C . SER B 1 32 ? 10.602 -15.352 -14.156 1 96.69 32 SER B C 1
ATOM 2812 O O . SER B 1 32 ? 10.961 -16.062 -15.094 1 96.69 32 SER B O 1
ATOM 2814 N N . SER B 1 33 ? 9.445 -15.453 -13.531 1 91.94 33 SER B N 1
ATOM 2815 C CA . SER B 1 33 ? 8.406 -16.312 -14.094 1 91.94 33 SER B CA 1
ATOM 2816 C C . SER B 1 33 ? 7.586 -15.586 -15.148 1 91.94 33 SER B C 1
ATOM 2818 O O . SER B 1 33 ? 6.633 -16.141 -15.695 1 91.94 33 SER B O 1
ATOM 2820 N N . ASP B 1 34 ? 7.906 -14.336 -15.438 1 89.56 34 ASP B N 1
ATOM 2821 C CA . ASP B 1 34 ? 7.145 -13.523 -16.375 1 89.56 34 ASP B CA 1
ATOM 2822 C C . ASP B 1 34 ? 7.883 -13.406 -17.719 1 89.56 34 ASP B C 1
ATOM 2824 O O . ASP B 1 34 ? 9.102 -13.25 -17.75 1 89.56 34 ASP B O 1
ATOM 2828 N N . PRO B 1 35 ? 7.148 -13.453 -18.828 1 88.62 35 PRO B N 1
ATOM 2829 C CA . PRO B 1 35 ? 7.762 -13.141 -20.109 1 88.62 35 PRO B CA 1
ATOM 2830 C C . PRO B 1 35 ? 8.219 -11.688 -20.219 1 88.62 35 PRO B C 1
ATOM 2832 O O . PRO B 1 35 ? 7.648 -10.812 -19.562 1 88.62 35 PRO B O 1
ATOM 2835 N N . SER B 1 36 ? 9.148 -11.406 -21.141 1 91.19 36 SER B N 1
ATOM 2836 C CA . SER B 1 36 ? 9.766 -10.094 -21.266 1 91.19 36 SER B CA 1
ATOM 2837 C C . SER B 1 36 ? 8.766 -9.055 -21.75 1 91.19 36 SER B C 1
ATOM 2839 O O . SER B 1 36 ? 8.922 -7.859 -21.484 1 91.19 36 SER B O 1
ATOM 2841 N N . GLY B 1 37 ? 7.715 -9.445 -22.359 1 87.94 37 GLY B N 1
ATOM 2842 C CA . GLY B 1 37 ? 6.75 -8.516 -22.922 1 87.94 37 GLY B CA 1
ATOM 2843 C C . GLY B 1 37 ? 5.703 -8.07 -21.906 1 87.94 37 GLY B C 1
ATOM 2844 O O . GLY B 1 37 ? 4.969 -7.109 -22.156 1 87.94 37 GLY B O 1
ATOM 2845 N N . ASP B 1 38 ? 5.672 -8.695 -20.75 1 87.12 38 ASP B N 1
ATOM 2846 C CA . ASP B 1 38 ? 4.645 -8.406 -19.75 1 87.12 38 ASP B CA 1
ATOM 2847 C C . ASP B 1 38 ? 5.027 -7.188 -18.906 1 87.12 38 ASP B C 1
ATOM 2849 O O . ASP B 1 38 ? 6.207 -6.957 -18.641 1 87.12 38 ASP B O 1
ATOM 2853 N N . LEU B 1 39 ? 3.973 -6.453 -18.531 1 91.81 39 LEU B N 1
ATOM 2854 C CA . LEU B 1 39 ? 4.184 -5.309 -17.656 1 91.81 39 LEU B CA 1
ATOM 2855 C C . LEU B 1 39 ? 4.902 -5.73 -16.375 1 91.81 39 LEU B C 1
ATOM 2857 O O . LEU B 1 39 ? 5.742 -4.992 -15.867 1 91.81 39 LEU B O 1
ATOM 2861 N N . ASN B 1 40 ? 4.605 -6.938 -15.883 1 92.38 40 ASN B N 1
ATOM 2862 C CA . ASN B 1 40 ? 5.281 -7.453 -14.695 1 92.38 40 ASN B CA 1
ATOM 2863 C C . ASN B 1 40 ? 6.797 -7.414 -14.852 1 92.38 40 ASN B C 1
ATOM 2865 O O . ASN B 1 40 ? 7.508 -6.934 -13.969 1 92.38 40 ASN B O 1
ATOM 2869 N N . PHE B 1 41 ? 7.254 -7.934 -15.922 1 93.94 41 PHE B N 1
ATOM 2870 C CA . PHE B 1 41 ? 8.688 -8.031 -16.172 1 93.94 41 PHE B CA 1
ATOM 2871 C C . PHE B 1 41 ? 9.305 -6.645 -16.297 1 93.94 41 PHE B C 1
ATOM 2873 O O . PHE B 1 41 ? 10.414 -6.41 -15.812 1 93.94 41 PHE B O 1
ATOM 2880 N N . LYS B 1 42 ? 8.609 -5.754 -16.922 1 95.88 42 LYS B N 1
ATOM 2881 C CA . LYS B 1 42 ? 9.102 -4.387 -17.078 1 95.88 42 LYS B CA 1
ATOM 2882 C C . LYS B 1 42 ? 9.266 -3.715 -15.711 1 95.88 42 LYS B C 1
ATOM 2884 O O . LYS B 1 42 ? 10.242 -2.998 -15.477 1 95.88 42 LYS B O 1
ATOM 2889 N N . VAL B 1 43 ? 8.297 -3.924 -14.836 1 96.81 43 VAL B N 1
ATOM 2890 C CA . VAL B 1 43 ? 8.375 -3.357 -13.5 1 96.81 43 VAL B CA 1
ATOM 2891 C C . VAL B 1 43 ? 9.547 -3.98 -12.742 1 96.81 43 VAL B C 1
ATOM 2893 O O . VAL B 1 43 ? 10.25 -3.295 -12 1 96.81 43 VAL B O 1
ATOM 2896 N N . GLN B 1 44 ? 9.773 -5.258 -12.953 1 98.12 44 GLN B N 1
ATOM 2897 C CA . GLN B 1 44 ? 10.906 -5.941 -12.336 1 98.12 44 GLN B CA 1
ATOM 2898 C C . GLN B 1 44 ? 12.234 -5.359 -12.828 1 98.12 44 GLN B C 1
ATOM 2900 O O . GLN B 1 44 ? 13.172 -5.207 -12.047 1 98.12 44 GLN B O 1
ATOM 2905 N N . GLN B 1 45 ? 12.312 -5.055 -14.102 1 98.38 45 GLN B N 1
ATOM 2906 C CA . GLN B 1 45 ? 13.523 -4.469 -14.656 1 98.38 45 GLN B CA 1
ATOM 2907 C C . GLN B 1 45 ? 13.836 -3.121 -14.008 1 98.38 45 GLN B C 1
ATOM 2909 O O . GLN B 1 45 ? 14.992 -2.834 -13.68 1 98.38 45 GLN B O 1
ATOM 2914 N N . LYS B 1 46 ? 12.836 -2.346 -13.875 1 98.19 46 LYS B N 1
ATOM 2915 C CA . LYS B 1 46 ? 13.023 -1.054 -13.219 1 98.19 46 LYS B CA 1
ATOM 2916 C C . LYS B 1 46 ? 13.477 -1.23 -11.773 1 98.19 46 LYS B C 1
ATOM 2918 O O . LYS B 1 46 ? 14.266 -0.435 -11.258 1 98.19 46 LYS B O 1
ATOM 2923 N N . TRP B 1 47 ? 12.914 -2.252 -11.109 1 98.62 47 TRP B N 1
ATOM 2924 C CA . TRP B 1 47 ? 13.359 -2.59 -9.758 1 98.62 47 TRP B CA 1
ATOM 2925 C C . TRP B 1 47 ? 14.844 -2.945 -9.75 1 98.62 47 TRP B C 1
ATOM 2927 O O . TRP B 1 47 ? 15.602 -2.459 -8.906 1 98.62 47 TRP B O 1
ATOM 2937 N N . ALA B 1 48 ? 15.281 -3.746 -10.688 1 98.62 48 ALA B N 1
ATOM 2938 C CA . ALA B 1 48 ? 16.688 -4.133 -10.797 1 98.62 48 ALA B CA 1
ATOM 2939 C C . ALA B 1 48 ? 17.578 -2.91 -11 1 98.62 48 ALA B C 1
ATOM 2941 O O . ALA B 1 48 ? 18.641 -2.791 -10.367 1 98.62 48 ALA B O 1
ATOM 2942 N N . GLU B 1 49 ? 17.17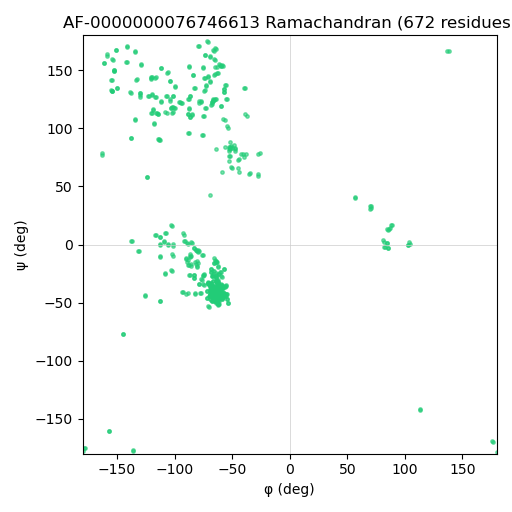2 -2.031 -11.82 1 98.31 49 GLU B N 1
ATOM 2943 C CA . GLU B 1 49 ? 17.906 -0.798 -12.062 1 98.31 49 GLU B CA 1
ATOM 2944 C C . GLU B 1 49 ? 18.016 0.045 -10.797 1 98.31 49 GLU B C 1
ATOM 2946 O O . GLU B 1 49 ? 19.062 0.624 -10.523 1 98.31 49 GLU B O 1
ATOM 2951 N N . ARG B 1 50 ? 16.953 0.127 -10.086 1 98.38 50 ARG B N 1
ATOM 2952 C CA . ARG B 1 50 ? 16.953 0.907 -8.852 1 98.38 50 ARG B CA 1
ATOM 2953 C C . ARG B 1 50 ? 17.906 0.312 -7.824 1 98.38 50 ARG B C 1
ATOM 2955 O O . ARG B 1 50 ? 18.594 1.046 -7.113 1 98.38 50 ARG B O 1
ATOM 2962 N N . VAL B 1 51 ? 17.875 -0.994 -7.734 1 98.62 51 VAL B N 1
ATOM 2963 C CA . VAL B 1 51 ? 18.797 -1.665 -6.816 1 98.62 51 VAL B CA 1
ATOM 2964 C C . VAL B 1 51 ? 20.234 -1.328 -7.184 1 98.62 51 VAL B C 1
ATOM 2966 O O . VAL B 1 51 ? 21.062 -1.047 -6.309 1 98.62 51 VAL B O 1
ATOM 2969 N N . GLU B 1 52 ? 20.547 -1.357 -8.445 1 98.44 52 GLU B N 1
ATOM 2970 C CA . GLU B 1 52 ? 21.891 -1.02 -8.914 1 98.44 52 GLU B CA 1
ATOM 2971 C C . GLU B 1 52 ? 22.266 0.41 -8.531 1 98.44 52 GLU B C 1
ATOM 2973 O O . GLU B 1 52 ? 23.375 0.659 -8.039 1 98.44 52 GLU B O 1
ATOM 2978 N N . LYS B 1 53 ? 21.391 1.294 -8.68 1 98 53 LYS B N 1
ATOM 2979 C CA . LYS B 1 53 ? 21.641 2.691 -8.336 1 98 53 LYS B CA 1
ATOM 2980 C C . LYS B 1 53 ? 21.828 2.863 -6.832 1 98 53 LYS B C 1
ATOM 2982 O O . LYS B 1 53 ? 22.797 3.486 -6.391 1 98 53 LYS B O 1
ATOM 2987 N N . MET B 1 54 ? 20.984 2.258 -6.035 1 98.31 54 MET B N 1
ATOM 2988 C CA . MET B 1 54 ? 21.031 2.393 -4.582 1 98.31 54 MET B CA 1
ATOM 2989 C C . MET B 1 54 ? 22.344 1.836 -4.035 1 98.31 54 MET B C 1
ATOM 2991 O O . MET B 1 54 ? 22.875 2.34 -3.039 1 98.31 54 MET B O 1
ATOM 2995 N N . SER B 1 55 ? 22.828 0.807 -4.707 1 98.06 55 SER B N 1
ATOM 2996 C CA . SER B 1 55 ? 24.016 0.121 -4.203 1 98.06 55 SER B CA 1
ATOM 2997 C C . SER B 1 55 ? 25.281 0.713 -4.793 1 98.06 55 SER B C 1
ATOM 2999 O O . SER B 1 55 ? 26.375 0.198 -4.562 1 98.06 55 SER B O 1
ATOM 3001 N N . ASN B 1 56 ? 25.094 1.767 -5.602 1 97.12 56 ASN B N 1
ATOM 3002 C CA . ASN B 1 56 ? 26.219 2.391 -6.289 1 97.12 56 ASN B CA 1
ATOM 3003 C C . ASN B 1 56 ? 26.984 1.383 -7.137 1 97.12 56 ASN B C 1
ATOM 3005 O O . ASN B 1 56 ? 28.219 1.336 -7.094 1 97.12 56 ASN B O 1
ATOM 3009 N N . GLY B 1 57 ? 26.203 0.535 -7.773 1 97.12 57 GLY B N 1
ATOM 3010 C CA . GLY B 1 57 ? 26.766 -0.418 -8.719 1 97.12 57 GLY B CA 1
ATOM 3011 C C . GLY B 1 57 ? 27.281 -1.683 -8.062 1 97.12 57 GLY B C 1
ATOM 3012 O O . GLY B 1 57 ? 27.734 -2.605 -8.742 1 97.12 57 GLY B O 1
ATOM 3013 N N . ARG B 1 58 ? 27.156 -1.8 -6.758 1 97.75 58 ARG B N 1
ATOM 3014 C CA . ARG B 1 58 ? 27.703 -2.955 -6.051 1 97.75 58 ARG B CA 1
ATOM 3015 C C . ARG B 1 58 ? 26.828 -4.191 -6.27 1 97.75 58 ARG B C 1
ATOM 3017 O O . ARG B 1 58 ? 27.312 -5.32 -6.172 1 97.75 58 ARG B O 1
ATOM 3024 N N . ILE B 1 59 ? 25.562 -4.035 -6.531 1 98.25 59 ILE B N 1
ATOM 3025 C CA . ILE B 1 59 ? 24.672 -5.129 -6.902 1 98.25 59 ILE B CA 1
ATOM 3026 C C . ILE B 1 59 ? 24.234 -4.973 -8.359 1 98.25 59 ILE B C 1
ATOM 3028 O O . ILE B 1 59 ? 23.719 -3.926 -8.75 1 98.25 59 ILE B O 1
ATOM 3032 N N . ASP B 1 60 ? 24.5 -5.953 -9.102 1 98.19 60 ASP B N 1
ATOM 3033 C CA . ASP B 1 60 ? 24.047 -6.023 -10.484 1 98.19 60 ASP B CA 1
ATOM 3034 C C . ASP B 1 60 ? 23.125 -7.223 -10.703 1 98.19 60 ASP B C 1
ATOM 3036 O O . ASP B 1 60 ? 23.562 -8.375 -10.609 1 98.19 60 ASP B O 1
ATOM 3040 N N . ILE B 1 61 ? 21.891 -6.949 -11.047 1 98.62 61 ILE B N 1
ATOM 3041 C CA . ILE B 1 61 ? 20.906 -8.008 -11.266 1 98.62 61 ILE B CA 1
ATOM 3042 C C . ILE B 1 61 ? 20.719 -8.227 -12.766 1 98.62 61 ILE B C 1
ATOM 3044 O O . ILE B 1 61 ? 20.266 -7.332 -13.484 1 98.62 61 ILE B O 1
ATOM 3048 N N . ASP B 1 62 ? 21.109 -9.328 -13.188 1 98.44 62 ASP B N 1
ATOM 3049 C CA . ASP B 1 62 ? 20.781 -9.797 -14.531 1 98.44 62 ASP B CA 1
ATOM 3050 C C . ASP B 1 62 ? 19.438 -10.531 -14.539 1 98.44 62 ASP B C 1
ATOM 3052 O O . ASP B 1 62 ? 19.375 -11.742 -14.289 1 98.44 62 ASP B O 1
ATOM 3056 N N . LEU B 1 63 ? 18.406 -9.789 -14.891 1 98.62 63 LEU B N 1
ATOM 3057 C CA . LEU B 1 63 ? 17.047 -10.336 -14.859 1 98.62 63 LEU B CA 1
ATOM 3058 C C . LEU B 1 63 ? 16.719 -11.016 -16.188 1 98.62 63 LEU B C 1
ATOM 3060 O O . LEU B 1 63 ? 16.781 -10.391 -17.25 1 98.62 63 LEU B O 1
ATOM 3064 N N . LEU B 1 64 ? 16.328 -12.242 -16.078 1 98.19 64 LEU B N 1
ATOM 3065 C CA . LEU B 1 64 ? 16 -13.047 -17.25 1 98.19 64 LEU B CA 1
ATOM 3066 C C . LEU B 1 64 ? 14.531 -13.453 -17.25 1 98.19 64 LEU B C 1
ATOM 3068 O O . LEU B 1 64 ? 13.953 -13.703 -16.188 1 98.19 64 LEU B O 1
ATOM 3072 N N . PRO B 1 65 ? 13.914 -13.508 -18.391 1 96.19 65 PRO B N 1
ATOM 3073 C CA . PRO B 1 65 ? 12.5 -13.875 -18.453 1 96.19 65 PRO B CA 1
ATOM 3074 C C . PRO B 1 65 ? 12.266 -15.359 -18.172 1 96.19 65 PRO B C 1
ATOM 3076 O O . PRO B 1 65 ? 13.219 -16.125 -18 1 96.19 65 PRO B O 1
ATOM 3079 N N . VAL B 1 66 ? 11.039 -15.664 -18.125 1 90.62 66 VAL B N 1
ATOM 3080 C CA . VAL B 1 66 ? 10.625 -17.031 -17.812 1 90.62 66 VAL B CA 1
ATOM 3081 C C . VAL B 1 66 ? 11.25 -18 -18.812 1 90.62 66 VAL B C 1
ATOM 3083 O O . VAL B 1 66 ? 11.297 -17.719 -20.016 1 90.62 66 VAL B O 1
ATOM 3086 N N . GLY B 1 67 ? 11.844 -19.047 -18.297 1 92.25 67 GLY B N 1
ATOM 3087 C CA . GLY B 1 67 ? 12.32 -20.125 -19.141 1 92.25 67 GLY B CA 1
ATOM 3088 C C . GLY B 1 67 ? 13.664 -19.844 -19.766 1 92.25 67 GLY B C 1
ATOM 3089 O O . GLY B 1 67 ? 14.18 -20.656 -20.547 1 92.25 67 GLY B O 1
ATOM 3090 N N . ALA B 1 68 ? 14.25 -18.766 -19.484 1 95.88 68 ALA B N 1
ATOM 3091 C CA . ALA B 1 68 ? 15.516 -18.391 -20.109 1 95.88 68 ALA B CA 1
ATOM 3092 C C . ALA B 1 68 ? 16.625 -19.375 -19.719 1 95.88 68 ALA B C 1
ATOM 3094 O O . ALA B 1 68 ? 17.484 -19.688 -20.531 1 95.88 68 ALA B O 1
ATOM 3095 N N . VAL B 1 69 ? 16.703 -19.875 -18.453 1 97.31 69 VAL B N 1
ATOM 3096 C CA . VAL B 1 69 ? 17.75 -20.766 -17.984 1 97.31 69 VAL B CA 1
ATOM 3097 C C . VAL B 1 69 ? 17.156 -22.141 -17.688 1 97.31 69 VAL B C 1
ATOM 3099 O O . VAL B 1 69 ? 17.703 -23.156 -18.141 1 97.31 69 VAL B O 1
ATOM 3102 N N . VAL B 1 70 ? 16.047 -22.219 -16.953 1 96.69 70 VAL B N 1
ATOM 3103 C CA . VAL B 1 70 ? 15.367 -23.453 -16.609 1 96.69 70 VAL B CA 1
ATOM 3104 C C . VAL B 1 70 ? 13.859 -23.25 -16.656 1 96.69 70 VAL B C 1
ATOM 3106 O O . VAL B 1 70 ? 13.375 -22.125 -16.766 1 96.69 70 VAL B O 1
ATOM 3109 N N . LYS B 1 71 ? 13.164 -24.375 -16.547 1 92.31 71 LYS B N 1
ATOM 3110 C CA . LYS B 1 71 ? 11.711 -24.312 -16.453 1 92.31 71 LYS B CA 1
ATOM 3111 C C . LYS B 1 71 ? 11.273 -23.609 -15.164 1 92.31 71 LYS B C 1
ATOM 3113 O O . LYS B 1 71 ? 11.977 -23.656 -14.156 1 92.31 71 LYS B O 1
ATOM 3118 N N . HIS B 1 72 ? 10.133 -23.016 -15.195 1 89.25 72 HIS B N 1
ATOM 3119 C CA . HIS B 1 72 ? 9.641 -22.203 -14.094 1 89.25 72 HIS B CA 1
ATOM 3120 C C . HIS B 1 72 ? 9.516 -23.016 -12.812 1 89.25 72 HIS B C 1
ATOM 3122 O O . HIS B 1 72 ? 9.594 -22.469 -11.711 1 89.25 72 HIS B O 1
ATOM 3128 N N . THR B 1 73 ? 9.375 -24.344 -12.883 1 90.75 73 THR B N 1
ATOM 3129 C CA . THR B 1 73 ? 9.234 -25.172 -11.695 1 90.75 73 THR B CA 1
ATOM 3130 C C . THR B 1 73 ? 10.594 -25.609 -11.172 1 90.75 73 THR B C 1
ATOM 3132 O O . THR B 1 73 ? 10.688 -26.297 -10.148 1 90.75 73 THR B O 1
ATOM 3135 N N . GLU B 1 74 ? 11.68 -25.203 -11.805 1 95.12 74 GLU B N 1
ATOM 3136 C CA . GLU B 1 74 ? 12.984 -25.781 -11.516 1 95.12 74 GLU B CA 1
ATOM 3137 C C . GLU B 1 74 ? 13.938 -24.734 -10.938 1 95.12 74 GLU B C 1
ATOM 3139 O O . GLU B 1 74 ? 15.117 -25 -10.727 1 95.12 74 GLU B O 1
ATOM 3144 N N . THR B 1 75 ? 13.484 -23.562 -10.625 1 96.56 75 THR B N 1
ATOM 3145 C CA . THR B 1 75 ? 14.391 -22.484 -10.25 1 96.56 75 THR B CA 1
ATOM 3146 C C . THR B 1 75 ? 15.008 -22.734 -8.883 1 96.56 75 THR B C 1
ATOM 3148 O O . THR B 1 75 ? 16.172 -22.406 -8.641 1 96.56 75 THR B O 1
ATOM 3151 N N . LEU B 1 76 ? 14.297 -23.359 -7.977 1 96.56 76 LEU B N 1
ATOM 3152 C CA . LEU B 1 76 ? 14.867 -23.656 -6.668 1 96.56 76 LEU B CA 1
ATOM 3153 C C . LEU B 1 76 ? 16.078 -24.578 -6.801 1 96.56 76 LEU B C 1
ATOM 3155 O O . LEU B 1 76 ? 17.109 -24.344 -6.172 1 96.56 76 LEU B O 1
ATOM 3159 N N . GLY B 1 77 ? 15.914 -25.578 -7.598 1 96.75 77 GLY B N 1
ATOM 3160 C CA . GLY B 1 77 ? 17.031 -26.469 -7.852 1 96.75 77 GLY B CA 1
ATOM 3161 C C . GLY B 1 77 ? 18.203 -25.766 -8.523 1 96.75 77 GLY B C 1
ATOM 3162 O O . GLY B 1 77 ? 19.359 -26.016 -8.172 1 96.75 77 GLY B O 1
ATOM 3163 N N . ALA B 1 78 ? 17.891 -24.953 -9.453 1 97.94 78 ALA B N 1
ATOM 3164 C CA . ALA B 1 78 ? 18.922 -24.203 -10.18 1 97.94 78 ALA B CA 1
ATOM 3165 C C . ALA B 1 78 ? 19.688 -23.281 -9.25 1 97.94 78 ALA B C 1
ATOM 3167 O O . ALA B 1 78 ? 20.906 -23.094 -9.406 1 97.94 78 ALA B O 1
ATOM 3168 N N . ILE B 1 79 ? 19.031 -22.688 -8.273 1 98.31 79 ILE B N 1
ATOM 3169 C CA . ILE B 1 79 ? 19.703 -21.828 -7.297 1 98.31 79 ILE B CA 1
ATOM 3170 C C . ILE B 1 79 ? 20.594 -22.672 -6.398 1 98.31 79 ILE B C 1
ATOM 3172 O O . ILE B 1 79 ? 21.75 -22.297 -6.137 1 98.31 79 ILE B O 1
ATOM 3176 N N . LYS B 1 80 ? 20.094 -23.75 -5.996 1 96 80 LYS B N 1
ATOM 3177 C CA . LYS B 1 80 ? 20.859 -24.656 -5.145 1 96 80 LYS B CA 1
ATOM 3178 C C . LYS B 1 80 ? 22.141 -25.094 -5.824 1 96 80 LYS B C 1
ATOM 3180 O O . LYS B 1 80 ? 23.188 -25.219 -5.172 1 96 80 LYS B O 1
ATOM 3185 N N . MET B 1 81 ? 22.094 -25.281 -7.129 1 96.56 81 MET B N 1
ATOM 3186 C CA . MET B 1 81 ? 23.234 -25.766 -7.895 1 96.56 81 MET B CA 1
ATOM 3187 C C . MET B 1 81 ? 24.141 -24.609 -8.305 1 96.56 81 MET B C 1
ATOM 3189 O O . MET B 1 81 ? 25.203 -24.828 -8.906 1 96.56 81 MET B O 1
ATOM 3193 N N . GLY B 1 82 ? 23.688 -23.453 -8.102 1 96.62 82 GLY B N 1
ATOM 3194 C CA . GLY B 1 82 ? 24.5 -22.297 -8.414 1 96.62 82 GLY B CA 1
ATOM 3195 C C . GLY B 1 82 ? 24.375 -21.844 -9.859 1 96.62 82 GLY B C 1
ATOM 3196 O O . GLY B 1 82 ? 25.172 -21.031 -10.336 1 96.62 82 GLY B O 1
ATOM 3197 N N . ILE B 1 83 ? 23.375 -22.375 -10.516 1 98.06 83 ILE B N 1
ATOM 3198 C CA . ILE B 1 83 ? 23.109 -21.984 -11.898 1 98.06 83 ILE B CA 1
ATOM 3199 C C . ILE B 1 83 ? 22.422 -20.625 -11.93 1 98.06 83 ILE B C 1
ATOM 3201 O O . ILE B 1 83 ? 22.719 -19.797 -12.797 1 98.06 83 ILE B O 1
ATOM 3205 N N . LEU B 1 84 ? 21.516 -20.422 -11.062 1 98.62 84 LEU B N 1
ATOM 3206 C CA . LEU B 1 84 ? 20.844 -19.141 -10.812 1 98.62 84 LEU B CA 1
ATOM 3207 C C . LEU B 1 84 ? 21.234 -18.594 -9.438 1 98.62 84 LEU B C 1
ATOM 3209 O O . LEU B 1 84 ? 21.578 -19.359 -8.531 1 98.62 84 LEU B O 1
ATOM 3213 N N . ASP B 1 85 ? 21.203 -17.312 -9.328 1 98.69 85 ASP B N 1
ATOM 3214 C CA . ASP B 1 85 ? 21.5 -16.672 -8.047 1 98.69 85 ASP B CA 1
ATOM 3215 C C . ASP B 1 85 ? 20.203 -16.234 -7.344 1 98.69 85 ASP B C 1
ATOM 3217 O O . ASP B 1 85 ? 20.25 -15.773 -6.199 1 98.69 85 ASP B O 1
ATOM 3221 N N . GLY B 1 86 ? 19.109 -16.312 -8.07 1 98.62 86 GLY B N 1
ATOM 3222 C CA . GLY B 1 86 ? 17.844 -15.938 -7.477 1 98.62 86 GLY B CA 1
ATOM 3223 C C . GLY B 1 86 ? 16.672 -16.125 -8.422 1 98.62 86 GLY B C 1
ATOM 3224 O O . GLY B 1 86 ? 16.828 -16.656 -9.516 1 98.62 86 GLY B O 1
ATOM 3225 N N . GLN B 1 87 ? 15.508 -15.68 -7.918 1 98.44 87 GLN B N 1
ATOM 3226 C CA . GLN B 1 87 ? 14.289 -15.812 -8.695 1 98.44 87 GLN B CA 1
ATOM 3227 C C . GLN B 1 87 ? 13.273 -14.734 -8.32 1 98.44 87 GLN B C 1
ATOM 3229 O O . GLN B 1 87 ? 13.32 -14.195 -7.215 1 98.44 87 GLN B O 1
ATOM 3234 N N . VAL B 1 88 ? 12.453 -14.32 -9.25 1 97.94 88 VAL B N 1
ATOM 3235 C CA . VAL B 1 88 ? 11.164 -13.656 -9.086 1 97.94 88 VAL B CA 1
ATOM 3236 C C . VAL B 1 88 ? 10.062 -14.523 -9.695 1 97.94 88 VAL B C 1
ATOM 3238 O O . VAL B 1 88 ? 9.891 -14.555 -10.914 1 97.94 88 VAL B O 1
ATOM 3241 N N . THR B 1 89 ? 9.281 -15.195 -8.781 1 94.88 89 THR B N 1
ATOM 3242 C CA . THR B 1 89 ? 8.414 -16.219 -9.359 1 94.88 89 THR B CA 1
ATOM 3243 C C . THR B 1 89 ? 7.188 -16.453 -8.484 1 94.88 89 THR B C 1
ATOM 3245 O O . THR B 1 89 ? 7.168 -16.062 -7.316 1 94.88 89 THR B O 1
ATOM 3248 N N . ALA B 1 90 ? 6.215 -17 -9.102 1 91.5 90 ALA B N 1
ATOM 3249 C CA . ALA B 1 90 ? 5.066 -17.469 -8.32 1 91.5 90 ALA B CA 1
ATOM 3250 C C . ALA B 1 90 ? 5.441 -18.625 -7.418 1 91.5 90 ALA B C 1
ATOM 3252 O O . ALA B 1 90 ? 5.918 -19.672 -7.895 1 91.5 90 ALA B O 1
ATOM 3253 N N . THR B 1 91 ? 5.203 -18.453 -6.137 1 93.94 91 THR B N 1
ATOM 3254 C CA . THR B 1 91 ? 5.59 -19.438 -5.137 1 93.94 91 THR B CA 1
ATOM 3255 C C . THR B 1 91 ? 4.855 -20.766 -5.359 1 93.94 91 THR B C 1
ATOM 3257 O O . THR B 1 91 ? 5.395 -21.828 -5.09 1 93.94 91 THR B O 1
ATOM 3260 N N . GLY B 1 92 ? 3.656 -20.672 -5.879 1 89.19 92 GLY B N 1
ATOM 3261 C CA . GLY B 1 92 ? 2.828 -21.859 -6.094 1 89.19 92 GLY B CA 1
ATOM 3262 C C . GLY B 1 92 ? 3.432 -22.844 -7.074 1 89.19 92 GLY B C 1
ATOM 3263 O O . GLY B 1 92 ? 3.021 -24 -7.129 1 89.19 92 GLY B O 1
ATOM 3264 N N . TYR B 1 93 ? 4.359 -22.438 -7.879 1 86.56 93 TYR B N 1
ATOM 3265 C CA . TYR B 1 93 ? 4.992 -23.312 -8.859 1 86.56 93 TYR B CA 1
ATOM 3266 C C . TYR B 1 93 ? 5.75 -24.438 -8.172 1 86.56 93 TYR B C 1
ATOM 3268 O O . TYR B 1 93 ? 6.086 -25.438 -8.797 1 86.56 93 TYR B O 1
ATOM 3276 N N . PHE B 1 94 ? 5.996 -24.328 -6.891 1 91.94 94 PHE B N 1
ATOM 3277 C CA . PHE B 1 94 ? 6.793 -25.312 -6.172 1 91.94 94 PHE B CA 1
ATOM 3278 C C . PHE B 1 94 ? 5.898 -26.25 -5.363 1 91.94 94 PHE B C 1
ATOM 3280 O O . PHE B 1 94 ? 6.371 -26.938 -4.461 1 91.94 94 PHE B O 1
ATOM 3287 N N . SER B 1 95 ? 4.645 -26.25 -5.664 1 88.25 95 SER B N 1
ATOM 3288 C CA . SER B 1 95 ? 3.691 -27.094 -4.945 1 88.25 95 SER B CA 1
ATOM 3289 C C . SER B 1 95 ? 4.07 -28.562 -5.047 1 88.25 95 SER B C 1
ATOM 3291 O O . SER B 1 95 ? 3.734 -29.359 -4.168 1 88.25 95 SER B O 1
ATOM 3293 N N . GLY B 1 96 ? 4.75 -28.969 -6.113 1 86.88 96 GLY B N 1
ATOM 3294 C CA . GLY B 1 96 ? 5.207 -30.344 -6.285 1 86.88 96 GLY B CA 1
ATOM 3295 C C . GLY B 1 96 ? 6.305 -30.734 -5.309 1 86.88 96 GLY B C 1
ATOM 3296 O O . GLY B 1 96 ? 6.496 -31.906 -5.023 1 86.88 96 GLY B O 1
ATOM 3297 N N . LYS B 1 97 ? 7.008 -29.781 -4.812 1 92.31 97 LYS B N 1
ATOM 3298 C CA . LYS B 1 97 ? 8.055 -30.031 -3.832 1 92.31 97 LYS B CA 1
ATOM 3299 C C . LYS B 1 97 ? 7.473 -30.156 -2.428 1 92.31 97 LYS B C 1
ATOM 3301 O O . LYS B 1 97 ? 7.969 -30.953 -1.617 1 92.31 97 LYS B O 1
ATOM 3306 N N . ASP B 1 98 ? 6.578 -29.344 -2.088 1 93.69 98 ASP B N 1
ATOM 3307 C CA . ASP B 1 98 ? 5.84 -29.359 -0.829 1 93.69 98 ASP B CA 1
ATOM 3308 C C . ASP B 1 98 ? 4.48 -28.688 -0.978 1 93.69 98 ASP B C 1
ATOM 3310 O O . ASP B 1 98 ? 4.387 -27.578 -1.504 1 93.69 98 ASP B O 1
ATOM 3314 N N . PRO B 1 99 ? 3.406 -29.297 -0.506 1 93.19 99 PRO B N 1
ATOM 3315 C CA . PRO B 1 99 ? 2.068 -28.703 -0.598 1 93.19 99 PRO B CA 1
ATOM 3316 C C . PRO B 1 99 ? 1.984 -27.328 0.062 1 93.19 99 PRO B C 1
ATOM 3318 O O . PRO B 1 99 ? 1.108 -26.531 -0.279 1 93.19 99 PRO B O 1
ATOM 3321 N N . ALA B 1 100 ? 2.896 -27.031 0.968 1 95.5 100 ALA B N 1
ATOM 3322 C CA . ALA B 1 100 ? 2.926 -25.734 1.64 1 95.5 100 ALA B CA 1
ATOM 3323 C C . ALA B 1 100 ? 3.098 -24.609 0.634 1 95.5 100 ALA B C 1
ATOM 3325 O O . ALA B 1 100 ? 2.514 -23.531 0.796 1 95.5 100 ALA B O 1
ATOM 3326 N N . PHE B 1 101 ? 3.842 -24.859 -0.421 1 93.94 101 PHE B N 1
ATOM 3327 C CA . PHE B 1 101 ? 4.078 -23.844 -1.438 1 93.94 101 PHE B CA 1
ATOM 3328 C C . PHE B 1 101 ? 2.805 -23.578 -2.234 1 93.94 101 PHE B C 1
ATOM 3330 O O . PHE B 1 101 ? 2.58 -22.453 -2.691 1 93.94 101 PHE B O 1
ATOM 3337 N N . GLY B 1 102 ? 2.045 -24.578 -2.418 1 90.12 102 GLY B N 1
ATOM 3338 C CA . GLY B 1 102 ? 0.762 -24.391 -3.076 1 90.12 102 GLY B CA 1
ATOM 3339 C C . GLY B 1 102 ? -0.227 -23.594 -2.246 1 90.12 102 GLY B C 1
ATOM 3340 O O . GLY B 1 102 ? -0.959 -22.766 -2.775 1 90.12 102 GLY B O 1
ATOM 3341 N N . LEU B 1 103 ? -0.196 -23.875 -0.992 1 94.12 103 LEU B N 1
ATOM 3342 C CA . LEU B 1 103 ? -1.116 -23.203 -0.078 1 94.12 103 LEU B CA 1
ATOM 3343 C C . LEU B 1 103 ? -0.747 -21.734 0.087 1 94.12 103 LEU B C 1
ATOM 3345 O O . LEU B 1 103 ? -1.533 -20.844 -0.26 1 94.12 103 LEU B O 1
ATOM 3349 N N . ILE B 1 104 ? 0.466 -21.438 0.434 1 95.69 104 ILE B N 1
ATOM 3350 C CA . ILE B 1 104 ? 0.871 -20.062 0.681 1 95.69 104 ILE B CA 1
ATOM 3351 C C . ILE B 1 104 ? 1.009 -19.312 -0.647 1 95.69 104 ILE B C 1
ATOM 3353 O O . ILE B 1 104 ? 0.829 -18.094 -0.706 1 95.69 104 ILE B O 1
ATOM 3357 N N . GLY B 1 105 ? 1.271 -20.062 -1.682 1 94.44 105 GLY B N 1
ATOM 3358 C CA . GLY B 1 105 ? 1.534 -19.484 -2.986 1 94.44 105 GLY B CA 1
ATOM 3359 C C . GLY B 1 105 ? 0.295 -18.891 -3.639 1 94.44 105 GLY B C 1
ATOM 3360 O O . GLY B 1 105 ? 0.388 -17.953 -4.422 1 94.44 105 GLY B O 1
ATOM 3361 N N . ASN B 1 106 ? -0.766 -19.5 -3.355 1 93.5 106 ASN B N 1
ATOM 3362 C CA . ASN B 1 106 ? -2.057 -19.031 -3.848 1 93.5 106 ASN B CA 1
ATOM 3363 C C . ASN B 1 106 ? -3.213 -19.641 -3.061 1 93.5 106 ASN B C 1
ATOM 3365 O O . ASN B 1 106 ? -3.902 -20.531 -3.553 1 93.5 106 ASN B O 1
ATOM 3369 N N . MET B 1 107 ? -3.408 -19.078 -1.932 1 94.5 107 MET B N 1
ATOM 3370 C CA . MET B 1 107 ? -4.52 -19.578 -1.125 1 94.5 107 MET B CA 1
ATOM 3371 C C . MET B 1 107 ? -5.852 -19.078 -1.66 1 94.5 107 MET B C 1
ATOM 3373 O O . MET B 1 107 ? -6.355 -18.047 -1.208 1 94.5 107 MET B O 1
ATOM 3377 N N . VAL B 1 108 ? -6.398 -19.875 -2.447 1 94.31 108 VAL B N 1
ATOM 3378 C CA . VAL B 1 108 ? -7.555 -19.5 -3.252 1 94.31 108 VAL B CA 1
ATOM 3379 C C . VAL B 1 108 ? -8.664 -18.969 -2.35 1 94.31 108 VAL B C 1
ATOM 3381 O O . VAL B 1 108 ? -9.062 -19.641 -1.385 1 94.31 108 VAL B O 1
ATOM 3384 N N . GLY B 1 109 ? -9.102 -17.797 -2.656 1 94 109 GLY B N 1
ATOM 3385 C CA . GLY B 1 109 ? -10.242 -17.234 -1.961 1 94 109 GLY B CA 1
ATOM 3386 C C . GLY B 1 109 ? -9.867 -16.531 -0.672 1 94 109 GLY B C 1
ATOM 3387 O O . GLY B 1 109 ? -10.719 -15.914 -0.018 1 94 109 GLY B O 1
ATOM 3388 N N . ALA B 1 110 ? -8.609 -16.562 -0.319 1 94.69 110 ALA B N 1
ATOM 3389 C CA . ALA B 1 110 ? -8.203 -16.062 0.992 1 94.69 110 ALA B CA 1
ATOM 3390 C C . ALA B 1 110 ? -8.125 -14.539 0.996 1 94.69 110 ALA B C 1
ATOM 3392 O O . ALA B 1 110 ? -8.406 -13.906 2.014 1 94.69 110 ALA B O 1
ATOM 3393 N N . TRP B 1 111 ? -7.738 -14 -0.14 1 95 111 TRP B N 1
ATOM 3394 C CA . TRP B 1 111 ? -7.43 -12.578 -0.191 1 95 111 TRP B CA 1
ATOM 3395 C C . TRP B 1 111 ? -8.328 -11.859 -1.192 1 95 111 TRP B C 1
ATOM 3397 O O . TRP B 1 111 ? -8.625 -12.391 -2.266 1 95 111 TRP B O 1
ATOM 3407 N N . SER B 1 112 ? -8.734 -10.602 -0.833 1 91.75 112 SER B N 1
ATOM 3408 C CA . SER B 1 112 ? -9.594 -9.812 -1.708 1 91.75 112 SER B CA 1
ATOM 3409 C C . SER B 1 112 ? -8.852 -8.594 -2.258 1 91.75 112 SER B C 1
ATOM 3411 O O . SER B 1 112 ? -9.352 -7.906 -3.148 1 91.75 112 SER B O 1
ATOM 3413 N N . ASP B 1 113 ? -7.699 -8.391 -1.672 1 92.69 113 ASP B N 1
ATOM 3414 C CA . ASP B 1 113 ? -6.898 -7.23 -2.035 1 92.69 113 ASP B CA 1
ATOM 3415 C C . ASP B 1 113 ? -5.41 -7.496 -1.803 1 92.69 113 ASP B C 1
ATOM 3417 O O . ASP B 1 113 ? -5.043 -8.227 -0.883 1 92.69 113 ASP B O 1
ATOM 3421 N N . THR B 1 114 ? -4.613 -6.82 -2.633 1 96.25 114 THR B N 1
ATOM 3422 C CA . THR B 1 114 ? -3.176 -7.055 -2.547 1 96.25 114 THR B CA 1
ATOM 3423 C C . THR B 1 114 ? -2.646 -6.66 -1.17 1 96.25 114 THR B C 1
ATOM 3425 O O . THR B 1 114 ? -1.723 -7.293 -0.651 1 96.25 114 THR B O 1
ATOM 3428 N N . THR B 1 115 ? -3.24 -5.652 -0.554 1 94.62 115 THR B N 1
ATOM 3429 C CA . THR B 1 115 ? -2.742 -5.148 0.721 1 94.62 115 THR B CA 1
ATOM 3430 C C . THR B 1 115 ? -2.936 -6.184 1.824 1 94.62 115 THR B C 1
ATOM 3432 O O . THR B 1 115 ? -2.16 -6.23 2.781 1 94.62 115 THR B O 1
ATOM 3435 N N . GLN B 1 116 ? -3.91 -7.039 1.701 1 95.12 116 GLN B N 1
ATOM 3436 C CA . GLN B 1 116 ? -4.148 -8.086 2.688 1 95.12 116 GLN B CA 1
ATOM 3437 C C . GLN B 1 116 ? -3.02 -9.117 2.678 1 95.12 116 GLN B C 1
ATOM 3439 O O . GLN B 1 116 ? -2.445 -9.422 3.725 1 95.12 116 GLN B O 1
ATOM 3444 N N . LEU B 1 117 ? -2.703 -9.555 1.512 1 97.38 117 LEU B N 1
ATOM 3445 C CA . LEU B 1 117 ? -1.621 -10.531 1.383 1 97.38 117 LEU B CA 1
ATOM 3446 C C . LEU B 1 117 ? -0.294 -9.93 1.832 1 97.38 117 LEU B C 1
ATOM 3448 O O . LEU B 1 117 ? 0.453 -10.555 2.586 1 97.38 117 LEU B O 1
ATOM 3452 N N . LEU B 1 118 ? -0.066 -8.742 1.415 1 97.75 118 LEU B N 1
ATOM 3453 C CA . LEU B 1 118 ? 1.216 -8.117 1.729 1 97.75 118 LEU B CA 1
ATOM 3454 C C . LEU B 1 118 ? 1.312 -7.793 3.217 1 97.75 118 LEU B C 1
ATOM 3456 O O . LEU B 1 118 ? 2.396 -7.859 3.801 1 97.75 118 LEU B O 1
ATOM 3460 N N . GLN B 1 119 ? 0.222 -7.438 3.838 1 96.75 119 GLN B N 1
ATOM 3461 C CA . GLN B 1 119 ? 0.204 -7.258 5.285 1 96.75 119 GLN B CA 1
ATOM 3462 C C . GLN B 1 119 ? 0.535 -8.562 6.004 1 96.75 119 GLN B C 1
ATOM 3464 O O . GLN B 1 119 ? 1.319 -8.578 6.957 1 96.75 119 GLN B O 1
ATOM 3469 N N . TYR B 1 120 ? -0.065 -9.617 5.547 1 97.81 120 TYR B N 1
ATOM 3470 C CA . TYR B 1 120 ? 0.229 -10.914 6.145 1 97.81 120 TYR B CA 1
ATOM 3471 C C . TYR B 1 120 ? 1.706 -11.258 6 1 97.81 120 TYR B C 1
ATOM 3473 O O . TYR B 1 120 ? 2.346 -11.695 6.965 1 97.81 120 TYR B O 1
ATOM 3481 N N . MET B 1 121 ? 2.193 -11.055 4.828 1 98.31 121 MET B N 1
ATOM 3482 C CA . MET B 1 121 ? 3.58 -11.43 4.562 1 98.31 121 MET B CA 1
ATOM 3483 C C . MET B 1 121 ? 4.535 -10.625 5.434 1 98.31 121 MET B C 1
ATOM 3485 O O . MET B 1 121 ? 5.426 -11.188 6.07 1 98.31 121 MET B O 1
ATOM 3489 N N . ASN B 1 122 ? 4.332 -9.383 5.52 1 97.81 122 ASN B N 1
ATOM 3490 C CA . ASN B 1 122 ? 5.301 -8.492 6.156 1 97.81 122 ASN B CA 1
ATOM 3491 C C . ASN B 1 122 ? 5.07 -8.406 7.664 1 97.81 122 ASN B C 1
ATOM 3493 O O . ASN B 1 122 ? 6.004 -8.141 8.422 1 97.81 122 ASN B O 1
ATOM 3497 N N . TYR B 1 123 ? 3.814 -8.633 8.125 1 96.81 123 TYR B N 1
ATOM 3498 C CA . TYR B 1 123 ? 3.518 -8.344 9.523 1 96.81 123 TYR B CA 1
ATOM 3499 C C . TYR B 1 123 ? 2.801 -9.516 10.188 1 96.81 123 TYR B C 1
ATOM 3501 O O . TYR B 1 123 ? 2.559 -9.5 11.391 1 96.81 123 TYR B O 1
ATOM 3509 N N . GLY B 1 124 ? 2.461 -10.508 9.438 1 96.69 124 GLY B N 1
ATOM 3510 C CA . GLY B 1 124 ? 1.67 -11.602 9.977 1 96.69 124 GLY B CA 1
ATOM 3511 C C . GLY B 1 124 ? 2.43 -12.914 10.039 1 96.69 124 GLY B C 1
ATOM 3512 O O . GLY B 1 124 ? 1.838 -13.969 10.273 1 96.69 124 GLY B O 1
ATOM 3513 N N . GLY B 1 125 ? 3.682 -12.891 9.75 1 97.25 125 GLY B N 1
ATOM 3514 C CA . GLY B 1 125 ? 4.512 -14.078 9.875 1 97.25 125 GLY B CA 1
ATOM 3515 C C . GLY B 1 125 ? 4.793 -14.742 8.547 1 97.25 125 GLY B C 1
ATOM 3516 O O . GLY B 1 125 ? 5.484 -15.766 8.492 1 97.25 125 GLY B O 1
ATOM 3517 N N . GLY B 1 126 ? 4.293 -14.219 7.477 1 98.12 126 GLY B N 1
ATOM 3518 C CA . GLY B 1 126 ? 4.465 -14.828 6.168 1 98.12 126 GLY B CA 1
ATOM 3519 C C . GLY B 1 126 ? 5.914 -14.891 5.723 1 98.12 126 GLY B C 1
ATOM 3520 O O . GLY B 1 126 ? 6.375 -15.93 5.246 1 98.12 126 GLY B O 1
ATOM 3521 N N . ASN B 1 127 ? 6.672 -13.82 5.895 1 98.25 127 ASN B N 1
ATOM 3522 C CA . ASN B 1 127 ? 8.078 -13.805 5.5 1 98.25 127 ASN B CA 1
ATOM 3523 C C . ASN B 1 127 ? 8.898 -14.805 6.305 1 98.25 127 ASN B C 1
ATOM 3525 O O . ASN B 1 127 ? 9.781 -15.477 5.762 1 98.25 127 ASN B O 1
ATOM 3529 N N . GLU B 1 128 ? 8.641 -14.891 7.594 1 97.62 128 GLU B N 1
ATOM 3530 C CA . GLU B 1 128 ? 9.328 -15.852 8.445 1 97.62 128 GLU B CA 1
ATOM 3531 C C . GLU B 1 128 ? 9.039 -17.281 8 1 97.62 128 GLU B C 1
ATOM 3533 O O . GLU B 1 128 ? 9.945 -18.125 7.961 1 97.62 128 GLU B O 1
ATOM 3538 N N . LEU B 1 129 ? 7.836 -17.5 7.66 1 97.81 129 LEU B N 1
ATOM 3539 C CA . LEU B 1 129 ? 7.434 -18.828 7.211 1 97.81 129 LEU B CA 1
ATOM 3540 C C . LEU B 1 129 ? 8.109 -19.188 5.891 1 97.81 129 LEU B C 1
ATOM 3542 O O . LEU B 1 129 ? 8.602 -20.297 5.719 1 97.81 129 LEU B O 1
ATOM 3546 N N . MET B 1 130 ? 8.164 -18.281 4.965 1 98.38 130 MET B N 1
ATOM 3547 C CA . MET B 1 130 ? 8.82 -18.531 3.684 1 98.38 130 MET B CA 1
ATOM 3548 C C . MET B 1 130 ? 10.312 -18.781 3.879 1 98.38 130 MET B C 1
ATOM 3550 O O . MET B 1 130 ? 10.906 -19.609 3.186 1 98.38 130 MET B O 1
ATOM 3554 N N . THR B 1 131 ? 10.906 -18.047 4.801 1 98.12 131 THR B N 1
ATOM 3555 C CA . THR B 1 131 ? 12.312 -18.266 5.113 1 98.12 131 THR B CA 1
ATOM 3556 C C . THR B 1 131 ? 12.555 -19.688 5.582 1 98.12 131 THR B C 1
ATOM 3558 O O . THR B 1 131 ? 13.492 -20.344 5.137 1 98.12 131 THR B O 1
ATOM 3561 N N . GLU B 1 132 ? 11.688 -20.141 6.406 1 97.62 132 GLU B N 1
ATOM 3562 C CA . GLU B 1 132 ? 11.781 -21.516 6.898 1 97.62 132 GLU B CA 1
ATOM 3563 C C . GLU B 1 132 ? 11.578 -22.516 5.77 1 97.62 132 GLU B C 1
ATOM 3565 O O . GLU B 1 132 ? 12.328 -23.484 5.648 1 97.62 132 GLU B O 1
ATOM 3570 N N . LEU B 1 133 ? 10.609 -22.297 4.918 1 97.5 133 LEU B N 1
ATOM 3571 C CA . LEU B 1 133 ? 10.258 -23.219 3.854 1 97.5 133 LEU B CA 1
ATOM 3572 C C . LEU B 1 133 ? 11.367 -23.312 2.814 1 97.5 133 LEU B C 1
ATOM 3574 O O . LEU B 1 133 ? 11.578 -24.359 2.209 1 97.5 133 LEU B O 1
ATOM 3578 N N . TYR B 1 134 ? 12.102 -22.234 2.611 1 97.88 134 TYR B N 1
ATOM 3579 C CA . TYR B 1 134 ? 13.109 -22.172 1.557 1 97.88 134 TYR B CA 1
ATOM 3580 C C . TYR B 1 134 ? 14.461 -22.656 2.07 1 97.88 134 TYR B C 1
ATOM 3582 O O . TYR B 1 134 ? 15.367 -22.938 1.283 1 97.88 134 TYR B O 1
ATOM 3590 N N . ALA B 1 135 ? 14.672 -22.781 3.389 1 96.38 135 ALA B N 1
ATOM 3591 C CA . ALA B 1 135 ? 15.953 -23.094 4.016 1 96.38 135 ALA B CA 1
ATOM 3592 C C . ALA B 1 135 ? 16.547 -24.375 3.447 1 96.38 135 ALA B C 1
ATOM 3594 O O . ALA B 1 135 ? 17.719 -24.422 3.07 1 96.38 135 ALA B O 1
ATOM 3595 N N . PRO B 1 136 ? 15.758 -25.438 3.229 1 96.06 136 PRO B N 1
ATOM 3596 C CA . PRO B 1 136 ? 16.328 -26.688 2.73 1 96.06 136 PRO B CA 1
ATOM 3597 C C . PRO B 1 136 ? 16.891 -26.562 1.312 1 96.06 136 PRO B C 1
ATOM 3599 O O . PRO B 1 136 ? 17.672 -27.406 0.875 1 96.06 136 PRO B O 1
ATOM 3602 N N . TYR B 1 137 ? 16.547 -25.594 0.675 1 96.62 137 TYR B N 1
ATOM 3603 C CA . TYR B 1 137 ? 16.938 -25.453 -0.721 1 96.62 137 TYR B CA 1
ATOM 3604 C C . TYR B 1 137 ? 18.109 -24.469 -0.858 1 96.62 137 TYR B C 1
ATOM 3606 O O . TYR B 1 137 ? 18.562 -24.188 -1.969 1 96.62 137 TYR B O 1
ATOM 3614 N N . GLY B 1 138 ? 18.531 -23.922 0.256 1 97.75 138 GLY B N 1
ATOM 3615 C CA . GLY B 1 138 ? 19.609 -22.938 0.203 1 97.75 138 GLY B CA 1
ATOM 3616 C C . GLY B 1 138 ? 19.188 -21.625 -0.416 1 97.75 138 GLY B C 1
ATOM 3617 O O . GLY B 1 138 ? 19.984 -20.984 -1.109 1 97.75 138 GLY B O 1
ATOM 3618 N N . VAL B 1 139 ? 17.984 -21.281 -0.244 1 98.5 139 VAL B N 1
ATOM 3619 C CA . VAL B 1 139 ? 17.422 -20.078 -0.835 1 98.5 139 VAL B CA 1
ATOM 3620 C C . VAL B 1 139 ? 16.984 -19.109 0.27 1 98.5 139 VAL B C 1
ATOM 3622 O O . VAL B 1 139 ? 16.344 -19.516 1.238 1 98.5 139 VAL B O 1
ATOM 3625 N N . LYS B 1 140 ? 17.453 -17.891 0.201 1 98.62 140 LYS B N 1
ATOM 3626 C CA . LYS B 1 140 ? 17 -16.812 1.083 1 98.62 140 LYS B CA 1
ATOM 3627 C C . LYS B 1 140 ? 15.773 -16.109 0.515 1 98.62 140 LYS B C 1
ATOM 3629 O O . LYS B 1 140 ? 15.844 -15.484 -0.547 1 98.62 140 LYS B O 1
ATOM 3634 N N . PHE B 1 141 ? 14.703 -16.203 1.216 1 98.75 141 PHE B N 1
ATOM 3635 C CA . PHE B 1 141 ? 13.531 -15.406 0.898 1 98.75 141 PHE B CA 1
ATOM 3636 C C . PHE B 1 141 ? 13.75 -13.945 1.277 1 98.75 141 PHE B C 1
ATOM 3638 O O . PHE B 1 141 ? 13.93 -13.625 2.455 1 98.75 141 PHE B O 1
ATOM 3645 N N . VAL B 1 142 ? 13.719 -13.055 0.297 1 98.75 142 VAL B N 1
ATOM 3646 C CA . VAL B 1 142 ? 14.023 -11.656 0.553 1 98.75 142 VAL B CA 1
ATOM 3647 C C . VAL B 1 142 ? 12.734 -10.883 0.838 1 98.75 142 VAL B C 1
ATOM 3649 O O . VAL B 1 142 ? 12.711 -10 1.698 1 98.75 142 VAL B O 1
ATOM 3652 N N . GLY B 1 143 ? 11.711 -11.219 0.068 1 98.5 143 GLY B N 1
ATOM 3653 C CA . GLY B 1 143 ? 10.438 -10.555 0.281 1 98.5 143 GLY B CA 1
ATOM 3654 C C . GLY B 1 143 ? 9.352 -11.031 -0.659 1 98.5 143 GLY B C 1
ATOM 3655 O O . GLY B 1 143 ? 9.562 -11.945 -1.456 1 98.5 143 GLY B O 1
ATOM 3656 N N . ALA B 1 144 ? 8.172 -10.383 -0.508 1 98.5 144 ALA B N 1
ATOM 3657 C CA . ALA B 1 144 ? 6.961 -10.812 -1.207 1 98.5 144 ALA B CA 1
ATOM 3658 C C . ALA B 1 144 ? 6.422 -9.703 -2.105 1 98.5 144 ALA B C 1
ATOM 3660 O O . ALA B 1 144 ? 6.527 -8.523 -1.774 1 98.5 144 ALA B O 1
ATOM 3661 N N . SER B 1 145 ? 5.926 -10.094 -3.156 1 98 145 SER B N 1
ATOM 3662 C CA . SER B 1 145 ? 5.074 -9.266 -4.012 1 98 145 SER B CA 1
ATOM 3663 C C . SER B 1 145 ? 3.855 -10.047 -4.492 1 98 145 SER B C 1
ATOM 3665 O O . SER B 1 145 ? 3.568 -11.133 -3.984 1 98 145 SER B O 1
ATOM 3667 N N . THR B 1 146 ? 3.094 -9.414 -5.293 1 96.69 146 THR B N 1
ATOM 3668 C CA . THR B 1 146 ? 1.939 -10.031 -5.938 1 96.69 146 THR B CA 1
ATOM 3669 C C . THR B 1 146 ? 1.542 -9.258 -7.191 1 96.69 146 THR B C 1
ATOM 3671 O O . THR B 1 146 ? 2.066 -8.172 -7.449 1 96.69 146 THR B O 1
ATOM 3674 N N . THR B 1 147 ? 0.785 -9.805 -8.023 1 90.25 147 THR B N 1
ATOM 3675 C CA . THR B 1 147 ? 0.358 -9.133 -9.242 1 90.25 147 THR B CA 1
ATOM 3676 C C . THR B 1 147 ? -0.936 -8.359 -9.016 1 90.25 147 THR B C 1
ATOM 3678 O O . THR B 1 147 ? -1.119 -7.273 -9.57 1 90.25 147 THR B O 1
ATOM 3681 N N . GLY B 1 148 ? -1.902 -8.828 -8.359 1 90.25 148 GLY B N 1
ATOM 3682 C CA . GLY B 1 148 ? -3.293 -8.445 -8.18 1 90.25 148 GLY B CA 1
ATOM 3683 C C . GLY B 1 148 ? -4.246 -9.625 -8.203 1 90.25 148 GLY B C 1
ATOM 3684 O O . GLY B 1 148 ? -3.867 -10.727 -8.602 1 90.25 148 GLY B O 1
ATOM 3685 N N . VAL B 1 149 ? -5.418 -9.289 -7.77 1 92.25 149 VAL B N 1
ATOM 3686 C CA . VAL B 1 149 ? -6.434 -10.336 -7.832 1 92.25 149 VAL B CA 1
ATOM 3687 C C . VAL B 1 149 ? -6.746 -10.664 -9.289 1 92.25 149 VAL B C 1
ATOM 3689 O O . VAL B 1 149 ? -7.043 -9.773 -10.086 1 92.25 149 VAL B O 1
ATOM 3692 N N . GLU B 1 150 ? -6.613 -11.906 -9.586 1 93.75 150 GLU B N 1
ATOM 3693 C CA . GLU B 1 150 ? -6.77 -12.344 -10.969 1 93.75 150 GLU B CA 1
ATOM 3694 C C . GLU B 1 150 ? -8.234 -12.297 -11.398 1 93.75 150 GLU B C 1
ATOM 3696 O O . GLU B 1 150 ? -9.125 -12.641 -10.625 1 93.75 150 GLU B O 1
ATOM 3701 N N . SER B 1 151 ? -8.375 -11.773 -12.633 1 96.44 151 SER B N 1
ATOM 3702 C CA . SER B 1 151 ? -9.711 -11.781 -13.227 1 96.44 151 SER B CA 1
ATOM 3703 C C . SER B 1 151 ? -10.094 -13.172 -13.711 1 96.44 151 SER B C 1
ATOM 3705 O O . SER B 1 151 ? -9.227 -13.992 -14.016 1 96.44 151 SER B O 1
ATOM 3707 N N . PHE B 1 152 ? -11.352 -13.391 -13.711 1 97.12 152 PHE B N 1
ATOM 3708 C CA . PHE B 1 152 ? -11.836 -14.68 -14.18 1 97.12 152 PHE B CA 1
ATOM 3709 C C . PHE B 1 152 ? -12.375 -14.57 -15.602 1 97.12 152 PHE B C 1
ATOM 3711 O O . PHE B 1 152 ? -13.32 -13.82 -15.859 1 97.12 152 PHE B O 1
ATOM 3718 N N . ILE B 1 153 ? -11.703 -15.344 -16.484 1 97.38 153 ILE B N 1
ATOM 3719 C CA . ILE B 1 153 ? -12.102 -15.344 -17.891 1 97.38 153 ILE B CA 1
ATOM 3720 C C . ILE B 1 153 ? -13.273 -16.297 -18.094 1 97.38 153 ILE B C 1
ATOM 3722 O O . ILE B 1 153 ? -13.234 -17.453 -17.672 1 97.38 153 ILE B O 1
ATOM 3726 N N . SER B 1 154 ? -14.312 -15.805 -18.859 1 98.31 154 SER B N 1
ATOM 3727 C CA . SER B 1 154 ? -15.438 -16.703 -19.062 1 98.31 154 SER B CA 1
ATOM 3728 C C . SER B 1 154 ? -16.188 -16.375 -20.344 1 98.31 154 SER B C 1
ATOM 3730 O O . SER B 1 154 ? -16.406 -15.211 -20.672 1 98.31 154 SER B O 1
ATOM 3732 N N . LYS B 1 155 ? -16.625 -17.406 -21.016 1 97.81 155 LYS B N 1
ATOM 3733 C CA . LYS B 1 155 ? -17.516 -17.281 -22.156 1 97.81 155 LYS B CA 1
ATOM 3734 C C . LYS B 1 155 ? -18.969 -17.156 -21.703 1 97.81 155 LYS B C 1
ATOM 3736 O O . LYS B 1 155 ? -19.812 -16.641 -22.453 1 97.81 155 LYS B O 1
ATOM 3741 N N . LYS B 1 156 ? -19.25 -17.672 -20.594 1 97.62 156 LYS B N 1
ATOM 3742 C CA . LYS B 1 156 ? -20.609 -17.719 -20.047 1 97.62 156 LYS B CA 1
ATOM 3743 C C . LYS B 1 156 ? -20.797 -16.719 -18.922 1 97.62 156 LYS B C 1
ATOM 3745 O O . LYS B 1 156 ? -19.875 -16.484 -18.141 1 97.62 156 LYS B O 1
ATOM 3750 N N . PRO B 1 157 ? -22.016 -16.219 -18.812 1 98 157 PRO B N 1
ATOM 3751 C CA . PRO B 1 157 ? -22.266 -15.367 -17.656 1 98 157 PRO B CA 1
ATOM 3752 C C . PRO B 1 157 ? -22.156 -16.125 -16.328 1 98 157 PRO B C 1
ATOM 3754 O O . PRO B 1 157 ? -22.75 -17.203 -16.188 1 98 157 PRO B O 1
ATOM 3757 N N . LEU B 1 158 ? -21.359 -15.656 -15.469 1 98.12 158 LEU B N 1
ATOM 3758 C CA . LEU B 1 158 ? -21.188 -16.203 -14.125 1 98.12 158 LEU B CA 1
ATOM 3759 C C . LEU B 1 158 ? -21.531 -15.148 -13.07 1 98.12 158 LEU B C 1
ATOM 3761 O O . LEU B 1 158 ? -20.797 -14.18 -12.891 1 98.12 158 LEU B O 1
ATOM 3765 N N . ASN B 1 159 ? -22.609 -15.391 -12.32 1 97.19 159 ASN B N 1
ATOM 3766 C CA . ASN B 1 159 ? -23.047 -14.398 -11.344 1 97.19 159 ASN B CA 1
ATOM 3767 C C . ASN B 1 159 ? -22.875 -14.906 -9.914 1 97.19 159 ASN B C 1
ATOM 3769 O O . ASN B 1 159 ? -23.203 -14.195 -8.953 1 97.19 159 ASN B O 1
ATOM 3773 N N . GLY B 1 160 ? -22.391 -16.094 -9.844 1 97 160 GLY B N 1
ATOM 3774 C CA . GLY B 1 160 ? -22.156 -16.672 -8.523 1 97 160 GLY B CA 1
ATOM 3775 C C . GLY B 1 160 ? -21.672 -18.109 -8.586 1 97 160 GLY B C 1
ATOM 3776 O O . GLY B 1 160 ? -21.375 -18.625 -9.664 1 97 160 GLY B O 1
ATOM 3777 N N . VAL B 1 161 ? -21.641 -18.734 -7.445 1 97.56 161 VAL B N 1
ATOM 3778 C CA . VAL B 1 161 ? -21.047 -20.047 -7.266 1 97.56 161 VAL B CA 1
ATOM 3779 C C . VAL B 1 161 ? -21.844 -21.094 -8.031 1 97.56 161 VAL B C 1
ATOM 3781 O O . VAL B 1 161 ? -21.281 -22.016 -8.625 1 97.56 161 VAL B O 1
ATOM 3784 N N . ASP B 1 162 ? -23.125 -20.922 -8.07 1 97.62 162 ASP B N 1
ATOM 3785 C CA . ASP B 1 162 ? -23.984 -21.906 -8.719 1 97.62 162 ASP B CA 1
ATOM 3786 C C . ASP B 1 162 ? -23.688 -22 -10.211 1 97.62 162 ASP B C 1
ATOM 3788 O O . ASP B 1 162 ? -23.844 -23.062 -10.82 1 97.62 162 ASP B O 1
ATOM 3792 N N . ASP B 1 163 ? -23.234 -20.938 -10.742 1 97.94 163 ASP B N 1
ATOM 3793 C CA . ASP B 1 163 ? -22.953 -20.891 -12.18 1 97.94 163 ASP B CA 1
ATOM 3794 C C . ASP B 1 163 ? -21.656 -21.625 -12.508 1 97.94 163 ASP B C 1
ATOM 3796 O O . ASP B 1 163 ? -21.359 -21.891 -13.68 1 97.94 163 ASP B O 1
ATOM 3800 N N . LEU B 1 164 ? -20.875 -22.031 -11.523 1 97.88 164 LEU B N 1
ATOM 3801 C CA . LEU B 1 164 ? -19.625 -22.75 -11.742 1 97.88 164 LEU B CA 1
ATOM 3802 C C . LEU B 1 164 ? -19.906 -24.234 -12.008 1 97.88 164 LEU B C 1
ATOM 3804 O O . LEU B 1 164 ? -19.031 -24.938 -12.516 1 97.88 164 LEU B O 1
ATOM 3808 N N . LYS B 1 165 ? -21.125 -24.688 -11.617 1 97.5 165 LYS B N 1
ATOM 3809 C CA . LYS B 1 165 ? -21.453 -26.094 -11.75 1 97.5 165 LYS B CA 1
ATOM 3810 C C . LYS B 1 165 ? -21.375 -26.547 -13.203 1 97.5 165 LYS B C 1
ATOM 3812 O O . LYS B 1 165 ? -22.078 -25.984 -14.062 1 97.5 165 LYS B O 1
ATOM 3817 N N . GLY B 1 166 ? -20.484 -27.5 -13.422 1 96.38 166 GLY B N 1
ATOM 3818 C CA . GLY B 1 166 ? -20.359 -28.094 -14.75 1 96.38 166 GLY B CA 1
ATOM 3819 C C . GLY B 1 166 ? -19.516 -27.266 -15.695 1 96.38 166 GLY B C 1
ATOM 3820 O O . GLY B 1 166 ? -19.281 -27.656 -16.844 1 96.38 166 GLY B O 1
ATOM 3821 N N . LEU B 1 167 ? -19.047 -26.141 -15.242 1 97.5 167 LEU B N 1
ATOM 3822 C CA . LEU B 1 167 ? -18.234 -25.25 -16.078 1 97.5 167 LEU B CA 1
ATOM 3823 C C . LEU B 1 167 ? -16.891 -25.891 -16.391 1 97.5 167 LEU B C 1
ATOM 3825 O O . LEU B 1 167 ? -16.141 -26.266 -15.484 1 97.5 167 LEU B O 1
ATOM 3829 N N . LYS B 1 168 ? -16.562 -26.062 -17.625 1 97.56 168 LYS B N 1
ATOM 3830 C CA . LYS B 1 168 ? -15.234 -26.484 -18.031 1 97.56 168 LYS B CA 1
ATOM 3831 C C . LYS B 1 168 ? -14.227 -25.344 -17.906 1 97.56 168 LYS B C 1
ATOM 3833 O O . LYS B 1 168 ? -14.25 -24.406 -18.703 1 97.56 168 LYS B O 1
ATOM 3838 N N . LEU B 1 169 ? -13.336 -25.453 -16.984 1 95.88 169 LEU B N 1
ATOM 3839 C CA . LEU B 1 169 ? -12.492 -24.312 -16.609 1 95.88 169 LEU B CA 1
ATOM 3840 C C . LEU B 1 169 ? -11.016 -24.719 -16.594 1 95.88 169 LEU B C 1
ATOM 3842 O O . LEU B 1 169 ? -10.656 -25.75 -16.031 1 95.88 169 LEU B O 1
ATOM 3846 N N . ARG B 1 170 ? -10.219 -23.984 -17.297 1 93.56 170 ARG B N 1
ATOM 3847 C CA . ARG B 1 170 ? -8.781 -24.156 -17.141 1 93.56 170 ARG B CA 1
ATOM 3848 C C . ARG B 1 170 ? -8.32 -23.703 -15.758 1 93.56 170 ARG B C 1
ATOM 3850 O O . ARG B 1 170 ? -8.57 -22.562 -15.367 1 93.56 170 ARG B O 1
ATOM 3857 N N . ALA B 1 171 ? -7.734 -24.547 -14.992 1 87 171 ALA B N 1
ATOM 3858 C CA . ALA B 1 171 ? -7.141 -24.234 -13.695 1 87 171 ALA B CA 1
ATOM 3859 C C . ALA B 1 171 ? -5.812 -24.953 -13.516 1 87 171 ALA B C 1
ATOM 3861 O O . ALA B 1 171 ? -5.691 -26.141 -13.852 1 87 171 ALA B O 1
ATOM 3862 N N . PRO B 1 172 ? -4.777 -24.219 -13.094 1 76.31 172 PRO B N 1
ATOM 3863 C CA . PRO B 1 172 ? -3.523 -24.938 -12.812 1 76.31 172 PRO B CA 1
ATOM 3864 C C . PRO B 1 172 ? -3.682 -26.016 -11.75 1 76.31 172 PRO B C 1
ATOM 3866 O O . PRO B 1 172 ? -4.551 -25.906 -10.883 1 76.31 172 PRO B O 1
ATOM 3869 N N . GLU B 1 173 ? -2.812 -27 -11.828 1 72.5 173 GLU B N 1
ATOM 3870 C CA . GLU B 1 173 ? -2.854 -28.109 -10.867 1 72.5 173 GLU B CA 1
ATOM 3871 C C . GLU B 1 173 ? -2.594 -27.609 -9.453 1 72.5 173 GLU B C 1
ATOM 3873 O O . GLU B 1 173 ? -1.885 -26.625 -9.25 1 72.5 173 GLU B O 1
ATOM 3878 N N . GLY B 1 174 ? -3.311 -28.391 -8.5 1 80.06 174 GLY B N 1
ATOM 3879 C CA . GLY B 1 174 ? -3.119 -28.062 -7.094 1 80.06 174 GLY B CA 1
ATOM 3880 C C . GLY B 1 174 ? -4.367 -27.5 -6.441 1 80.06 174 GLY B C 1
ATOM 3881 O O . GLY B 1 174 ? -5.477 -27.969 -6.707 1 80.06 174 GLY B O 1
ATOM 3882 N N . LEU B 1 175 ? -4.188 -26.562 -5.602 1 87.19 175 LEU B N 1
ATOM 3883 C CA . LEU B 1 175 ? -5.27 -26.047 -4.77 1 87.19 175 LEU B CA 1
ATOM 3884 C C . LEU B 1 175 ? -6.328 -25.359 -5.625 1 87.19 175 LEU B C 1
ATOM 3886 O O . LEU B 1 175 ? -7.523 -25.469 -5.352 1 87.19 175 LEU B O 1
ATOM 3890 N N . VAL B 1 176 ? -5.902 -24.672 -6.684 1 88.06 176 VAL B N 1
ATOM 3891 C CA . VAL B 1 176 ? -6.848 -23.953 -7.531 1 88.06 176 VAL B CA 1
ATOM 3892 C C . VAL B 1 176 ? -7.82 -24.938 -8.172 1 88.06 176 VAL B C 1
ATOM 3894 O O . VAL B 1 176 ? -9.039 -24.75 -8.109 1 88.06 176 VAL B O 1
ATOM 3897 N N . GLN B 1 177 ? -7.238 -25.969 -8.711 1 87.12 177 GLN B N 1
ATOM 3898 C CA . GLN B 1 177 ? -8.07 -27 -9.336 1 87.12 177 GLN B CA 1
ATOM 3899 C C . GLN B 1 177 ? -9.008 -27.641 -8.312 1 87.12 177 GLN B C 1
ATOM 3901 O O . GLN B 1 177 ? -10.18 -27.859 -8.609 1 87.12 177 GLN B O 1
ATOM 3906 N N . GLN B 1 178 ? -8.539 -27.938 -7.227 1 88.94 178 GLN B N 1
ATOM 3907 C CA . GLN B 1 178 ? -9.312 -28.609 -6.188 1 88.94 178 GLN B CA 1
ATOM 3908 C C . GLN B 1 178 ? -10.484 -27.734 -5.73 1 88.94 178 GLN B C 1
ATOM 3910 O O . GLN B 1 178 ? -11.594 -28.234 -5.516 1 88.94 178 GLN B O 1
ATOM 3915 N N . VAL B 1 179 ? -10.234 -26.484 -5.527 1 94.06 179 VAL B N 1
ATOM 3916 C CA . VAL B 1 179 ? -11.273 -25.578 -5.043 1 94.06 179 VAL B CA 1
ATOM 3917 C C . VAL B 1 179 ? -12.375 -25.438 -6.09 1 94.06 179 VAL B C 1
ATOM 3919 O O . VAL B 1 179 ? -13.562 -25.5 -5.762 1 94.06 179 VAL B O 1
ATOM 3922 N N . PHE B 1 180 ? -11.992 -25.281 -7.355 1 95.62 180 PHE B N 1
ATOM 3923 C CA . PHE B 1 180 ? -13 -25.125 -8.398 1 95.62 180 PHE B CA 1
ATOM 3924 C C . PHE B 1 180 ? -13.773 -26.422 -8.594 1 95.62 180 PHE B C 1
ATOM 3926 O O . PHE B 1 180 ? -14.984 -26.406 -8.852 1 95.62 180 PHE B O 1
ATOM 3933 N N . ALA B 1 181 ? -13.102 -27.594 -8.445 1 95.12 181 ALA B N 1
ATOM 3934 C CA . ALA B 1 181 ? -13.805 -28.875 -8.477 1 95.12 181 ALA B CA 1
ATOM 3935 C C . ALA B 1 181 ? -14.82 -28.969 -7.34 1 95.12 181 ALA B C 1
ATOM 3937 O O . ALA B 1 181 ? -15.953 -29.406 -7.547 1 95.12 181 ALA B O 1
ATOM 3938 N N . ALA B 1 182 ? -14.438 -28.562 -6.203 1 96.06 182 ALA B N 1
ATOM 3939 C CA . ALA B 1 182 ? -15.32 -28.578 -5.043 1 96.06 182 ALA B CA 1
ATOM 3940 C C . ALA B 1 182 ? -16.516 -27.641 -5.238 1 96.06 182 ALA B C 1
ATOM 3942 O O . ALA B 1 182 ? -17.578 -27.844 -4.668 1 96.06 182 ALA B O 1
ATOM 3943 N N . ALA B 1 183 ? -16.297 -26.609 -6.023 1 96.81 183 ALA B N 1
ATOM 3944 C CA . ALA B 1 183 ? -17.359 -25.641 -6.324 1 96.81 183 ALA B CA 1
ATOM 3945 C C . ALA B 1 183 ? -18.266 -26.172 -7.426 1 96.81 183 ALA B C 1
ATOM 3947 O O . ALA B 1 183 ? -19.25 -25.516 -7.801 1 96.81 183 ALA B O 1
ATOM 3948 N N . GLY B 1 184 ? -17.891 -27.359 -8 1 96.88 184 GLY B N 1
ATOM 3949 C CA . GLY B 1 184 ? -18.766 -28.031 -8.961 1 96.88 184 GLY B CA 1
ATOM 3950 C C . GLY B 1 184 ? -18.297 -27.875 -10.398 1 96.88 184 GLY B C 1
ATOM 3951 O O . GLY B 1 184 ? -18.922 -28.406 -11.312 1 96.88 184 GLY B O 1
ATOM 3952 N N . ALA B 1 185 ? -17.203 -27.188 -10.57 1 97.38 185 ALA B N 1
ATOM 3953 C CA . ALA B 1 185 ? -16.688 -27.031 -11.922 1 97.38 185 ALA B CA 1
ATOM 3954 C C . ALA B 1 185 ? -15.945 -28.281 -12.391 1 97.38 185 ALA B C 1
ATOM 3956 O O . ALA B 1 185 ? -15.828 -29.25 -11.633 1 97.38 185 ALA B O 1
ATOM 3957 N N . THR B 1 186 ? -15.609 -28.297 -13.656 1 96.5 186 THR B N 1
ATOM 3958 C CA . THR B 1 186 ? -14.812 -29.344 -14.273 1 96.5 186 THR B CA 1
ATOM 3959 C C . THR B 1 186 ? -13.461 -28.797 -14.734 1 96.5 186 THR B C 1
ATOM 3961 O O . THR B 1 186 ? -13.32 -28.375 -15.875 1 96.5 186 THR B O 1
ATOM 3964 N N . PRO B 1 187 ? -12.516 -28.891 -13.828 1 94.62 187 PRO B N 1
ATOM 3965 C CA . PRO B 1 187 ? -11.219 -28.297 -14.164 1 94.62 187 PRO B CA 1
ATOM 3966 C C . PRO B 1 187 ? -10.492 -29.078 -15.266 1 94.62 187 PRO B C 1
ATOM 3968 O O . PRO B 1 187 ? -10.562 -30.297 -15.32 1 94.62 187 PRO B O 1
ATOM 3971 N N . VAL B 1 188 ? -9.883 -28.344 -16.141 1 92 188 VAL B N 1
ATOM 3972 C CA . VAL B 1 188 ? -9.047 -28.859 -17.219 1 92 188 VAL B CA 1
ATOM 3973 C C . VAL B 1 188 ? -7.629 -28.312 -17.078 1 92 188 VAL B C 1
ATOM 3975 O O . VAL B 1 188 ? -7.43 -27.109 -16.875 1 92 188 VAL B O 1
ATOM 3978 N N . ASN B 1 189 ? -6.711 -29.25 -17.125 1 82.5 189 ASN B N 1
ATOM 3979 C CA . ASN B 1 189 ? -5.316 -28.844 -17 1 82.5 189 ASN B CA 1
ATOM 3980 C C . ASN B 1 189 ? -4.727 -28.469 -18.359 1 82.5 189 ASN B C 1
ATOM 3982 O O . ASN B 1 189 ? -4.598 -29.312 -19.234 1 82.5 189 ASN B O 1
ATOM 3986 N N . LEU B 1 190 ? -4.453 -27.156 -18.578 1 82.25 190 LEU B N 1
ATOM 3987 C CA . LEU B 1 190 ? -3.816 -26.625 -19.781 1 82.25 190 LEU B CA 1
ATOM 3988 C C . LEU B 1 190 ? -2.701 -25.656 -19.422 1 82.25 190 LEU B C 1
ATOM 3990 O O . LEU B 1 190 ? -2.818 -24.891 -18.453 1 82.25 190 LEU B O 1
ATOM 3994 N N . PRO B 1 191 ? -1.553 -25.703 -20.234 1 78.19 191 PRO B N 1
ATOM 3995 C CA . PRO B 1 191 ? -0.585 -24.609 -20.062 1 78.19 191 PRO B CA 1
ATOM 3996 C C . PRO B 1 191 ? -1.174 -23.25 -20.391 1 78.19 191 PRO B C 1
ATOM 3998 O O . PRO B 1 191 ? -2.123 -23.141 -21.172 1 78.19 191 PRO B O 1
ATOM 4001 N N . GLY B 1 192 ? -0.638 -22.172 -19.828 1 76.94 192 GLY B N 1
ATOM 4002 C CA . GLY B 1 192 ? -1.12 -20.828 -20.047 1 76.94 192 GLY B CA 1
ATOM 4003 C C . GLY B 1 192 ? -1.147 -20.438 -21.516 1 76.94 192 GLY B C 1
ATOM 4004 O O . GLY B 1 192 ? -2.053 -19.719 -21.953 1 76.94 192 GLY B O 1
ATOM 4005 N N . SER B 1 193 ? -0.15 -20.922 -22.266 1 77.75 193 SER B N 1
ATOM 4006 C CA . SER B 1 193 ? -0.013 -20.578 -23.672 1 77.75 193 SER B CA 1
ATOM 4007 C C . SER B 1 193 ? -1.175 -21.141 -24.5 1 77.75 193 SER B C 1
ATOM 4009 O O . SER B 1 193 ? -1.39 -20.734 -25.641 1 77.75 193 SER B O 1
ATOM 4011 N N . GLU B 1 194 ? -1.978 -22.031 -23.906 1 87.25 194 GLU B N 1
ATOM 4012 C CA . GLU B 1 194 ? -3.039 -22.703 -24.656 1 87.25 194 GLU B CA 1
ATOM 4013 C C . GLU B 1 194 ? -4.414 -22.203 -24.219 1 87.25 194 GLU B C 1
ATOM 4015 O O . GLU B 1 194 ? -5.438 -22.703 -24.703 1 87.25 194 GLU B O 1
ATOM 4020 N N . VAL B 1 195 ? -4.441 -21.266 -23.328 1 91.12 195 VAL B N 1
ATOM 4021 C CA . VAL B 1 195 ? -5.715 -20.797 -22.781 1 91.12 195 VAL B CA 1
ATOM 4022 C C . VAL B 1 195 ? -6.539 -20.141 -23.891 1 91.12 195 VAL B C 1
ATOM 4024 O O . VAL B 1 195 ? -7.719 -20.453 -24.062 1 91.12 195 VAL B O 1
ATOM 4027 N N . PHE B 1 196 ? -5.902 -19.328 -24.719 1 93.75 196 PHE B N 1
ATOM 4028 C CA . PHE B 1 196 ? -6.621 -18.641 -25.781 1 93.75 196 PHE B CA 1
ATOM 4029 C C . PHE B 1 196 ? -7.23 -19.641 -26.766 1 93.75 196 PHE B C 1
ATOM 4031 O O . PHE B 1 196 ? -8.422 -19.562 -27.062 1 93.75 196 PHE B O 1
ATOM 4038 N N . THR B 1 197 ? -6.367 -20.547 -27.234 1 94.81 197 THR B N 1
ATOM 4039 C CA . THR B 1 197 ? -6.836 -21.531 -28.203 1 94.81 197 THR B CA 1
ATOM 4040 C C . THR B 1 197 ? -7.895 -22.438 -27.578 1 94.81 197 THR B C 1
ATOM 4042 O O . THR B 1 197 ? -8.852 -22.828 -28.25 1 94.81 197 THR B O 1
ATOM 4045 N N . GLY B 1 198 ? -7.715 -22.781 -26.344 1 95.44 198 GLY B N 1
ATOM 4046 C CA . GLY B 1 198 ? -8.695 -23.594 -25.641 1 95.44 198 GLY B CA 1
ATOM 4047 C C . GLY B 1 198 ? -10.062 -22.938 -25.562 1 95.44 198 GLY B C 1
ATOM 4048 O O . GLY B 1 198 ? -11.086 -23.594 -25.734 1 95.44 198 GLY B O 1
ATOM 4049 N N . LEU B 1 199 ? -10.086 -21.688 -25.266 1 96.38 199 LEU B N 1
ATOM 4050 C CA . LEU B 1 199 ? -11.328 -20.922 -25.25 1 96.38 199 LEU B CA 1
ATOM 4051 C C . LEU B 1 199 ? -11.938 -20.828 -26.641 1 96.38 199 LEU B C 1
ATOM 4053 O O . LEU B 1 199 ? -13.125 -21.094 -26.812 1 96.38 199 LEU B O 1
ATOM 4057 N N . SER B 1 200 ? -11.125 -20.469 -27.578 1 96.31 200 SER B N 1
ATOM 4058 C CA . SER B 1 200 ? -11.578 -20.25 -28.953 1 96.31 200 SER B CA 1
ATOM 4059 C C . SER B 1 200 ? -12.188 -21.531 -29.547 1 96.31 200 SER B C 1
ATOM 4061 O O . SER B 1 200 ? -13.203 -21.469 -30.234 1 96.31 200 SER B O 1
ATOM 4063 N N . LYS B 1 201 ? -11.609 -22.656 -29.234 1 96.06 201 LYS B N 1
ATOM 4064 C CA . LYS B 1 201 ? -12.031 -23.938 -29.812 1 96.06 201 LYS B CA 1
ATOM 4065 C C . LYS B 1 201 ? -13.133 -24.578 -28.984 1 96.06 201 LYS B C 1
ATOM 4067 O O . LYS B 1 201 ? -13.703 -25.594 -29.391 1 96.06 201 LYS B O 1
ATOM 4072 N N . GLY B 1 202 ? -13.328 -24.078 -27.844 1 94.62 202 GLY B N 1
ATOM 4073 C CA . GLY B 1 202 ? -14.43 -24.562 -27.016 1 94.62 202 GLY B CA 1
ATOM 4074 C C . GLY B 1 202 ? -14.055 -25.75 -26.141 1 94.62 202 GLY B C 1
ATOM 4075 O O . GLY B 1 202 ? -14.922 -26.453 -25.641 1 94.62 202 GLY B O 1
ATOM 4076 N N . VAL B 1 203 ? -12.805 -25.953 -25.984 1 95.75 203 VAL B N 1
ATOM 4077 C CA . VAL B 1 203 ? -12.305 -26.984 -25.094 1 95.75 203 VAL B CA 1
ATOM 4078 C C . VAL B 1 203 ? -12.586 -26.594 -23.641 1 95.75 203 VAL B C 1
ATOM 4080 O O . VAL B 1 203 ? -12.844 -27.453 -22.797 1 95.75 203 VAL B O 1
ATOM 4083 N N . ILE B 1 204 ? -12.508 -25.344 -23.359 1 97.56 204 ILE B N 1
ATOM 4084 C CA . ILE B 1 204 ? -12.844 -24.766 -22.062 1 97.56 204 ILE B CA 1
ATOM 4085 C C . ILE B 1 204 ? -13.805 -23.594 -22.234 1 97.56 204 ILE B C 1
ATOM 4087 O O . ILE B 1 204 ? -13.852 -22.984 -23.312 1 97.56 204 ILE B O 1
ATOM 4091 N N . ASP B 1 205 ? -14.539 -23.359 -21.203 1 97.88 205 ASP B N 1
ATOM 4092 C CA . ASP B 1 205 ? -15.508 -22.266 -21.203 1 97.88 205 ASP B CA 1
ATOM 4093 C C . ASP B 1 205 ? -14.992 -21.062 -20.406 1 97.88 205 ASP B C 1
ATOM 4095 O O . ASP B 1 205 ? -15.492 -19.953 -20.547 1 97.88 205 ASP B O 1
ATOM 4099 N N . ALA B 1 206 ? -14.086 -21.344 -19.547 1 97.81 206 ALA B N 1
ATOM 4100 C CA . ALA B 1 206 ? -13.531 -20.328 -18.641 1 97.81 206 ALA B CA 1
ATOM 4101 C C . ALA B 1 206 ? -12.094 -20.672 -18.266 1 97.81 206 ALA B C 1
ATOM 4103 O O . ALA B 1 206 ? -11.602 -21.75 -18.578 1 97.81 206 ALA B O 1
ATOM 4104 N N . ALA B 1 207 ? -11.438 -19.641 -17.656 1 96.19 207 ALA B N 1
ATOM 4105 C CA . ALA B 1 207 ? -10.039 -19.922 -17.312 1 96.19 207 ALA B CA 1
ATOM 4106 C C . ALA B 1 207 ? -9.586 -19.047 -16.141 1 96.19 207 ALA B C 1
ATOM 4108 O O . ALA B 1 207 ? -9.898 -17.859 -16.078 1 96.19 207 ALA B O 1
ATOM 4109 N N . ASP B 1 208 ? -8.977 -19.703 -15.203 1 93.12 208 ASP B N 1
ATOM 4110 C CA . ASP B 1 208 ? -8.047 -19.016 -14.305 1 93.12 208 ASP B CA 1
ATOM 4111 C C . ASP B 1 208 ? -6.703 -18.766 -14.984 1 93.12 208 ASP B C 1
ATOM 4113 O O . ASP B 1 208 ? -6.027 -19.719 -15.391 1 93.12 208 ASP B O 1
ATOM 4117 N N . TYR B 1 209 ? -6.344 -17.453 -15.008 1 87.94 209 TYR B N 1
ATOM 4118 C CA . TYR B 1 209 ? -5.09 -17.188 -15.703 1 87.94 209 TYR B CA 1
ATOM 4119 C C . TYR B 1 209 ? -4.32 -16.062 -15.039 1 87.94 209 TYR B C 1
ATOM 4121 O O . TYR B 1 209 ? -3.4 -16.312 -14.25 1 87.94 209 TYR B O 1
ATOM 4129 N N . THR B 1 210 ? -4.762 -14.773 -15.281 1 90.25 210 THR B N 1
ATOM 4130 C CA . THR B 1 210 ? -4.035 -13.664 -14.672 1 90.25 210 THR B CA 1
ATOM 4131 C C . THR B 1 210 ? -4.934 -12.438 -14.555 1 90.25 210 THR B C 1
ATOM 4133 O O . THR B 1 210 ? -6.156 -12.555 -14.5 1 90.25 210 THR B O 1
ATOM 4136 N N . VAL B 1 211 ? -4.312 -11.258 -14.406 1 93.75 211 VAL B N 1
ATOM 4137 C CA . VAL B 1 211 ? -5.047 -10.031 -14.109 1 93.75 211 VAL B CA 1
ATOM 4138 C C . VAL B 1 211 ? -5.793 -9.562 -15.359 1 93.75 211 VAL B C 1
ATOM 4140 O O . VAL B 1 211 ? -5.445 -9.945 -16.469 1 93.75 211 VAL B O 1
ATOM 4143 N N . PHE B 1 212 ? -6.73 -8.711 -15.188 1 96.44 212 PHE B N 1
ATOM 4144 C CA . PHE B 1 212 ? -7.664 -8.289 -16.234 1 96.44 212 PHE B CA 1
ATOM 4145 C C . PHE B 1 212 ? -6.922 -7.648 -17.391 1 96.44 212 PHE B C 1
ATOM 4147 O O . PHE B 1 212 ? -7.184 -7.969 -18.562 1 96.44 212 PHE B O 1
ATOM 4154 N N . SER B 1 213 ? -5.992 -6.75 -17.078 1 95.25 213 SER B N 1
ATOM 4155 C CA . SER B 1 213 ? -5.305 -5.992 -18.109 1 95.25 213 SER B CA 1
ATOM 4156 C C . SER B 1 213 ? -4.527 -6.918 -19.047 1 95.25 213 SER B C 1
ATOM 4158 O O . SER B 1 213 ? -4.543 -6.738 -20.266 1 95.25 213 SER B O 1
ATOM 4160 N N . THR B 1 214 ? -3.928 -7.875 -18.469 1 90.44 214 THR B N 1
ATOM 4161 C CA . THR B 1 214 ? -3.164 -8.82 -19.281 1 90.44 214 THR B CA 1
ATOM 4162 C C . THR B 1 214 ? -4.098 -9.688 -20.125 1 90.44 214 THR B C 1
ATOM 4164 O O . THR B 1 214 ? -3.836 -9.922 -21.312 1 90.44 214 THR B O 1
ATOM 4167 N N . ASN B 1 215 ? -5.145 -10.164 -19.516 1 93.81 215 ASN B N 1
ATOM 4168 C CA . ASN B 1 215 ? -6.145 -10.93 -20.25 1 93.81 215 ASN B CA 1
ATOM 4169 C C . ASN B 1 215 ? -6.715 -10.141 -21.422 1 93.81 215 ASN B C 1
ATOM 4171 O O . ASN B 1 215 ? -6.887 -10.68 -22.516 1 93.81 215 ASN B O 1
ATOM 4175 N N . GLN B 1 216 ? -6.973 -8.883 -21.141 1 95.06 216 GLN B N 1
ATOM 4176 C CA . GLN B 1 216 ? -7.531 -8 -22.156 1 95.06 216 GLN B CA 1
ATOM 4177 C C . GLN B 1 216 ? -6.547 -7.801 -23.297 1 95.06 216 GLN B C 1
ATOM 4179 O O . GLN B 1 216 ? -6.918 -7.895 -24.469 1 95.06 216 GLN B O 1
ATOM 4184 N N . LYS B 1 217 ? -5.375 -7.555 -23.016 1 91.94 217 LYS B N 1
ATOM 4185 C CA . LYS B 1 217 ? -4.332 -7.34 -24.016 1 91.94 217 LYS B CA 1
ATOM 4186 C C . LYS B 1 217 ? -4.121 -8.586 -24.859 1 91.94 217 LYS B C 1
ATOM 4188 O O . LYS B 1 217 ? -3.832 -8.484 -26.062 1 91.94 217 LYS B O 1
ATOM 4193 N N . ALA B 1 218 ? -4.289 -9.688 -24.234 1 90.06 218 ALA B N 1
ATOM 4194 C CA . ALA B 1 218 ? -4.105 -10.953 -24.938 1 90.06 218 ALA B CA 1
ATOM 4195 C C . ALA B 1 218 ? -5.336 -11.305 -25.766 1 90.06 218 ALA B C 1
ATOM 4197 O O . ALA B 1 218 ? -5.352 -12.32 -26.469 1 90.06 218 ALA B O 1
ATOM 4198 N N . GLY B 1 219 ? -6.359 -10.555 -25.656 1 93.56 219 GLY B N 1
ATOM 4199 C CA . GLY B 1 219 ? -7.551 -10.75 -26.453 1 93.56 219 GLY B CA 1
ATOM 4200 C C . GLY B 1 219 ? -8.508 -11.773 -25.875 1 93.56 219 GLY B C 1
ATOM 4201 O O . GLY B 1 219 ? -9.469 -12.18 -26.516 1 93.56 219 GLY B O 1
ATOM 4202 N N . MET B 1 220 ? -8.32 -12.141 -24.672 1 95.62 220 MET B N 1
ATOM 4203 C CA . MET B 1 220 ? -9.133 -13.188 -24.062 1 95.62 220 MET B CA 1
ATOM 4204 C C . MET B 1 220 ? -10.586 -12.75 -23.953 1 95.62 220 MET B C 1
ATOM 4206 O O . MET B 1 220 ? -11.5 -13.539 -24.234 1 95.62 220 MET B O 1
ATOM 4210 N N . ASN B 1 221 ? -10.836 -11.531 -23.625 1 96.44 221 ASN B N 1
ATOM 4211 C CA . ASN B 1 221 ? -12.195 -11.047 -23.406 1 96.44 221 ASN B CA 1
ATOM 4212 C C . ASN B 1 221 ? -12.906 -10.766 -24.719 1 96.44 221 ASN B C 1
ATOM 4214 O O . ASN B 1 221 ? -14.102 -10.469 -24.734 1 96.44 221 ASN B O 1
ATOM 4218 N N . ASP B 1 222 ? -12.211 -10.875 -25.828 1 95.56 222 ASP B N 1
ATOM 4219 C CA . ASP B 1 222 ? -12.844 -10.773 -27.141 1 95.56 222 ASP B CA 1
ATOM 4220 C C . ASP B 1 222 ? -13.594 -12.062 -27.484 1 95.56 222 ASP B C 1
ATOM 4222 O O . ASP B 1 222 ? -14.578 -12.031 -28.219 1 95.56 222 ASP B O 1
ATOM 4226 N N . ILE B 1 223 ? -13.078 -13.141 -26.969 1 96.25 223 ILE B N 1
ATOM 4227 C CA . ILE B 1 223 ? -13.68 -14.422 -27.312 1 96.25 223 ILE B CA 1
ATOM 4228 C C . ILE B 1 223 ? -14.422 -14.977 -26.094 1 96.25 223 ILE B C 1
ATOM 4230 O O . ILE B 1 223 ? -15.297 -15.844 -26.234 1 96.25 223 ILE B O 1
ATOM 4234 N N . ALA B 1 224 ? -14.055 -14.602 -24.938 1 97.81 224 ALA B N 1
ATOM 4235 C CA . ALA B 1 224 ? -14.75 -14.891 -23.688 1 97.81 224 ALA B CA 1
ATOM 4236 C C . ALA B 1 224 ? -15.32 -13.617 -23.078 1 97.81 224 ALA B C 1
ATOM 4238 O O . ALA B 1 224 ? -14.734 -13.047 -22.156 1 97.81 224 ALA B O 1
ATOM 4239 N N . THR B 1 225 ? -16.516 -13.305 -23.438 1 98.12 225 THR B N 1
ATOM 4240 C CA . THR B 1 225 ? -17.016 -11.938 -23.344 1 98.12 225 THR B CA 1
ATOM 4241 C C . THR B 1 225 ? -17.703 -11.703 -22 1 98.12 225 THR B C 1
ATOM 4243 O O . THR B 1 225 ? -18.406 -10.711 -21.828 1 98.12 225 THR B O 1
ATOM 4246 N N . HIS B 1 226 ? -17.609 -12.641 -21.078 1 98.31 226 HIS B N 1
ATOM 4247 C CA . HIS B 1 226 ? -18.25 -12.5 -19.781 1 98.31 226 HIS B CA 1
ATOM 4248 C C . HIS B 1 226 ? -17.25 -12.633 -18.641 1 98.31 226 HIS B C 1
ATOM 4250 O O . HIS B 1 226 ? -17.453 -13.438 -17.734 1 98.31 226 HIS B O 1
ATOM 4256 N N . PRO B 1 227 ? -16.25 -11.805 -18.625 1 98.31 227 PRO B N 1
ATOM 4257 C CA . PRO B 1 227 ? -15.305 -11.883 -17.5 1 98.31 227 PRO B CA 1
ATOM 4258 C C . PRO B 1 227 ? -15.938 -11.523 -16.172 1 98.31 227 PRO B C 1
ATOM 4260 O O . PRO B 1 227 ? -16.891 -10.758 -16.125 1 98.31 227 PRO B O 1
ATOM 4263 N N . VAL B 1 228 ? -15.453 -12.188 -15.156 1 97.75 228 VAL B N 1
ATOM 4264 C CA . VAL B 1 228 ? -15.805 -11.789 -13.797 1 97.75 228 VAL B CA 1
ATOM 4265 C C . VAL B 1 228 ? -14.719 -10.883 -13.219 1 97.75 228 VAL B C 1
ATOM 4267 O O . VAL B 1 228 ? -13.562 -11.289 -13.102 1 97.75 228 VAL B O 1
ATOM 4270 N N . GLN B 1 229 ? -15.109 -9.711 -12.828 1 96.75 229 GLN B N 1
ATOM 4271 C CA . GLN B 1 229 ? -14.234 -8.672 -12.297 1 96.75 229 GLN B CA 1
ATOM 4272 C C . GLN B 1 229 ? -14.969 -7.781 -11.297 1 96.75 229 GLN B C 1
ATOM 4274 O O . GLN B 1 229 ? -16.094 -7.336 -11.562 1 96.75 229 GLN B O 1
ATOM 4279 N N . PRO B 1 230 ? -14.336 -7.473 -10.125 1 94.44 230 PRO B N 1
ATOM 4280 C CA . PRO B 1 230 ? -13.062 -7.969 -9.609 1 94.44 230 PRO B CA 1
ATOM 4281 C C . PRO B 1 230 ? -13.047 -9.484 -9.422 1 94.44 230 PRO B C 1
ATOM 4283 O O . PRO B 1 230 ? -14.109 -10.094 -9.25 1 94.44 230 PRO B O 1
ATOM 4286 N N . GLY B 1 231 ? -11.844 -10.055 -9.492 1 95 231 GLY B N 1
ATOM 4287 C CA . GLY B 1 231 ? -11.695 -11.492 -9.273 1 95 231 GLY B CA 1
ATOM 4288 C C . GLY B 1 231 ? -12.062 -11.914 -7.867 1 95 231 GLY B C 1
ATOM 4289 O O . GLY B 1 231 ? -12.227 -11.078 -6.98 1 95 231 GLY B O 1
ATOM 4290 N N . PHE B 1 232 ? -12.18 -13.25 -7.684 1 94.75 232 PHE B N 1
ATOM 4291 C CA . PHE B 1 232 ? -12.633 -13.766 -6.398 1 94.75 232 PHE B CA 1
ATOM 4292 C C . PHE B 1 232 ? -11.805 -14.969 -5.973 1 94.75 232 PHE B C 1
ATOM 4294 O O . PHE B 1 232 ? -12.016 -15.523 -4.891 1 94.75 232 PHE B O 1
ATOM 4301 N N . HIS B 1 233 ? -10.828 -15.32 -6.727 1 93.5 233 HIS B N 1
ATOM 4302 C CA . HIS B 1 233 ? -10.297 -16.672 -6.555 1 93.5 233 HIS B CA 1
ATOM 4303 C C . HIS B 1 233 ? -8.797 -16.641 -6.305 1 93.5 233 HIS B C 1
ATOM 4305 O O . HIS B 1 233 ? -8.297 -17.344 -5.414 1 93.5 233 HIS B O 1
ATOM 4311 N N . SER B 1 234 ? -8.125 -15.859 -7.051 1 93.19 234 SER B N 1
ATOM 4312 C CA . SER B 1 234 ? -6.68 -16.062 -7.047 1 93.19 234 SER B CA 1
ATOM 4313 C C . SER B 1 234 ? -5.941 -14.75 -6.812 1 93.19 234 SER B C 1
ATOM 4315 O O . SER B 1 234 ? -6.211 -13.75 -7.477 1 93.19 234 SER B O 1
ATOM 4317 N N . LEU B 1 235 ? -5.039 -14.75 -5.906 1 95 235 LEU B N 1
ATOM 4318 C CA . LEU B 1 235 ? -4.02 -13.742 -5.656 1 95 235 LEU B CA 1
ATOM 4319 C C . LEU B 1 235 ? -2.676 -14.391 -5.344 1 95 235 LEU B C 1
ATOM 4321 O O . LEU B 1 235 ? -2.363 -14.648 -4.18 1 95 235 LEU B O 1
ATOM 4325 N N . PRO B 1 236 ? -1.906 -14.594 -6.336 1 93.31 236 PRO B N 1
ATOM 4326 C CA . PRO B 1 236 ? -0.688 -15.383 -6.145 1 93.31 236 PRO B CA 1
ATOM 4327 C C . PRO B 1 236 ? 0.399 -14.617 -5.391 1 93.31 236 PRO B C 1
ATOM 4329 O O . PRO B 1 236 ? 0.55 -13.406 -5.578 1 93.31 236 PRO B O 1
ATOM 4332 N N . LEU B 1 237 ? 1.101 -15.336 -4.578 1 96.38 237 LEU B N 1
ATOM 4333 C CA . LEU B 1 237 ? 2.314 -14.812 -3.957 1 96.38 237 LEU B CA 1
ATOM 4334 C C . LEU B 1 237 ? 3.486 -14.859 -4.934 1 96.38 237 LEU B C 1
ATOM 4336 O O . LEU B 1 237 ? 3.768 -15.906 -5.523 1 96.38 237 LEU B O 1
ATOM 4340 N N . ILE B 1 238 ? 4.062 -13.734 -5.152 1 96.25 238 ILE B N 1
ATOM 4341 C CA . ILE B 1 238 ? 5.309 -13.648 -5.906 1 96.25 238 ILE B CA 1
ATOM 4342 C C . ILE B 1 238 ? 6.484 -13.5 -4.945 1 96.25 238 ILE B C 1
ATOM 4344 O O . ILE B 1 238 ? 6.562 -12.523 -4.191 1 96.25 238 ILE B O 1
ATOM 4348 N N . ASP B 1 239 ? 7.352 -14.414 -4.926 1 96.94 239 ASP B N 1
ATOM 4349 C CA . ASP B 1 239 ? 8.484 -14.328 -4.004 1 96.94 239 ASP B CA 1
ATOM 4350 C C . ASP B 1 239 ? 9.734 -13.812 -4.715 1 96.94 239 ASP B C 1
ATOM 4352 O O . ASP B 1 239 ? 9.969 -14.133 -5.879 1 96.94 239 ASP B O 1
ATOM 4356 N N . ILE B 1 240 ? 10.414 -12.984 -4.195 1 98.62 240 ILE B N 1
ATOM 4357 C CA . ILE B 1 240 ? 11.75 -12.523 -4.57 1 98.62 240 ILE B CA 1
ATOM 4358 C C . ILE B 1 240 ? 12.789 -13.133 -3.627 1 98.62 240 ILE B C 1
ATOM 4360 O O . ILE B 1 240 ? 12.742 -12.898 -2.416 1 98.62 240 ILE B O 1
ATOM 4364 N N . SER B 1 241 ? 13.664 -13.914 -4.238 1 98.69 241 SER B N 1
ATOM 4365 C CA . SER B 1 241 ? 14.609 -14.672 -3.422 1 98.69 241 SER B CA 1
ATOM 4366 C C . SER B 1 241 ? 15.984 -14.734 -4.086 1 98.69 241 SER B C 1
ATOM 4368 O O . SER B 1 241 ? 16.094 -14.539 -5.297 1 98.69 241 SER B O 1
ATOM 4370 N N . VAL B 1 242 ? 16.984 -14.953 -3.27 1 98.75 242 VAL B N 1
ATOM 4371 C CA . VAL B 1 242 ? 18.359 -15.102 -3.75 1 98.75 242 VAL B CA 1
ATOM 4372 C C . VAL B 1 242 ? 19.016 -16.297 -3.07 1 98.75 242 VAL B C 1
ATOM 4374 O O . VAL B 1 242 ? 18.469 -16.859 -2.115 1 98.75 242 VAL B O 1
ATOM 4377 N N . SER B 1 243 ? 20.141 -16.672 -3.65 1 98.44 243 SER B N 1
ATOM 4378 C CA . SER B 1 243 ? 20.938 -17.734 -3.037 1 98.44 243 SER B CA 1
ATOM 4379 C C . SER B 1 243 ? 21.328 -17.391 -1.606 1 98.44 243 SER B C 1
ATOM 4381 O O . SER B 1 243 ? 21.812 -16.281 -1.345 1 98.44 243 SER B O 1
ATOM 4383 N N . GLN B 1 244 ? 21.156 -18.375 -0.702 1 98.38 244 GLN B N 1
ATOM 4384 C CA . GLN B 1 244 ? 21.547 -18.156 0.684 1 98.38 244 GLN B CA 1
ATOM 4385 C C . GLN B 1 244 ? 23.047 -17.859 0.783 1 98.38 244 GLN B C 1
ATOM 4387 O O . GLN B 1 244 ? 23.469 -16.984 1.557 1 98.38 244 GLN B O 1
ATOM 4392 N N . LYS B 1 245 ? 23.797 -18.547 0.035 1 97.5 245 LYS B N 1
ATOM 4393 C CA . LYS B 1 245 ? 25.25 -18.359 0.038 1 97.5 245 LYS B CA 1
ATOM 4394 C C . LYS B 1 245 ? 25.625 -16.938 -0.344 1 97.5 245 LYS B C 1
ATOM 4396 O O . LYS B 1 245 ? 26.469 -16.312 0.311 1 97.5 245 LYS B O 1
ATOM 4401 N N . LYS B 1 246 ? 24.953 -16.469 -1.385 1 97.5 246 LYS B N 1
ATOM 4402 C CA . LYS B 1 246 ? 25.234 -15.094 -1.812 1 97.5 246 LYS B CA 1
ATOM 4403 C C . LYS B 1 246 ? 24.75 -14.086 -0.769 1 97.5 246 LYS B C 1
ATOM 4405 O O . LYS B 1 246 ? 25.438 -13.102 -0.484 1 97.5 246 LYS B O 1
ATOM 4410 N N . TRP B 1 247 ? 23.625 -14.32 -0.245 1 98.31 247 TRP B N 1
ATOM 4411 C CA . TRP B 1 247 ? 23.047 -13.461 0.792 1 98.31 247 TRP B CA 1
ATOM 4412 C C . TRP B 1 247 ? 24 -13.344 1.979 1 98.31 247 TRP B C 1
ATOM 4414 O O . TRP B 1 247 ? 24.25 -12.242 2.473 1 98.31 247 TRP B O 1
ATOM 4424 N N . ASP B 1 248 ? 24.562 -14.453 2.391 1 97.94 248 ASP B N 1
ATOM 4425 C CA . ASP B 1 248 ? 25.422 -14.492 3.572 1 97.94 248 ASP B CA 1
ATOM 4426 C C . ASP B 1 248 ? 26.703 -13.695 3.354 1 97.94 248 ASP B C 1
ATOM 4428 O O . ASP B 1 248 ? 27.312 -13.219 4.312 1 97.94 248 ASP B O 1
ATOM 4432 N N . LYS B 1 249 ? 27.062 -13.523 2.156 1 97.94 249 LYS B N 1
ATOM 4433 C CA . LYS B 1 249 ? 28.297 -12.797 1.834 1 97.94 249 LYS B CA 1
ATOM 4434 C C . LYS B 1 249 ? 28.031 -11.297 1.722 1 97.94 249 LYS B C 1
ATOM 4436 O O . LYS B 1 249 ? 28.969 -10.492 1.72 1 97.94 249 LYS B O 1
ATOM 4441 N N . MET B 1 250 ? 26.812 -10.922 1.566 1 97.88 250 MET B N 1
ATOM 4442 C CA . MET B 1 250 ? 26.469 -9.516 1.416 1 97.88 250 MET B CA 1
ATOM 4443 C C . MET B 1 250 ? 26.578 -8.781 2.75 1 97.88 250 MET B C 1
ATOM 4445 O O . MET B 1 250 ? 26.109 -9.273 3.775 1 97.88 250 MET B O 1
ATOM 4449 N N . PRO B 1 251 ? 27.234 -7.664 2.705 1 97.88 251 PRO B N 1
ATOM 4450 C CA . PRO B 1 251 ? 27.203 -6.852 3.924 1 97.88 251 PRO B CA 1
ATOM 4451 C C . PRO B 1 251 ? 25.812 -6.312 4.25 1 97.88 251 PRO B C 1
ATOM 4453 O O . PRO B 1 251 ? 24.938 -6.316 3.391 1 97.88 251 PRO B O 1
ATOM 4456 N N . GLU B 1 252 ? 25.641 -5.82 5.43 1 97.56 252 GLU B N 1
ATOM 4457 C CA . GLU B 1 252 ? 24.344 -5.453 5.973 1 97.56 252 GLU B CA 1
ATOM 4458 C C . GLU B 1 252 ? 23.688 -4.348 5.148 1 97.56 252 GLU B C 1
ATOM 4460 O O . GLU B 1 252 ? 22.469 -4.328 4.984 1 97.56 252 GLU B O 1
ATOM 4465 N N . ASP B 1 253 ? 24.5 -3.418 4.684 1 97.75 253 ASP B N 1
ATOM 4466 C CA . ASP B 1 253 ? 23.938 -2.32 3.9 1 97.75 253 ASP B CA 1
ATOM 4467 C C . ASP B 1 253 ? 23.281 -2.836 2.625 1 97.75 253 ASP B C 1
ATOM 4469 O O . ASP B 1 253 ? 22.172 -2.424 2.283 1 97.75 253 ASP B O 1
ATOM 4473 N N . LEU B 1 254 ? 23.906 -3.816 1.944 1 98.44 254 LEU B N 1
ATOM 4474 C CA . LEU B 1 254 ? 23.359 -4.355 0.701 1 98.44 254 LEU B CA 1
ATOM 4475 C C . LEU B 1 254 ? 22.172 -5.266 0.975 1 98.44 254 LEU B C 1
ATOM 4477 O O . LEU B 1 254 ? 21.203 -5.293 0.195 1 98.44 254 LEU B O 1
ATOM 4481 N N . GLN B 1 255 ? 22.188 -6.012 2.111 1 98.5 255 GLN B N 1
ATOM 4482 C CA . GLN B 1 255 ? 21.016 -6.793 2.51 1 98.5 255 GLN B CA 1
ATOM 4483 C C . GLN B 1 255 ? 19.812 -5.891 2.768 1 98.5 255 GLN B C 1
ATOM 4485 O O . GLN B 1 255 ? 18.703 -6.191 2.326 1 98.5 255 GLN B O 1
ATOM 4490 N N . THR B 1 256 ? 20.062 -4.789 3.43 1 98.56 256 THR B N 1
ATOM 4491 C CA . THR B 1 256 ? 18.984 -3.854 3.744 1 98.56 256 THR B CA 1
ATOM 4492 C C . THR B 1 256 ? 18.469 -3.182 2.477 1 98.56 256 THR B C 1
ATOM 4494 O O . THR B 1 256 ? 17.266 -2.963 2.3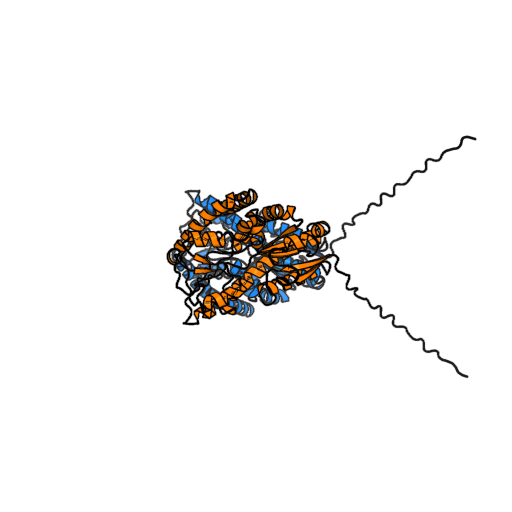34 1 98.56 256 THR B O 1
ATOM 4497 N N . ILE B 1 257 ? 19.375 -2.887 1.554 1 98.56 257 ILE B N 1
ATOM 4498 C CA . ILE B 1 257 ? 18.969 -2.326 0.268 1 98.56 257 ILE B CA 1
ATOM 4499 C C . ILE B 1 257 ? 18.047 -3.307 -0.457 1 98.56 257 ILE B C 1
ATOM 4501 O O . ILE B 1 257 ? 16.984 -2.924 -0.951 1 98.56 257 ILE B O 1
ATOM 4505 N N . LEU B 1 258 ? 18.375 -4.57 -0.466 1 98.62 258 LEU B N 1
ATOM 4506 C CA . LEU B 1 258 ? 17.562 -5.559 -1.174 1 98.62 258 LEU B CA 1
ATOM 4507 C C . LEU B 1 258 ? 16.203 -5.734 -0.5 1 98.62 258 LEU B C 1
ATOM 4509 O O . LEU B 1 258 ? 15.172 -5.727 -1.17 1 98.62 258 LEU B O 1
ATOM 4513 N N . GLN B 1 259 ? 16.188 -5.824 0.772 1 98.19 259 GLN B N 1
ATOM 4514 C CA . GLN B 1 259 ? 14.945 -6.016 1.503 1 98.19 259 GLN B CA 1
ATOM 4515 C C . GLN B 1 259 ? 14 -4.828 1.312 1 98.19 259 GLN B C 1
ATOM 4517 O O . GLN B 1 259 ? 12.82 -5.008 0.997 1 98.19 259 GLN B O 1
ATOM 4522 N N . THR B 1 260 ? 14.547 -3.67 1.443 1 98.38 260 THR B N 1
ATOM 4523 C CA . THR B 1 260 ? 13.742 -2.463 1.309 1 98.38 260 THR B CA 1
ATOM 4524 C C . THR B 1 260 ? 13.273 -2.285 -0.131 1 98.38 260 THR B C 1
ATOM 4526 O O . THR B 1 260 ? 12.117 -1.938 -0.372 1 98.38 260 THR B O 1
ATOM 4529 N N . SER B 1 261 ? 14.18 -2.523 -1.065 1 98.5 261 SER B N 1
ATOM 4530 C CA . SER B 1 261 ? 13.844 -2.361 -2.477 1 98.5 261 SER B CA 1
ATOM 4531 C C . SER B 1 261 ? 12.75 -3.332 -2.9 1 98.5 261 SER B C 1
ATOM 4533 O O . SER B 1 261 ? 11.922 -3.006 -3.752 1 98.5 261 SER B O 1
ATOM 4535 N N . VAL B 1 262 ? 12.703 -4.508 -2.33 1 98.56 262 VAL B N 1
ATOM 4536 C CA . VAL B 1 262 ? 11.695 -5.504 -2.688 1 98.56 262 VAL B CA 1
ATOM 4537 C C . VAL B 1 262 ? 10.328 -5.07 -2.16 1 98.56 262 VAL B C 1
ATOM 4539 O O . VAL B 1 262 ? 9.312 -5.223 -2.846 1 98.56 262 VAL B O 1
ATOM 4542 N N . ARG B 1 263 ? 10.305 -4.535 -0.978 1 97.94 263 ARG B N 1
ATOM 4543 C CA . ARG B 1 263 ? 9.031 -4.035 -0.458 1 97.94 263 ARG B CA 1
ATOM 4544 C C . ARG B 1 263 ? 8.523 -2.863 -1.291 1 97.94 263 ARG B C 1
ATOM 4546 O O . ARG B 1 263 ? 7.332 -2.777 -1.586 1 97.94 263 ARG B O 1
ATOM 4553 N N . ASP B 1 264 ? 9.445 -1.993 -1.683 1 97.88 264 ASP B N 1
ATOM 4554 C CA . ASP B 1 264 ? 9.086 -0.877 -2.555 1 97.88 264 ASP B CA 1
ATOM 4555 C C . ASP B 1 264 ? 8.602 -1.375 -3.914 1 97.88 264 ASP B C 1
ATOM 4557 O O . ASP B 1 264 ? 7.621 -0.864 -4.453 1 97.88 264 ASP B O 1
ATOM 4561 N N . PHE B 1 265 ? 9.281 -2.357 -4.414 1 98.12 265 PHE B N 1
ATOM 4562 C CA . PHE B 1 265 ? 8.922 -2.998 -5.676 1 98.12 265 PHE B CA 1
ATOM 4563 C C . PHE B 1 265 ? 7.52 -3.588 -5.602 1 98.12 265 PHE B C 1
ATOM 4565 O O . PHE B 1 265 ? 6.738 -3.463 -6.547 1 98.12 265 PHE B O 1
ATOM 4572 N N . SER B 1 266 ? 7.203 -4.215 -4.531 1 97.69 266 SER B N 1
ATOM 4573 C CA . SER B 1 266 ? 5.895 -4.832 -4.348 1 97.69 266 SER B CA 1
ATOM 4574 C C . SER B 1 266 ? 4.777 -3.807 -4.488 1 97.69 266 SER B C 1
ATOM 4576 O O . SER B 1 266 ? 3.785 -4.051 -5.18 1 97.69 266 SER B O 1
ATOM 4578 N N . TYR B 1 267 ? 4.992 -2.697 -3.924 1 94.81 267 TYR B N 1
ATOM 4579 C CA . TYR B 1 267 ? 4 -1.633 -4.02 1 94.81 267 TYR B CA 1
ATOM 4580 C C . TYR B 1 267 ? 3.924 -1.084 -5.441 1 94.81 267 TYR B C 1
ATOM 4582 O O . TYR B 1 267 ? 2.834 -0.821 -5.953 1 94.81 267 TYR B O 1
ATOM 4590 N N . ASP B 1 268 ? 5.055 -0.893 -5.992 1 96.44 268 ASP B N 1
ATOM 4591 C CA . ASP B 1 268 ? 5.102 -0.394 -7.363 1 96.44 268 ASP B CA 1
ATOM 4592 C C . ASP B 1 268 ? 4.395 -1.352 -8.32 1 96.44 268 ASP B C 1
ATOM 4594 O O . ASP B 1 268 ? 3.566 -0.929 -9.125 1 96.44 268 ASP B O 1
ATOM 4598 N N . MET B 1 269 ? 4.664 -2.609 -8.172 1 96.38 269 MET B N 1
ATOM 4599 C CA . MET B 1 269 ? 4.086 -3.65 -9.023 1 96.38 269 MET B CA 1
ATOM 4600 C C . MET B 1 269 ? 2.566 -3.68 -8.883 1 96.38 269 MET B C 1
ATOM 4602 O O . MET B 1 269 ? 1.847 -3.584 -9.883 1 96.38 269 MET B O 1
ATOM 4606 N N . THR B 1 270 ? 2.096 -3.736 -7.715 1 96.31 270 THR B N 1
ATOM 4607 C CA . THR B 1 270 ? 0.662 -3.879 -7.48 1 96.31 270 THR B CA 1
ATOM 4608 C C . THR B 1 270 ? -0.082 -2.611 -7.895 1 96.31 270 THR B C 1
ATOM 4610 O O . THR B 1 270 ? -1.198 -2.682 -8.414 1 96.31 270 THR B O 1
ATOM 4613 N N . THR B 1 271 ? 0.551 -1.451 -7.73 1 95.31 271 THR B N 1
ATOM 4614 C CA . THR B 1 271 ? -0.09 -0.194 -8.102 1 95.31 271 THR B CA 1
ATOM 4615 C C . THR B 1 271 ? -0.174 -0.056 -9.617 1 95.31 271 THR B C 1
ATOM 4617 O O . THR B 1 271 ? -1.229 0.281 -10.164 1 95.31 271 THR B O 1
ATOM 4620 N N . GLN B 1 272 ? 0.877 -0.337 -10.266 1 94.88 272 GLN B N 1
ATOM 4621 C CA . GLN B 1 272 ? 0.885 -0.215 -11.719 1 94.88 272 GLN B CA 1
ATOM 4622 C C . GLN B 1 272 ? -0.074 -1.213 -12.359 1 94.88 272 GLN B C 1
ATOM 4624 O O . GLN B 1 272 ? -0.756 -0.889 -13.336 1 94.88 272 GLN B O 1
ATOM 4629 N N . LEU B 1 273 ? -0.098 -2.354 -11.805 1 94.31 273 LEU B N 1
ATOM 4630 C CA . LEU B 1 273 ? -1.021 -3.344 -12.344 1 94.31 273 LEU B CA 1
ATOM 4631 C C . LEU B 1 273 ? -2.467 -2.953 -12.062 1 94.31 273 LEU B C 1
ATOM 4633 O O . LEU B 1 273 ? -3.35 -3.17 -12.891 1 94.31 273 LEU B O 1
ATOM 4637 N N . LYS B 1 274 ? -2.697 -2.451 -10.953 1 93.88 274 LYS B N 1
ATOM 4638 C CA . LYS B 1 274 ? -4.031 -1.954 -10.633 1 93.88 274 LYS B CA 1
ATOM 4639 C C . LYS B 1 274 ? -4.457 -0.864 -11.609 1 93.88 274 LYS B C 1
ATOM 4641 O O . LYS B 1 274 ? -5.59 -0.871 -12.102 1 93.88 274 LYS B O 1
ATOM 4646 N N . MET B 1 275 ? -3.586 0.066 -11.891 1 93.56 275 MET B N 1
ATOM 4647 C CA . MET B 1 275 ? -3.871 1.14 -12.836 1 93.56 275 MET B CA 1
ATOM 4648 C C . MET B 1 275 ? -4.148 0.578 -14.227 1 93.56 275 MET B C 1
ATOM 4650 O O . MET B 1 275 ? -5.09 1.009 -14.898 1 93.56 275 MET B O 1
ATOM 4654 N N . ALA B 1 276 ? -3.342 -0.379 -14.57 1 94.31 276 ALA B N 1
ATOM 4655 C CA . ALA B 1 276 ? -3.543 -1.016 -15.867 1 94.31 276 ALA B CA 1
ATOM 4656 C C . ALA B 1 276 ? -4.891 -1.731 -15.93 1 94.31 276 ALA B C 1
ATOM 4658 O O . ALA B 1 276 ? -5.586 -1.671 -16.938 1 94.31 276 ALA B O 1
ATOM 4659 N N . ASP B 1 277 ? -5.25 -2.373 -14.875 1 94.94 277 ASP B N 1
ATOM 4660 C CA . ASP B 1 277 ? -6.531 -3.066 -14.805 1 94.94 277 ASP B CA 1
ATOM 4661 C C . ASP B 1 277 ? -7.695 -2.084 -14.914 1 94.94 277 ASP B C 1
ATOM 4663 O O . ASP B 1 277 ? -8.656 -2.332 -15.641 1 94.94 277 ASP B O 1
ATOM 4667 N N . GLN B 1 278 ? -7.586 -1.05 -14.203 1 92.56 278 GLN B N 1
ATOM 4668 C CA . GLN B 1 278 ? -8.641 -0.045 -14.234 1 92.56 278 GLN B CA 1
ATOM 4669 C C . GLN B 1 278 ? -8.844 0.501 -15.648 1 92.56 278 GLN B C 1
ATOM 4671 O O . GLN B 1 278 ? -9.977 0.646 -16.109 1 92.56 278 GLN B O 1
ATOM 4676 N N . ALA B 1 279 ? -7.777 0.791 -16.297 1 93.44 279 ALA B N 1
ATOM 4677 C CA . ALA B 1 279 ? -7.852 1.287 -17.672 1 93.44 279 ALA B CA 1
ATOM 4678 C C . ALA B 1 279 ? -8.461 0.244 -18.609 1 93.44 279 ALA B C 1
ATOM 4680 O O . ALA B 1 279 ? -9.312 0.57 -19.438 1 93.44 279 ALA B O 1
ATOM 4681 N N . ALA B 1 280 ? -8.031 -0.971 -18.406 1 95.44 280 ALA B N 1
ATOM 4682 C CA . ALA B 1 280 ? -8.523 -2.055 -19.266 1 95.44 280 ALA B CA 1
ATOM 4683 C C . ALA B 1 280 ? -10.008 -2.312 -19.016 1 95.44 280 ALA B C 1
ATOM 4685 O O . ALA B 1 280 ? -10.758 -2.592 -19.953 1 95.44 280 ALA B O 1
ATOM 4686 N N . VAL B 1 281 ? -10.43 -2.252 -17.812 1 95.56 281 VAL B N 1
ATOM 4687 C CA . VAL B 1 281 ? -11.828 -2.451 -17.453 1 95.56 281 VAL B CA 1
ATOM 4688 C C . VAL B 1 281 ? -12.688 -1.35 -18.078 1 95.56 281 VAL B C 1
ATOM 4690 O O . VAL B 1 281 ? -13.75 -1.623 -18.641 1 95.56 281 VAL B O 1
ATOM 4693 N N . LYS B 1 282 ? -12.234 -0.14 -17.984 1 93.44 282 LYS B N 1
ATOM 4694 C CA . LYS B 1 282 ? -12.945 0.979 -18.594 1 93.44 282 LYS B CA 1
ATOM 4695 C C . LYS B 1 282 ? -13.109 0.774 -20.094 1 93.44 282 LYS B C 1
ATOM 4697 O O . LYS B 1 282 ? -14.195 0.991 -20.641 1 93.44 282 LYS B O 1
ATOM 4702 N N . GLU B 1 283 ? -12.094 0.369 -20.672 1 93.75 283 GLU B N 1
ATOM 4703 C CA . GLU B 1 283 ? -12.133 0.092 -22.094 1 93.75 283 GLU B CA 1
ATOM 4704 C C . GLU B 1 283 ? -13.117 -1.033 -22.422 1 93.75 283 GLU B C 1
ATOM 4706 O O . GLU B 1 283 ? -13.898 -0.935 -23.359 1 93.75 283 GLU B O 1
ATOM 4711 N N . ALA B 1 284 ? -13.039 -2.049 -21.641 1 95.94 284 ALA B N 1
ATOM 4712 C CA . ALA B 1 284 ? -13.922 -3.189 -21.844 1 95.94 284 ALA B CA 1
ATOM 4713 C C . ALA B 1 284 ? -15.383 -2.793 -21.625 1 95.94 284 ALA B C 1
ATOM 4715 O O . ALA B 1 284 ? -16.266 -3.254 -22.359 1 95.94 284 ALA B O 1
ATOM 4716 N N . GLN B 1 285 ? -15.625 -1.968 -20.688 1 94.62 285 GLN B N 1
ATOM 4717 C CA . GLN B 1 285 ? -16.969 -1.52 -20.375 1 94.62 285 GLN B CA 1
ATOM 4718 C C . GLN B 1 285 ? -17.547 -0.685 -21.516 1 94.62 285 GLN B C 1
ATOM 4720 O O . GLN B 1 285 ? -18.766 -0.644 -21.703 1 94.62 285 GLN B O 1
ATOM 4725 N N . ALA B 1 286 ? -16.734 -0.076 -22.25 1 94.5 286 ALA B N 1
ATOM 4726 C CA . ALA B 1 286 ? -17.172 0.751 -23.359 1 94.5 286 ALA B CA 1
ATOM 4727 C C . ALA B 1 286 ? -17.5 -0.109 -24.578 1 94.5 286 ALA B C 1
ATOM 4729 O O . ALA B 1 286 ? -18.109 0.372 -25.547 1 94.5 286 ALA B O 1
ATOM 4730 N N . ASN B 1 287 ? -17.094 -1.345 -24.594 1 96.06 287 ASN B N 1
ATOM 4731 C CA . ASN B 1 287 ? -17.391 -2.293 -25.656 1 96.06 287 ASN B CA 1
ATOM 4732 C C . ASN B 1 287 ? -18.719 -3.016 -25.391 1 96.06 287 ASN B C 1
ATOM 4734 O O . ASN B 1 287 ? -18.812 -3.836 -24.484 1 96.06 287 ASN B O 1
ATOM 4738 N N . PRO B 1 288 ? -19.688 -2.779 -26.156 1 96.19 288 PRO B N 1
ATOM 4739 C CA . PRO B 1 288 ? -21 -3.377 -25.906 1 96.19 288 PRO B CA 1
ATOM 4740 C C . PRO B 1 288 ? -20.984 -4.898 -26.031 1 96.19 288 PRO B C 1
ATOM 4742 O O . PRO B 1 288 ? -21.922 -5.566 -25.578 1 96.19 288 PRO B O 1
ATOM 4745 N N . SER B 1 289 ? -20.016 -5.492 -26.594 1 97.19 289 SER B N 1
ATOM 4746 C CA . SER B 1 289 ? -19.922 -6.938 -26.766 1 97.19 289 SER B CA 1
ATOM 4747 C C . SER B 1 289 ? -19.422 -7.617 -25.5 1 97.19 289 SER B C 1
ATOM 4749 O O . SER B 1 289 ? -19.484 -8.844 -25.375 1 97.19 289 SER B O 1
ATOM 4751 N N . ILE B 1 290 ? -18.859 -6.914 -24.625 1 97.94 290 ILE B N 1
ATOM 4752 C CA . ILE B 1 290 ? -18.297 -7.465 -23.391 1 97.94 290 ILE B CA 1
ATOM 4753 C C . ILE B 1 290 ? -19.188 -7.102 -22.219 1 97.94 290 ILE B C 1
ATOM 4755 O O . ILE B 1 290 ? -19.578 -5.941 -22.047 1 97.94 290 ILE B O 1
ATOM 4759 N N . THR B 1 291 ? -19.562 -8.102 -21.453 1 98.19 291 THR B N 1
ATOM 4760 C CA . THR B 1 291 ? -20.312 -7.887 -20.203 1 98.19 291 THR B CA 1
ATOM 4761 C C . THR B 1 291 ? -19.484 -8.305 -19 1 98.19 291 THR B C 1
ATOM 4763 O O . THR B 1 291 ? -19.234 -9.5 -18.797 1 98.19 291 THR B O 1
ATOM 4766 N N . ILE B 1 292 ? -19.109 -7.355 -18.219 1 97.88 292 ILE B N 1
ATOM 4767 C CA . ILE B 1 292 ? -18.328 -7.629 -17.016 1 97.88 292 ILE B CA 1
ATOM 4768 C C . ILE B 1 292 ? -19.266 -7.953 -15.852 1 97.88 292 ILE B C 1
ATOM 4770 O O . ILE B 1 292 ? -20.219 -7.211 -15.594 1 97.88 292 ILE B O 1
ATOM 4774 N N . HIS B 1 293 ? -19.016 -9.07 -15.195 1 97.94 293 HIS B N 1
ATOM 4775 C CA . HIS B 1 293 ? -19.812 -9.508 -14.062 1 97.94 293 HIS B CA 1
ATOM 4776 C C . HIS B 1 293 ? -19.094 -9.266 -12.742 1 97.94 293 HIS B C 1
ATOM 4778 O O . HIS B 1 293 ? -17.953 -9.703 -12.57 1 97.94 293 HIS B O 1
ATOM 4784 N N . ASN B 1 294 ? -19.719 -8.555 -11.898 1 96.75 294 ASN B N 1
ATOM 4785 C CA . ASN B 1 294 ? -19.234 -8.312 -10.547 1 96.75 294 ASN B CA 1
ATOM 4786 C C . ASN B 1 294 ? -20.031 -9.094 -9.508 1 96.75 294 ASN B C 1
ATOM 4788 O O . ASN B 1 294 ? -21.219 -8.812 -9.281 1 96.75 294 ASN B O 1
ATOM 4792 N N . TRP B 1 295 ? -19.344 -10.055 -8.867 1 97.25 295 TRP B N 1
ATOM 4793 C CA . TRP B 1 295 ? -20.031 -10.883 -7.891 1 97.25 295 TRP B CA 1
ATOM 4794 C C . TRP B 1 295 ? -20.359 -10.078 -6.633 1 97.25 295 TRP B C 1
ATOM 4796 O O . TRP B 1 295 ? -19.578 -9.234 -6.203 1 97.25 295 TRP B O 1
ATOM 4806 N N . SER B 1 296 ? -21.562 -10.461 -6.078 1 95.44 296 SER B N 1
ATOM 4807 C CA . SER B 1 296 ? -21.938 -9.859 -4.805 1 95.44 296 SER B CA 1
ATOM 4808 C C . SER B 1 296 ? -21.047 -10.359 -3.672 1 95.44 296 SER B C 1
ATOM 4810 O O . SER B 1 296 ? -20.391 -11.406 -3.801 1 95.44 296 SER B O 1
ATOM 4812 N N . ASP B 1 297 ? -21.047 -9.617 -2.582 1 91.62 297 ASP B N 1
ATOM 4813 C CA . ASP B 1 297 ? -20.297 -10.039 -1.405 1 91.62 297 ASP B CA 1
ATOM 4814 C C . ASP B 1 297 ? -20.781 -11.398 -0.909 1 91.62 297 ASP B C 1
ATOM 4816 O O . ASP B 1 297 ? -19.984 -12.195 -0.413 1 91.62 297 ASP B O 1
ATOM 4820 N N . GLU B 1 298 ? -22.016 -11.562 -1.015 1 95.19 298 GLU B N 1
ATOM 4821 C CA . GLU B 1 298 ? -22.594 -12.828 -0.579 1 95.19 298 GLU B CA 1
ATOM 4822 C C . GLU B 1 298 ? -22.047 -13.992 -1.402 1 95.19 298 GLU B C 1
ATOM 4824 O O . GLU B 1 298 ? -21.672 -15.031 -0.851 1 95.19 298 GLU B O 1
ATOM 4829 N N . GLU B 1 299 ? -22 -13.852 -2.713 1 96.75 299 GLU B N 1
ATOM 4830 C CA . GLU B 1 299 ? -21.5 -14.914 -3.588 1 96.75 299 GLU B CA 1
ATOM 4831 C C . GLU B 1 299 ? -20.016 -15.141 -3.377 1 96.75 299 GLU B C 1
ATOM 4833 O O . GLU B 1 299 ? -19.547 -16.281 -3.42 1 96.75 299 GLU B O 1
ATOM 4838 N N . ARG B 1 300 ? -19.281 -14.102 -3.176 1 95.5 300 ARG B N 1
ATOM 4839 C CA . ARG B 1 300 ? -17.859 -14.211 -2.879 1 95.5 300 ARG B CA 1
ATOM 4840 C C . ARG B 1 300 ? -17.625 -14.969 -1.572 1 95.5 300 ARG B C 1
ATOM 4842 O O . ARG B 1 300 ? -16.703 -15.766 -1.467 1 95.5 300 ARG B O 1
ATOM 4849 N N . LYS B 1 301 ? -18.438 -14.703 -0.591 1 94.06 301 LYS B N 1
ATOM 4850 C CA . LYS B 1 301 ? -18.359 -15.391 0.691 1 94.06 301 LYS B CA 1
ATOM 4851 C C . LYS B 1 301 ? -18.656 -16.875 0.535 1 94.06 301 LYS B C 1
ATOM 4853 O O . LYS B 1 301 ? -17.984 -17.719 1.15 1 94.06 301 LYS B O 1
ATOM 4858 N N . LYS B 1 302 ? -19.625 -17.156 -0.262 1 96.25 302 LYS B N 1
ATOM 4859 C CA . LYS B 1 302 ? -19.938 -18.562 -0.532 1 96.25 302 LYS B CA 1
ATOM 4860 C C . LYS B 1 302 ? -18.734 -19.281 -1.133 1 96.25 302 LYS B C 1
ATOM 4862 O O . LYS B 1 302 ? -18.406 -20.406 -0.721 1 96.25 302 LYS B O 1
ATOM 4867 N N . PHE B 1 303 ? -18.109 -18.703 -2.084 1 96.94 303 PHE B N 1
ATOM 4868 C CA . PHE B 1 303 ? -16.938 -19.312 -2.707 1 96.94 303 PHE B CA 1
ATOM 4869 C C . PHE B 1 303 ? -15.812 -19.5 -1.687 1 96.94 303 PHE B C 1
ATOM 4871 O O . PHE B 1 303 ? -15.148 -20.531 -1.672 1 96.94 303 PHE B O 1
ATOM 4878 N N . ARG B 1 304 ? -15.625 -18.5 -0.868 1 95.5 304 ARG B N 1
ATOM 4879 C CA . ARG B 1 304 ? -14.586 -18.562 0.158 1 95.5 304 ARG B CA 1
ATOM 4880 C C . ARG B 1 304 ? -14.844 -19.719 1.12 1 95.5 304 ARG B C 1
ATOM 4882 O O . ARG B 1 304 ? -13.906 -20.391 1.56 1 95.5 304 ARG B O 1
ATOM 4889 N N . GLU B 1 305 ? -16.062 -19.938 1.461 1 95.81 305 GLU B N 1
ATOM 4890 C CA . GLU B 1 305 ? -16.391 -21.047 2.352 1 95.81 305 GLU B CA 1
ATOM 4891 C C . GLU B 1 305 ? -16.047 -22.391 1.718 1 95.81 305 GLU B C 1
ATOM 4893 O O . GLU B 1 305 ? -15.539 -23.297 2.395 1 95.81 305 GLU B O 1
ATOM 4898 N N . ILE B 1 306 ? -16.312 -22.484 0.452 1 96.44 306 ILE B N 1
ATOM 4899 C CA . ILE B 1 306 ? -15.93 -23.703 -0.266 1 96.44 306 ILE B CA 1
ATOM 4900 C C . ILE B 1 306 ? -14.406 -23.844 -0.266 1 96.44 306 ILE B C 1
ATOM 4902 O O . ILE B 1 306 ? -13.875 -24.922 0.014 1 96.44 306 ILE B O 1
ATOM 4906 N N . ALA B 1 307 ? -13.711 -22.766 -0.554 1 96.12 307 ALA B N 1
ATOM 4907 C CA . ALA B 1 307 ? -12.25 -22.766 -0.585 1 96.12 307 ALA B CA 1
ATOM 4908 C C . ALA B 1 307 ? -11.672 -23.156 0.769 1 96.12 307 ALA B C 1
ATOM 4910 O O . ALA B 1 307 ? -10.719 -23.938 0.837 1 96.12 307 ALA B O 1
ATOM 4911 N N . LYS B 1 308 ? -12.242 -22.656 1.836 1 95.19 308 LYS B N 1
ATOM 4912 C CA . LYS B 1 308 ? -11.797 -22.938 3.193 1 95.19 308 LYS B CA 1
ATOM 4913 C C . LYS B 1 308 ? -11.82 -24.438 3.473 1 95.19 308 LYS B C 1
ATOM 4915 O O . LYS B 1 308 ? -10.906 -24.984 4.105 1 95.19 308 LYS B O 1
ATOM 4920 N N . SER B 1 309 ? -12.828 -25.031 3.016 1 95.25 309 SER B N 1
ATOM 4921 C CA . SER B 1 309 ? -12.922 -26.484 3.227 1 95.25 309 SER B CA 1
ATOM 4922 C C . SER B 1 309 ? -11.789 -27.219 2.521 1 95.25 309 SER B C 1
ATOM 4924 O O . SER B 1 309 ? -11.297 -28.234 3.021 1 95.25 309 SER B O 1
ATOM 4926 N N . GLN B 1 310 ? -11.352 -26.656 1.41 1 94.31 310 GLN B N 1
ATOM 4927 C CA . GLN B 1 310 ? -10.297 -27.297 0.644 1 94.31 310 GLN B CA 1
ATOM 4928 C C . GLN B 1 310 ? -8.922 -26.953 1.204 1 94.31 310 GLN B C 1
ATOM 4930 O O . GLN B 1 310 ? -7.98 -27.75 1.097 1 94.31 310 GLN B O 1
ATOM 4935 N N . TRP B 1 311 ? -8.773 -25.734 1.842 1 95.81 311 TRP B N 1
ATOM 4936 C CA . TRP B 1 311 ? -7.52 -25.406 2.51 1 95.81 311 TRP B CA 1
ATOM 4937 C C . TRP B 1 311 ? -7.152 -26.469 3.543 1 95.81 311 TRP B C 1
ATOM 4939 O O . TRP B 1 311 ? -5.996 -26.891 3.631 1 95.81 311 TRP B O 1
ATOM 4949 N N . LYS B 1 312 ? -8.156 -26.891 4.285 1 93.81 312 LYS B N 1
ATOM 4950 C CA . LYS B 1 312 ? -7.957 -27.859 5.363 1 93.81 312 LYS B CA 1
ATOM 4951 C C . LYS B 1 312 ? -7.469 -29.188 4.816 1 93.81 312 LYS B C 1
ATOM 4953 O O . LYS B 1 312 ? -6.57 -29.812 5.391 1 93.81 312 LYS B O 1
ATOM 4958 N N . VAL B 1 313 ? -8.039 -29.594 3.717 1 92.56 313 VAL B N 1
ATOM 4959 C CA . VAL B 1 313 ? -7.633 -30.844 3.078 1 92.56 313 VAL B CA 1
ATOM 4960 C C . VAL B 1 313 ? -6.172 -30.75 2.643 1 92.56 313 VAL B C 1
ATOM 4962 O O . VAL B 1 313 ? -5.391 -31.672 2.867 1 92.56 313 VAL B O 1
ATOM 4965 N N . PHE B 1 314 ? -5.848 -29.656 2.09 1 90.44 314 PHE B N 1
ATOM 4966 C CA . PHE B 1 314 ? -4.488 -29.453 1.61 1 90.44 314 PHE B CA 1
ATOM 4967 C C . PHE B 1 314 ? -3.508 -29.391 2.775 1 90.44 314 PHE B C 1
ATOM 4969 O O . PHE B 1 314 ? -2.363 -29.828 2.66 1 90.44 314 PHE B O 1
ATOM 4976 N N . ALA B 1 315 ? -3.924 -28.828 3.891 1 94.56 315 ALA B N 1
ATOM 4977 C CA . ALA B 1 315 ? -3.105 -28.641 5.086 1 94.56 315 ALA B CA 1
ATOM 4978 C C . ALA B 1 315 ? -2.648 -29.969 5.656 1 94.56 315 ALA B C 1
ATOM 4980 O O . ALA B 1 315 ? -1.595 -30.062 6.289 1 94.56 315 ALA B O 1
ATOM 4981 N N . GLU B 1 316 ? -3.404 -30.984 5.375 1 95.56 316 GLU B N 1
ATOM 4982 C CA . GLU B 1 316 ? -3.133 -32.312 5.945 1 95.56 316 GLU B CA 1
ATOM 4983 C C . GLU B 1 316 ? -2.078 -33.062 5.137 1 95.56 316 GLU B C 1
ATOM 4985 O O . GLU B 1 316 ? -1.572 -34.094 5.574 1 95.56 316 GLU B O 1
ATOM 4990 N N . ARG B 1 317 ? -1.645 -32.469 4.094 1 94.69 317 ARG B N 1
ATOM 4991 C CA . ARG B 1 317 ? -0.791 -33.188 3.158 1 94.69 317 ARG B CA 1
ATOM 4992 C C . ARG B 1 317 ? 0.672 -33.125 3.586 1 94.69 317 ARG B C 1
ATOM 4994 O O . ARG B 1 317 ? 1.502 -33.906 3.104 1 94.69 317 ARG B O 1
ATOM 5001 N N . SER B 1 318 ? 1.064 -32.219 4.422 1 96.12 318 SER B N 1
ATOM 5002 C CA . SER B 1 318 ? 2.414 -32.156 4.973 1 96.12 318 SER B CA 1
ATOM 5003 C C . SER B 1 318 ? 2.445 -31.297 6.238 1 96.12 318 SER B C 1
ATOM 5005 O O . SER B 1 318 ? 1.564 -30.453 6.453 1 96.12 318 SER B O 1
ATOM 5007 N N . PRO B 1 319 ? 3.441 -31.531 7.102 1 97.25 319 PRO B N 1
ATOM 5008 C CA . PRO B 1 319 ? 3.576 -30.672 8.289 1 97.25 319 PRO B CA 1
ATOM 5009 C C . PRO B 1 319 ? 3.738 -29.203 7.938 1 97.25 319 PRO B C 1
ATOM 5011 O O . PRO B 1 319 ? 3.184 -28.328 8.617 1 97.25 319 PRO B O 1
ATOM 5014 N N . ASN B 1 320 ? 4.449 -28.922 6.867 1 97.62 320 ASN B N 1
ATOM 5015 C CA . ASN B 1 320 ? 4.621 -27.547 6.434 1 97.62 320 ASN B CA 1
ATOM 5016 C C . ASN B 1 320 ? 3.303 -26.938 5.973 1 97.62 320 ASN B C 1
ATOM 5018 O O . ASN B 1 320 ? 3.035 -25.766 6.234 1 97.62 320 ASN B O 1
ATOM 5022 N N . ALA B 1 321 ? 2.549 -27.688 5.277 1 96.94 321 ALA B N 1
ATOM 5023 C CA . ALA B 1 321 ? 1.247 -27.188 4.828 1 96.94 321 ALA B CA 1
ATOM 5024 C C . ALA B 1 321 ? 0.354 -26.844 6.016 1 96.94 321 ALA B C 1
ATOM 5026 O O . ALA B 1 321 ? -0.361 -25.844 5.992 1 96.94 321 ALA B O 1
ATOM 5027 N N . LYS B 1 322 ? 0.421 -27.703 7.023 1 97.81 322 LYS B N 1
ATOM 5028 C CA . LYS B 1 322 ? -0.346 -27.438 8.242 1 97.81 322 LYS B CA 1
ATOM 5029 C C . LYS B 1 322 ? 0.108 -26.141 8.898 1 97.81 322 LYS B C 1
ATOM 5031 O O . LYS B 1 322 ? -0.72 -25.344 9.344 1 97.81 322 LYS B O 1
ATOM 5036 N N . LYS B 1 323 ? 1.377 -25.953 8.977 1 97.81 323 LYS B N 1
ATOM 5037 C CA . LYS B 1 323 ? 1.926 -24.734 9.547 1 97.81 323 LYS B CA 1
ATOM 5038 C C . LYS B 1 323 ? 1.438 -23.5 8.781 1 97.81 323 LYS B C 1
ATOM 5040 O O . LYS B 1 323 ? 1.062 -22.5 9.383 1 97.81 323 LYS B O 1
ATOM 5045 N N . VAL B 1 324 ? 1.473 -23.578 7.473 1 97.81 324 VAL B N 1
ATOM 5046 C CA . VAL B 1 324 ? 1.012 -22.469 6.633 1 97.81 324 VAL B CA 1
ATOM 5047 C C . VAL B 1 324 ? -0.475 -22.219 6.875 1 97.81 324 VAL B C 1
ATOM 5049 O O . VAL B 1 324 ? -0.895 -21.078 7.078 1 97.81 324 VAL B O 1
ATOM 5052 N N . TYR B 1 325 ? -1.254 -23.281 6.859 1 97.56 325 TYR B N 1
ATOM 5053 C CA . TYR B 1 325 ? -2.693 -23.188 7.082 1 97.56 325 TYR B CA 1
ATOM 5054 C C . TYR B 1 325 ? -2.998 -22.484 8.398 1 97.56 325 TYR B C 1
ATOM 5056 O O . TYR B 1 325 ? -3.814 -21.562 8.438 1 97.56 325 TYR B O 1
ATOM 5064 N N . ASP B 1 326 ? -2.309 -22.891 9.453 1 97.88 326 ASP B N 1
ATOM 5065 C CA . ASP B 1 326 ? -2.549 -22.312 10.773 1 97.88 326 ASP B CA 1
ATOM 5066 C C . ASP B 1 326 ? -2.152 -20.844 10.812 1 97.88 326 ASP B C 1
ATOM 5068 O O . ASP B 1 326 ? -2.877 -20.016 11.367 1 97.88 326 ASP B O 1
ATOM 5072 N N . SER B 1 327 ? -1.056 -20.547 10.234 1 98.06 327 SER B N 1
ATOM 5073 C CA . SER B 1 327 ? -0.557 -19.188 10.227 1 98.06 327 SER B CA 1
ATOM 5074 C C . SER B 1 327 ? -1.492 -18.25 9.461 1 98.06 327 SER B C 1
ATOM 5076 O O . SER B 1 327 ? -1.911 -17.219 9.977 1 98.06 327 SER B O 1
ATOM 5078 N N . VAL B 1 328 ? -1.865 -18.656 8.258 1 97.69 328 VAL B N 1
ATOM 5079 C CA . VAL B 1 328 ? -2.68 -17.797 7.398 1 97.69 328 VAL B CA 1
ATOM 5080 C C . VAL B 1 328 ? -4.086 -17.672 7.98 1 97.69 328 VAL B C 1
ATOM 5082 O O . VAL B 1 328 ? -4.629 -16.562 8.078 1 97.69 328 VAL B O 1
ATOM 5085 N N . THR B 1 329 ? -4.703 -18.797 8.375 1 96.94 329 THR B N 1
ATOM 5086 C CA . THR B 1 329 ? -6.07 -18.75 8.875 1 96.94 329 THR B CA 1
ATOM 5087 C C . THR B 1 329 ? -6.137 -17.984 10.195 1 96.94 329 THR B C 1
ATOM 5089 O O . THR B 1 329 ? -7.109 -17.266 10.461 1 96.94 329 THR B O 1
ATOM 5092 N N . GLY B 1 330 ? -5.109 -18.125 11.039 1 95.81 330 GLY B N 1
ATOM 5093 C CA . GLY B 1 330 ? -5.039 -17.297 12.234 1 95.81 330 GLY B CA 1
ATOM 5094 C C . GLY B 1 330 ? -5.023 -15.812 11.945 1 95.81 330 GLY B C 1
ATOM 5095 O O . GLY B 1 330 ? -5.754 -15.047 12.57 1 95.81 330 GLY B O 1
ATOM 5096 N N . PHE B 1 331 ? -4.246 -15.43 10.984 1 96.25 331 PHE B N 1
ATOM 5097 C CA . PHE B 1 331 ? -4.164 -14.031 10.578 1 96.25 331 PHE B CA 1
ATOM 5098 C C . PHE B 1 331 ? -5.504 -13.547 10.031 1 96.25 331 PHE B C 1
ATOM 5100 O O . PHE B 1 331 ? -5.961 -12.453 10.367 1 96.25 331 PHE B O 1
ATOM 5107 N N . LEU B 1 332 ? -6.078 -14.367 9.156 1 95.25 332 LEU B N 1
ATOM 5108 C CA . LEU B 1 332 ? -7.359 -14 8.562 1 95.25 332 LEU B CA 1
ATOM 5109 C C . LEU B 1 332 ? -8.422 -13.828 9.641 1 95.25 332 LEU B C 1
ATOM 5111 O O . LEU B 1 332 ? -9.195 -12.867 9.609 1 95.25 332 LEU B O 1
ATOM 5115 N N . GLU B 1 333 ? -8.453 -14.68 10.578 1 92.25 333 GLU B N 1
ATOM 5116 C CA . GLU B 1 333 ? -9.422 -14.609 11.672 1 92.25 333 GLU B CA 1
ATOM 5117 C C . GLU B 1 333 ? -9.195 -13.367 12.531 1 92.25 333 GLU B C 1
ATOM 5119 O O . GLU B 1 333 ? -10.141 -12.633 12.828 1 92.25 333 GLU B O 1
ATOM 5124 N N . GLU B 1 334 ? -8.008 -13.125 12.836 1 89.69 334 GLU B N 1
ATOM 5125 C CA . GLU B 1 334 ? -7.652 -12 13.695 1 89.69 334 GLU B CA 1
ATOM 5126 C C . GLU B 1 334 ? -8.008 -10.672 13.031 1 89.69 334 GLU B C 1
ATOM 5128 O O . GLU B 1 334 ? -8.32 -9.695 13.719 1 89.69 334 GLU B O 1
ATOM 5133 N N . ASN B 1 335 ? -8.039 -10.703 11.727 1 89 335 ASN B N 1
ATOM 5134 C CA . ASN B 1 335 ? -8.266 -9.445 11.016 1 89 335 ASN B CA 1
ATOM 5135 C C . ASN B 1 335 ? -9.664 -9.383 10.414 1 89 335 ASN B C 1
ATOM 5137 O O . ASN B 1 335 ? -9.945 -8.516 9.586 1 89 335 ASN B O 1
ATOM 5141 N N . GLY B 1 336 ? -10.5 -10.305 10.758 1 85.06 336 GLY B N 1
ATOM 5142 C CA . GLY B 1 336 ? -11.898 -10.289 10.336 1 85.06 336 GLY B CA 1
ATOM 5143 C C . GLY B 1 336 ? -12.078 -10.562 8.859 1 85.06 336 GLY B C 1
ATOM 5144 O O . GLY B 1 336 ? -12.969 -10.008 8.219 1 85.06 336 GLY B O 1
ATOM 5145 N N . LEU B 1 337 ? -11.211 -11.375 8.344 1 85.88 337 LEU B N 1
ATOM 5146 C CA . LEU B 1 337 ? -11.234 -11.617 6.906 1 85.88 337 LEU B CA 1
ATOM 5147 C C . LEU B 1 337 ? -11.805 -12.992 6.594 1 85.88 337 LEU B C 1
ATOM 5149 O O . LEU B 1 337 ? -11.805 -13.43 5.441 1 85.88 337 LEU B O 1
ATOM 5153 N N . LEU B 1 338 ? -12.18 -13.703 7.645 1 85.81 338 LEU B N 1
ATOM 5154 C CA . LEU B 1 338 ? -12.781 -15.016 7.438 1 85.81 338 LEU B CA 1
ATOM 5155 C C . LEU B 1 338 ? -14.281 -14.969 7.68 1 85.81 338 LEU B C 1
ATOM 5157 O O . LEU B 1 338 ? -14.75 -14.234 8.555 1 85.81 338 LEU B O 1
#

Solvent-accessible surface area (backbone atoms only — not comparable to full-atom values): 34620 Å² total; per-residue (Å²): 136,82,79,77,78,73,79,78,76,76,74,76,76,70,73,72,72,64,72,62,76,66,75,42,78,38,74,34,42,25,42,26,59,40,49,75,86,38,69,69,34,51,51,50,50,55,44,38,51,48,50,19,40,38,49,66,40,33,36,39,61,49,78,35,35,41,55,70,87,49,55,75,67,41,52,62,59,33,25,56,72,62,76,27,36,28,34,41,34,58,39,37,55,39,28,87,80,39,52,30,30,25,45,68,10,32,45,44,34,67,55,92,44,63,66,55,54,51,44,35,32,76,73,51,53,40,51,61,49,46,32,61,70,30,46,88,45,44,33,35,60,57,41,61,35,42,63,44,56,18,21,36,42,14,52,50,83,48,72,39,53,77,56,34,49,69,35,34,24,31,26,55,85,58,61,54,26,50,33,42,38,74,51,39,23,40,61,36,85,63,61,77,91,44,48,60,59,30,46,74,72,59,74,23,47,28,33,62,80,47,37,51,32,60,40,48,73,71,44,44,46,76,72,17,27,18,27,28,45,75,38,68,46,42,51,46,29,25,37,36,33,31,23,33,71,59,56,71,69,46,52,68,24,58,50,44,41,51,39,50,49,38,51,33,40,24,52,50,43,32,48,53,42,48,53,44,27,52,54,41,49,53,54,42,66,70,35,87,78,35,48,78,29,63,60,47,70,67,38,49,50,52,46,28,54,53,21,52,60,44,49,56,60,49,17,71,72,36,75,61,10,34,52,47,46,53,45,52,51,51,48,32,53,77,66,68,62,107,136,81,78,74,77,71,78,78,75,76,74,74,75,70,71,70,75,64,72,64,78,64,73,44,78,40,76,33,42,24,42,27,59,38,50,75,86,39,69,69,35,51,50,50,50,53,45,39,52,48,48,18,40,38,48,66,40,33,37,38,60,49,78,35,35,41,55,70,88,50,55,74,68,41,52,61,59,33,25,56,72,62,76,25,36,27,35,40,32,58,38,35,56,39,26,88,79,39,53,30,30,25,44,67,10,33,46,46,34,67,54,92,46,62,67,57,53,51,45,35,31,76,73,52,52,40,51,62,49,47,34,59,71,30,48,88,46,43,33,35,60,57,40,60,34,41,62,43,56,19,21,36,43,13,54,50,84,47,71,39,52,74,54,33,49,69,34,33,24,31,26,54,86,60,60,55,26,51,33,43,37,74,51,38,24,40,62,36,83,61,60,78,91,44,48,62,58,30,46,74,71,58,76,23,46,27,32,63,80,47,38,50,32,60,40,50,75,70,43,43,46,77,74,17,30,18,28,27,45,74,38,66,47,43,50,45,28,25,37,36,33,32,21,31,72,59,55,71,68,45,53,68,25,58,50,44,42,51,39,48,49,36,51,33,40,24,52,50,42,33,49,53,41,47,53,43,26,54,54,41,49,54,54,43,66,70,35,86,79,36,48,77,29,63,60,47,71,68,37,49,49,52,47,27,55,53,23,50,59,43,50,56,60,49,18,71,72,36,73,60,11,34,52,46,47,52,46,52,52,50,48,31,52,77,66,68,63,108

InterPro domains:
  IPR018389 TRAP transporter solute receptor DctP [PF03480] (35-315)
  IPR018389 TRAP transporter solute receptor DctP [PTHR33376] (1-331)
  IPR038404 TRAP transporter solute receptor DctP superfamily [G3DSA:3.40.190.170] (26-337)

Secondary structure (DSSP, 8-state):
------------------------SEEEEEEESS-TTSHHHHHHHHHHHHHHHHTTTSEEEEEE-TTSSS-GGGHHHHHHTTS-SEEEEEGGGGTTT-HHHHHHH--TTS-SSHHHHHHHHHHSSHHHHHHHHHGGGTEEEEEEEE--PPPEEESS---SGGGGTT-EEE--TTHHHHHHHHTT-EEE---GGGHHHHHHHTS-SEEE-S-HHHHHHTTHHHHSB--BSS-SS--PEEEEEEEHHHHHHS-HHHHHHHHHHHHHHHHHHHHHHHHHHHHHHHHHHH-TT---B---HHHHHHHHHHHHHHHHHHHTT-HHHHHHHHHHHHHHHHTT--/------------------------SEEEEEEESS-TTSHHHHHHHHHHHHHHHHTTTSEEEEEE-TTSSS-GGGHHHHHHTTS-SEEEEEGGGGTTT-HHHHHHH--TTS-SSHHHHHHHHHHSSHHHHHHHHHGGGTEEEEEEEE--PPPEEESS---SGGGGTT-EEE--TTHHHHHHHHTT-EEE---GGGHHHHHHHTS-SEEE-S-HHHHHHTTHHHHSB--BSS-SS--PEEEEEEEHHHHHHS-HHHHHHHHHHHHHHHHHHHHHHHHHHHHHHHHHHH-TT---B---HHHHHHHHHHHHHHHHHHHTT-HHHHHHHHHHHHHHHHTT--